Protein AF-0000000087113992 (afdb_homodimer)

Radius of gyration: 21.68 Å; Cα contacts (8 Å, |Δi|>4): 1125; chains: 2; bounding box: 56×58×44 Å

Solvent-accessible surface area (backbone atoms only — not comparable to full-atom values): 25338 Å² total; per-residue (Å²): 85,56,48,40,49,47,29,28,33,43,34,65,36,53,44,74,59,54,71,62,50,55,71,58,48,67,43,80,50,40,65,30,43,71,66,32,45,46,48,33,54,65,7,52,25,44,63,57,36,36,42,28,41,42,81,50,96,47,23,36,26,42,22,48,63,93,45,69,52,44,28,18,41,50,40,28,44,52,48,56,48,52,66,33,68,56,42,46,71,37,31,40,57,38,46,53,54,71,49,98,58,35,42,46,74,39,29,31,15,50,28,73,86,58,64,35,60,74,54,88,95,53,48,63,84,69,39,32,17,36,39,30,43,71,24,54,27,27,30,83,40,70,47,84,59,15,52,47,26,51,47,38,56,49,22,54,40,76,62,31,30,34,35,39,39,35,37,43,37,80,71,46,75,45,37,32,34,44,81,43,74,33,90,46,73,62,45,80,68,77,90,71,79,70,41,73,46,36,86,92,68,23,67,50,78,41,51,34,48,54,53,40,43,35,54,92,83,55,77,71,54,66,88,69,66,51,59,69,62,42,75,44,55,51,23,60,27,46,55,60,31,31,64,54,100,86,56,49,41,49,48,28,27,33,44,32,65,39,54,42,75,60,55,69,62,50,55,71,58,48,66,43,81,52,39,63,30,44,71,66,32,45,46,48,33,55,65,7,50,29,45,61,56,34,35,43,27,40,42,79,49,95,48,22,34,24,40,23,48,63,93,45,69,52,43,28,18,40,50,41,28,45,52,49,55,46,51,66,34,67,57,42,47,72,36,30,40,58,39,44,53,55,71,48,96,56,36,41,47,76,39,29,31,13,51,30,73,86,59,65,36,61,74,54,87,94,55,48,62,82,70,38,31,16,35,38,31,43,71,24,54,26,27,30,84,41,70,48,83,57,15,52,47,26,50,48,37,56,48,23,54,38,78,62,31,28,34,34,39,40,34,37,42,37,80,74,46,75,43,37,32,34,43,80,42,73,34,91,46,72,62,45,80,67,76,89,72,78,70,42,73,45,36,86,92,68,25,69,50,78,41,52,34,48,54,52,41,42,34,53,92,83,55,78,70,55,67,87,70,66,52,58,71,62,41,75,44,55,52,23,59,28,47,56,60,31,31,63,54,101

Organism: NCBI:txid53985

Structure (mmCIF, N/CA/C/O backbone):
data_AF-0000000087113992-model_v1
#
loop_
_entity.id
_entity.type
_entity.pdbx_description
1 polymer 'Uncharacterized protein'
#
loop_
_atom_site.group_PDB
_atom_site.id
_atom_site.type_symbol
_atom_site.label_atom_id
_atom_site.label_alt_id
_atom_site.label_comp_id
_atom_site.label_asym_id
_atom_site.label_entity_id
_atom_site.label_seq_id
_atom_site.pdbx_PDB_ins_code
_atom_site.Cartn_x
_atom_site.Cartn_y
_atom_site.Cartn_z
_atom_site.occupancy
_atom_site.B_iso_or_equiv
_atom_site.auth_seq_id
_atom_site.auth_comp_id
_atom_site.auth_asym_id
_atom_site.auth_atom_id
_atom_site.pdbx_PDB_model_num
ATOM 1 N N . MET A 1 1 ? 31.516 -9.625 -4.148 1 52.34 1 MET A N 1
ATOM 2 C CA . MET A 1 1 ? 31.422 -8.18 -3.973 1 52.34 1 MET A CA 1
ATOM 3 C C . MET A 1 1 ? 30.797 -7.836 -2.625 1 52.34 1 MET A C 1
ATOM 5 O O . MET A 1 1 ? 29.859 -8.508 -2.176 1 52.34 1 MET A O 1
ATOM 9 N N . ALA A 1 2 ? 31.531 -7.098 -1.795 1 71.75 2 ALA A N 1
ATOM 10 C CA . ALA A 1 2 ? 31.125 -6.656 -0.465 1 71.75 2 ALA A CA 1
ATOM 11 C C . ALA A 1 2 ? 29.781 -5.914 -0.52 1 71.75 2 ALA A C 1
ATOM 13 O O . ALA A 1 2 ? 29.375 -5.434 -1.58 1 71.75 2 ALA A O 1
ATOM 14 N N . ILE A 1 3 ? 28.984 -6.152 0.409 1 70.88 3 ILE A N 1
ATOM 15 C CA . ILE A 1 3 ? 27.703 -5.461 0.586 1 70.88 3 ILE A CA 1
ATOM 16 C C . ILE A 1 3 ? 27.828 -4.027 0.078 1 70.88 3 ILE A C 1
ATOM 18 O O . ILE A 1 3 ? 26.906 -3.51 -0.564 1 70.88 3 ILE A O 1
ATOM 22 N N . ASP A 1 4 ? 29.016 -3.566 0.142 1 68.38 4 ASP A N 1
ATOM 23 C CA . ASP A 1 4 ? 29.266 -2.193 -0.288 1 68.38 4 ASP A CA 1
ATOM 24 C C . ASP A 1 4 ? 29.234 -2.078 -1.81 1 68.38 4 ASP A C 1
ATOM 26 O O . ASP A 1 4 ? 28.766 -1.069 -2.35 1 68.38 4 ASP A O 1
ATOM 30 N N . GLY A 1 5 ? 29.703 -3.041 -2.418 1 73.25 5 GLY A N 1
ATOM 31 C CA . GLY A 1 5 ? 29.672 -3.061 -3.871 1 73.25 5 GLY A CA 1
ATOM 32 C C . GLY A 1 5 ? 28.266 -3.113 -4.434 1 73.25 5 GLY A C 1
ATOM 33 O O . GLY A 1 5 ? 27.953 -2.432 -5.414 1 73.25 5 GLY A O 1
ATOM 34 N N . ILE A 1 6 ? 27.391 -3.918 -3.854 1 74.12 6 ILE A N 1
ATOM 35 C CA . ILE A 1 6 ? 26 -4.055 -4.293 1 74.12 6 ILE A CA 1
ATOM 36 C C . ILE A 1 6 ? 25.281 -2.729 -4.105 1 74.12 6 ILE A C 1
ATOM 38 O O . ILE A 1 6 ? 24.609 -2.248 -5.023 1 74.12 6 ILE A O 1
ATOM 42 N N . ILE A 1 7 ? 25.531 -2.24 -3.082 1 66.69 7 ILE A N 1
ATOM 43 C CA . ILE A 1 7 ? 24.875 -0.985 -2.73 1 66.69 7 ILE A CA 1
ATOM 44 C C . ILE A 1 7 ? 25.312 0.115 -3.693 1 66.69 7 ILE A C 1
ATOM 46 O O . ILE A 1 7 ? 24.484 0.881 -4.191 1 66.69 7 ILE A O 1
ATOM 50 N N . SER A 1 8 ? 26.625 0.294 -3.906 1 68.38 8 SER A N 1
ATOM 51 C CA . SER A 1 8 ? 27.156 1.268 -4.852 1 68.38 8 SER A CA 1
ATOM 52 C C . SER A 1 8 ? 26.562 1.062 -6.246 1 68.38 8 SER A C 1
ATOM 54 O O . SER A 1 8 ? 26.234 2.029 -6.938 1 68.38 8 SER A O 1
ATOM 56 N N . ALA A 1 9 ? 26.469 -0.111 -6.648 1 74.12 9 ALA A N 1
ATOM 57 C CA . ALA A 1 9 ? 25.922 -0.427 -7.961 1 74.12 9 ALA A CA 1
ATOM 58 C C . ALA A 1 9 ? 24.469 0.042 -8.07 1 74.12 9 ALA A C 1
ATOM 60 O O . ALA A 1 9 ? 24.078 0.617 -9.086 1 74.12 9 ALA A O 1
ATOM 61 N N . ILE A 1 10 ? 23.656 -0.254 -7.109 1 70.31 10 ILE A N 1
ATOM 62 C CA . ILE A 1 10 ? 22.25 0.118 -7.117 1 70.31 10 ILE A CA 1
ATOM 63 C C . ILE A 1 10 ? 22.125 1.639 -7.125 1 70.31 10 ILE A C 1
ATOM 65 O O . ILE A 1 10 ? 21.297 2.193 -7.863 1 70.31 10 ILE A O 1
ATOM 69 N N . ALA A 1 11 ? 23.016 2.27 -6.453 1 62.34 11 ALA A N 1
ATOM 70 C CA . ALA A 1 11 ? 22.984 3.725 -6.332 1 62.34 11 ALA A CA 1
ATOM 71 C C . ALA A 1 11 ? 23.359 4.391 -7.656 1 62.34 11 ALA A C 1
ATOM 73 O O . ALA A 1 11 ? 22.953 5.523 -7.922 1 62.34 11 ALA A O 1
ATOM 74 N N . SER A 1 12 ? 24.078 3.756 -8.328 1 67.38 12 SER A N 1
ATOM 75 C CA . SER A 1 12 ? 24.578 4.324 -9.57 1 67.38 12 SER A CA 1
ATOM 76 C C . SER A 1 12 ? 23.656 3.994 -10.742 1 67.38 12 SER A C 1
ATOM 78 O O . SER A 1 12 ? 23.969 4.301 -11.891 1 67.38 12 SER A O 1
ATOM 80 N N . LEU A 1 13 ? 22.562 3.451 -10.352 1 69.75 13 LEU A N 1
ATOM 81 C CA . LEU A 1 13 ? 21.656 3.055 -11.43 1 69.75 13 LEU A CA 1
ATOM 82 C C . LEU A 1 13 ? 21.094 4.277 -12.133 1 69.75 13 LEU A C 1
ATOM 84 O O . LEU A 1 13 ? 20.719 5.258 -11.484 1 69.75 13 LEU A O 1
ATOM 88 N N . ASP A 1 14 ? 21.156 4.352 -13.398 1 69.19 14 ASP A N 1
ATOM 89 C CA . ASP A 1 14 ? 20.406 5.289 -14.234 1 69.19 14 ASP A CA 1
ATOM 90 C C . ASP A 1 14 ? 18.969 4.812 -14.445 1 69.19 14 ASP A C 1
ATOM 92 O O . ASP A 1 14 ? 18.703 4.016 -15.344 1 69.19 14 ASP A O 1
ATOM 96 N N . TRP A 1 15 ? 18.062 5.34 -13.664 1 66 15 TRP A N 1
ATOM 97 C CA . TRP A 1 15 ? 16.703 4.809 -13.648 1 66 15 TRP A CA 1
ATOM 98 C C . TRP A 1 15 ? 16 5.066 -14.977 1 66 15 TRP A C 1
ATOM 100 O O . TRP A 1 15 ? 15.125 4.301 -15.383 1 66 15 TRP A O 1
ATOM 110 N N . ASP A 1 16 ? 16.359 6.223 -15.617 1 67.75 16 ASP A N 1
ATOM 111 C CA . ASP A 1 16 ? 15.82 6.422 -16.953 1 67.75 16 ASP A CA 1
ATOM 112 C C . ASP A 1 16 ? 16.172 5.246 -17.875 1 67.75 16 ASP A C 1
ATOM 114 O O . ASP A 1 16 ? 15.328 4.785 -18.641 1 67.75 16 ASP A O 1
ATOM 118 N N . ARG A 1 17 ? 17.391 4.836 -17.656 1 71.75 17 ARG A N 1
ATOM 119 C CA . ARG A 1 17 ? 17.812 3.68 -18.438 1 71.75 17 ARG A CA 1
ATOM 120 C C . ARG A 1 17 ? 17.125 2.406 -17.953 1 71.75 17 ARG A C 1
ATOM 122 O O . ARG A 1 17 ? 16.734 1.564 -18.766 1 71.75 17 ARG A O 1
ATOM 129 N N . VAL A 1 18 ? 17 2.25 -16.672 1 72.38 18 VAL A N 1
ATOM 130 C CA . VAL A 1 18 ? 16.328 1.081 -16.094 1 72.38 18 VAL A CA 1
ATOM 131 C C . VAL A 1 18 ? 14.906 0.985 -16.625 1 72.38 18 VAL A C 1
ATOM 133 O O . VAL A 1 18 ? 14.453 -0.088 -17.031 1 72.38 18 VAL A O 1
ATOM 136 N N . GLU A 1 19 ? 14.211 2.141 -16.672 1 69.62 19 GLU A N 1
ATOM 137 C CA . GLU A 1 19 ? 12.812 2.17 -17.078 1 69.62 19 GLU A CA 1
ATOM 138 C C . GLU A 1 19 ? 12.656 1.854 -18.562 1 69.62 19 GLU A C 1
ATOM 140 O O . GLU A 1 19 ? 11.562 1.503 -19.016 1 69.62 19 GLU A O 1
ATOM 145 N N . GLN A 1 20 ? 13.758 1.998 -19.266 1 74.69 20 GLN A N 1
ATOM 146 C CA . GLN A 1 20 ? 13.727 1.715 -20.703 1 74.69 20 GLN A CA 1
ATOM 147 C C . GLN A 1 20 ? 13.984 0.235 -20.984 1 74.69 20 GLN A C 1
ATOM 149 O O . GLN A 1 20 ? 13.906 -0.211 -22.125 1 74.69 20 GLN A O 1
ATOM 154 N N . THR A 1 21 ? 14.266 -0.455 -19.891 1 76.62 21 THR A N 1
ATOM 155 C CA . THR A 1 21 ? 14.43 -1.893 -20.078 1 76.62 21 THR A CA 1
ATOM 156 C C . THR A 1 21 ? 13.156 -2.516 -20.625 1 76.62 21 THR A C 1
ATOM 158 O O . THR A 1 21 ? 12.062 -2.254 -20.125 1 76.62 21 THR A O 1
ATOM 161 N N . PRO A 1 22 ? 13.336 -3.314 -21.703 1 75.75 22 PRO A N 1
ATOM 162 C CA . PRO A 1 22 ? 12.141 -3.941 -22.266 1 75.75 22 PRO A CA 1
ATOM 163 C C . PRO A 1 22 ? 11.406 -4.824 -21.266 1 75.75 22 PRO A C 1
ATOM 165 O O . PRO A 1 22 ? 12.039 -5.477 -20.438 1 75.75 22 PRO A O 1
ATOM 168 N N . ARG A 1 23 ? 10.141 -4.758 -21.391 1 76.62 23 ARG A N 1
ATOM 169 C CA . ARG A 1 23 ? 9.32 -5.617 -20.547 1 76.62 23 ARG A CA 1
ATOM 170 C C . ARG A 1 23 ? 9.742 -7.078 -20.672 1 76.62 23 ARG A C 1
ATOM 172 O O . ARG A 1 23 ? 10 -7.551 -21.781 1 76.62 23 ARG A O 1
ATOM 179 N N . GLY A 1 24 ? 9.758 -7.754 -19.594 1 74.38 24 GLY A N 1
ATOM 180 C CA . GLY A 1 24 ? 10.156 -9.148 -19.578 1 74.38 24 GLY A CA 1
ATOM 181 C C . GLY A 1 24 ? 11.641 -9.344 -19.375 1 74.38 24 GLY A C 1
ATOM 182 O O . GLY A 1 24 ? 12.102 -10.461 -19.125 1 74.38 24 GLY A O 1
ATOM 183 N N . GLU A 1 25 ? 12.328 -8.297 -19.5 1 77.31 25 GLU A N 1
ATOM 184 C CA . GLU A 1 25 ? 13.766 -8.367 -19.266 1 77.31 25 GLU A CA 1
ATOM 185 C C . GLU A 1 25 ? 14.133 -7.812 -17.891 1 77.31 25 GLU A C 1
ATOM 187 O O . GLU A 1 25 ? 13.344 -7.098 -17.281 1 77.31 25 GLU A O 1
ATOM 192 N N . VAL A 1 26 ? 15.211 -8.344 -17.438 1 79.31 26 VAL A N 1
ATOM 193 C CA . VAL A 1 26 ? 15.703 -7.844 -16.156 1 79.31 26 VAL A CA 1
ATOM 194 C C . VAL A 1 26 ? 16.828 -6.848 -16.406 1 79.31 26 VAL A C 1
ATOM 196 O O . VAL A 1 26 ? 17.422 -6.816 -17.484 1 79.31 26 VAL A O 1
ATOM 199 N N . TYR A 1 27 ? 17.062 -5.945 -15.508 1 81.81 27 TYR A N 1
ATOM 200 C CA . TYR A 1 27 ? 18.172 -5.012 -15.555 1 81.81 27 TYR A CA 1
ATOM 201 C C . TYR A 1 27 ? 19.281 -5.43 -14.578 1 81.81 27 TYR A C 1
ATOM 203 O O . TYR A 1 27 ? 19.031 -5.539 -13.375 1 81.81 27 TYR A O 1
ATOM 211 N N . GLU A 1 28 ? 20.406 -5.676 -15.172 1 84.19 28 GLU A N 1
ATOM 212 C CA . GLU A 1 28 ? 21.516 -6.113 -14.328 1 84.19 28 GLU A CA 1
ATOM 213 C C . GLU A 1 28 ? 22.109 -4.945 -13.547 1 84.19 28 GLU A C 1
ATOM 215 O O . GLU A 1 28 ? 22.438 -3.91 -14.133 1 84.19 28 GLU A O 1
ATOM 220 N N . VAL A 1 29 ? 22.172 -5.141 -12.242 1 82.81 29 VAL A N 1
ATOM 221 C CA . VAL A 1 29 ? 22.688 -4.086 -11.383 1 82.81 29 VAL A CA 1
ATOM 222 C C . VAL A 1 29 ? 24.172 -4.297 -11.141 1 82.81 29 VAL A C 1
ATOM 224 O O . VAL A 1 29 ? 24.984 -3.412 -11.438 1 82.81 29 VAL A O 1
ATOM 227 N N . CYS A 1 30 ? 24.562 -5.418 -10.602 1 85.75 30 CYS A N 1
ATOM 228 C CA . CYS A 1 30 ? 25.953 -5.742 -10.305 1 85.75 30 CYS A CA 1
ATOM 229 C C . CYS A 1 30 ? 26.125 -7.234 -10.039 1 85.75 30 CYS A C 1
ATOM 231 O O . CYS A 1 30 ? 25.141 -7.961 -9.914 1 85.75 30 CYS A O 1
ATOM 233 N N . ASN A 1 31 ? 27.359 -7.688 -10.031 1 85.88 31 ASN A N 1
ATOM 234 C CA . ASN A 1 31 ? 27.656 -9.047 -9.602 1 85.88 31 ASN A CA 1
ATOM 235 C C . ASN A 1 31 ? 27.594 -9.188 -8.078 1 85.88 31 ASN A C 1
ATOM 237 O O . ASN A 1 31 ? 27.938 -8.25 -7.355 1 85.88 31 ASN A O 1
ATOM 241 N N . ALA A 1 32 ? 27 -10.336 -7.672 1 86.38 32 ALA A N 1
ATOM 242 C CA . ALA A 1 32 ? 26.984 -10.648 -6.246 1 86.38 32 ALA A CA 1
ATOM 243 C C . ALA A 1 32 ? 26.859 -12.148 -6.012 1 86.38 32 ALA A C 1
ATOM 245 O O . ALA A 1 32 ? 26.266 -12.859 -6.816 1 86.38 32 ALA A O 1
ATOM 246 N N . ASP A 1 33 ? 27.516 -12.594 -4.922 1 83.25 33 ASP A N 1
ATOM 247 C CA . ASP A 1 33 ? 27.25 -13.977 -4.555 1 83.25 33 ASP A CA 1
ATOM 248 C C . ASP A 1 33 ? 26.125 -14.07 -3.521 1 83.25 33 ASP A C 1
ATOM 250 O O . ASP A 1 33 ? 25.609 -13.047 -3.064 1 83.25 33 ASP A O 1
ATOM 254 N N . GLU A 1 34 ? 25.688 -15.359 -3.277 1 79.25 34 GLU A N 1
ATOM 255 C CA . GLU A 1 34 ? 24.531 -15.609 -2.41 1 79.25 34 GLU A CA 1
ATOM 256 C C . GLU A 1 34 ? 24.766 -15.062 -1.007 1 79.25 34 GLU A C 1
ATOM 258 O O . GLU A 1 34 ? 23.844 -14.539 -0.375 1 79.25 34 GLU A O 1
ATOM 263 N N . GLU A 1 35 ? 25.938 -15.18 -0.599 1 77.5 35 GLU A N 1
ATOM 264 C CA . GLU A 1 35 ? 26.266 -14.719 0.747 1 77.5 35 GLU A CA 1
ATOM 265 C C . GLU A 1 35 ? 26.172 -13.195 0.845 1 77.5 35 GLU A C 1
ATOM 267 O O . GLU A 1 35 ? 25.547 -12.672 1.775 1 77.5 35 GLU A O 1
ATOM 272 N N . ASP A 1 36 ? 26.734 -12.594 -0.159 1 77.62 36 ASP A N 1
ATOM 273 C CA . ASP A 1 36 ? 26.672 -11.141 -0.182 1 77.62 36 ASP A CA 1
ATOM 274 C C . ASP A 1 36 ? 25.219 -10.656 -0.317 1 77.62 36 ASP A C 1
ATOM 276 O O . ASP A 1 36 ? 24.828 -9.672 0.306 1 77.62 36 ASP A O 1
ATOM 280 N N . TRP A 1 37 ? 24.438 -11.398 -1.085 1 76.62 37 TRP A N 1
ATOM 281 C CA . TRP A 1 37 ? 23.047 -11.055 -1.312 1 76.62 37 TRP A CA 1
ATOM 282 C C . TRP A 1 37 ? 22.234 -11.188 -0.027 1 76.62 37 TRP A C 1
ATOM 284 O O . TRP A 1 37 ? 21.469 -10.297 0.326 1 76.62 37 TRP A O 1
ATOM 294 N N . LYS A 1 38 ? 22.5 -12.312 0.596 1 71.38 38 LYS A N 1
ATOM 295 C CA . LYS A 1 38 ? 21.812 -12.531 1.868 1 71.38 38 LYS A CA 1
ATOM 296 C C . LYS A 1 38 ? 22.156 -11.438 2.873 1 71.38 38 LYS A C 1
ATOM 298 O O . LYS A 1 38 ? 21.281 -10.922 3.572 1 71.38 38 LYS A O 1
ATOM 303 N N . LEU A 1 39 ? 23.406 -11.172 2.922 1 69.88 39 LEU A N 1
ATOM 304 C CA . LEU A 1 39 ? 23.844 -10.109 3.824 1 69.88 39 LEU A CA 1
ATOM 305 C C . LEU A 1 39 ? 23.203 -8.781 3.455 1 69.88 39 LEU A C 1
ATOM 307 O O . LEU A 1 39 ? 22.812 -8.008 4.332 1 69.88 39 LEU A O 1
ATOM 311 N N . PHE A 1 40 ? 23.203 -8.68 2.127 1 68.38 40 PHE A N 1
ATOM 312 C CA . PHE A 1 40 ? 22.547 -7.469 1.633 1 68.38 40 PHE A CA 1
ATOM 313 C C . PHE A 1 40 ? 21.078 -7.441 2.033 1 68.38 40 PHE A C 1
ATOM 315 O O . PHE A 1 40 ? 20.578 -6.422 2.518 1 68.38 40 PHE A O 1
ATOM 322 N N . LEU A 1 41 ? 20.328 -8.648 1.808 1 65.69 41 LEU A N 1
ATOM 323 C CA . LEU A 1 41 ? 18.906 -8.742 2.15 1 65.69 41 LEU A CA 1
ATOM 324 C C . LEU A 1 41 ? 18.703 -8.578 3.652 1 65.69 41 LEU A C 1
ATOM 326 O O . LEU A 1 41 ? 17.703 -8 4.086 1 65.69 41 LEU A O 1
ATOM 330 N N . ASP A 1 42 ? 19.656 -9.328 4.219 1 59.56 42 ASP A N 1
ATOM 331 C CA . ASP A 1 42 ? 19.578 -9.25 5.676 1 59.56 42 ASP A CA 1
ATOM 332 C C . ASP A 1 42 ? 19.953 -7.855 6.172 1 59.56 42 ASP A C 1
ATOM 334 O O . ASP A 1 42 ? 19.641 -7.492 7.309 1 59.56 42 ASP A O 1
ATOM 338 N N . SER A 1 43 ? 20.656 -7.516 5.133 1 51.84 43 SER A N 1
ATOM 339 C CA . SER A 1 43 ? 20.969 -6.133 5.48 1 51.84 43 SER A CA 1
ATOM 340 C C . SER A 1 43 ? 19.734 -5.242 5.402 1 51.84 43 SER A C 1
ATOM 342 O O . SER A 1 43 ? 18.797 -5.547 4.672 1 51.84 43 SER A O 1
ATOM 344 N N . GLU A 1 44 ? 19.125 -5.047 6.582 1 43.34 44 GLU A N 1
ATOM 345 C CA . GLU A 1 44 ? 17.875 -4.273 6.609 1 43.34 44 GLU A CA 1
ATOM 346 C C . GLU A 1 44 ? 17.906 -3.162 5.562 1 43.34 44 GLU A C 1
ATOM 348 O O . GLU A 1 44 ? 17.438 -2.051 5.824 1 43.34 44 GLU A O 1
ATOM 353 N N . ALA A 1 45 ? 18.672 -3.514 4.602 1 42.72 45 ALA A N 1
ATOM 354 C CA . ALA A 1 45 ? 18.594 -2.619 3.451 1 42.72 45 ALA A CA 1
ATOM 355 C C . ALA A 1 45 ? 17.141 -2.379 3.049 1 42.72 45 ALA A C 1
ATOM 357 O O . ALA A 1 45 ? 16.266 -3.184 3.363 1 42.72 45 ALA A O 1
ATOM 358 N N . PRO A 1 46 ? 16.906 -1.18 2.6 1 42.22 46 PRO A N 1
ATOM 359 C CA . PRO A 1 46 ? 15.508 -0.751 2.486 1 42.22 46 PRO A CA 1
ATOM 360 C C . PRO A 1 46 ? 14.609 -1.831 1.893 1 42.22 46 PRO A C 1
ATOM 362 O O . PRO A 1 46 ? 14.93 -2.406 0.851 1 42.22 46 PRO A O 1
ATOM 365 N N . GLU A 1 47 ? 13.953 -2.617 2.713 1 41.12 47 GLU A N 1
ATOM 366 C CA . GLU A 1 47 ? 12.969 -3.662 2.43 1 41.12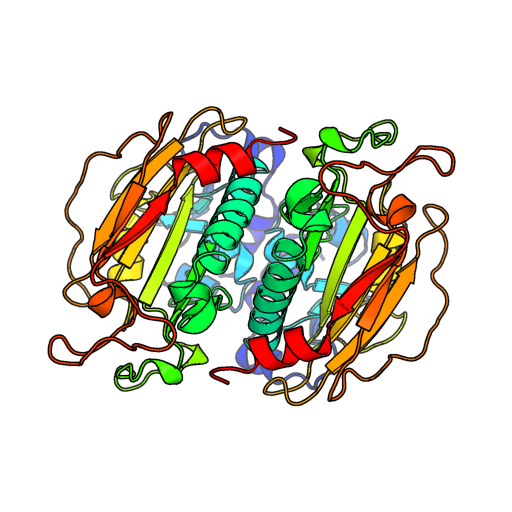 47 GLU A CA 1
ATOM 367 C C . GLU A 1 47 ? 12.281 -3.424 1.089 1 41.12 47 GLU A C 1
ATOM 369 O O . GLU A 1 47 ? 11.93 -4.375 0.387 1 41.12 47 GLU A O 1
ATOM 374 N N . THR A 1 48 ? 12.008 -2.104 0.881 1 41.75 48 THR A N 1
ATOM 375 C CA . THR A 1 48 ? 11.109 -1.83 -0.232 1 41.75 48 THR A CA 1
ATOM 376 C C . THR A 1 48 ? 11.797 -2.113 -1.565 1 41.75 48 THR A C 1
ATOM 378 O O . THR A 1 48 ? 11.148 -2.531 -2.525 1 41.75 48 THR A O 1
ATOM 381 N N . GLU A 1 49 ? 13.312 -1.939 -1.62 1 46.16 49 GLU A N 1
ATOM 382 C CA . GLU A 1 49 ? 14.031 -2.148 -2.873 1 46.16 49 GLU A CA 1
ATOM 383 C C . GLU A 1 49 ? 14.195 -3.635 -3.174 1 46.16 49 GLU A C 1
ATOM 385 O O . GLU A 1 49 ? 14.195 -4.043 -4.34 1 46.16 49 GLU A O 1
ATOM 390 N N . CYS A 1 50 ? 14.164 -4.148 -2.062 1 52.09 50 CYS A N 1
ATOM 391 C CA . CYS A 1 50 ? 14.531 -5.555 -2.166 1 52.09 50 CYS A CA 1
ATOM 392 C C . CYS A 1 50 ? 13.383 -6.371 -2.752 1 52.09 50 CYS A C 1
ATOM 394 O O . CYS A 1 50 ? 13.609 -7.363 -3.445 1 52.09 50 CYS A O 1
ATOM 396 N N . GLY A 1 51 ? 12.281 -5.594 -2.736 1 59.25 51 GLY A N 1
ATOM 397 C CA . GLY A 1 51 ? 11.211 -6.449 -3.215 1 59.25 51 GLY A CA 1
ATOM 398 C C . GLY A 1 51 ? 11.164 -6.562 -4.727 1 59.25 51 GLY A C 1
ATOM 399 O O . GLY A 1 51 ? 10.539 -7.477 -5.27 1 59.25 51 GLY A O 1
ATOM 400 N N . LYS A 1 52 ? 11.977 -5.617 -5.352 1 71.69 52 LYS A N 1
ATOM 401 C CA . LYS A 1 52 ? 11.953 -5.637 -6.812 1 71.69 52 LYS A CA 1
ATOM 402 C C . LYS A 1 52 ? 13.273 -6.156 -7.375 1 71.69 52 LYS A C 1
ATOM 404 O O . LYS A 1 52 ? 13.461 -6.191 -8.594 1 71.69 52 LYS A O 1
ATOM 409 N N . MET A 1 53 ? 14.141 -6.496 -6.434 1 74.06 53 MET A N 1
ATOM 410 C CA . MET A 1 53 ? 15.438 -7.008 -6.855 1 74.06 53 MET A CA 1
ATOM 411 C C . MET A 1 53 ? 15.602 -8.469 -6.461 1 74.06 53 MET A C 1
ATOM 413 O O . MET A 1 53 ? 14.992 -8.93 -5.488 1 74.06 53 MET A O 1
ATOM 417 N N . GLU A 1 54 ? 16.312 -9.195 -7.293 1 76.12 54 GLU A N 1
ATOM 418 C CA . GLU A 1 54 ? 16.625 -10.594 -7.02 1 76.12 54 GLU A CA 1
ATOM 419 C C . GLU A 1 54 ? 18.062 -10.922 -7.414 1 76.12 54 GLU A C 1
ATOM 421 O O . GLU A 1 54 ? 18.656 -10.242 -8.25 1 76.12 54 GLU A O 1
ATOM 426 N N . LEU A 1 55 ? 18.578 -11.82 -6.668 1 78.94 55 LEU A N 1
ATOM 427 C CA . LEU A 1 55 ? 19.859 -12.406 -7.078 1 78.94 55 LEU A CA 1
ATOM 428 C C . LEU A 1 55 ? 19.641 -13.539 -8.078 1 78.94 55 LEU A C 1
ATOM 430 O O . LEU A 1 55 ? 19.031 -14.562 -7.742 1 78.94 55 LEU A O 1
ATOM 434 N N . ILE A 1 56 ? 20.062 -13.289 -9.352 1 79.31 56 ILE A N 1
ATOM 435 C CA . ILE A 1 56 ? 19.922 -14.297 -10.398 1 79.31 56 ILE A CA 1
ATOM 436 C C . ILE A 1 56 ? 21.297 -14.602 -11 1 79.31 56 ILE A C 1
ATOM 438 O O . ILE A 1 56 ? 21.922 -13.734 -11.609 1 79.31 56 ILE A O 1
ATOM 442 N N . GLU A 1 57 ? 21.766 -15.867 -10.875 1 78.44 57 GLU A N 1
ATOM 443 C CA . GLU A 1 57 ? 23 -16.344 -11.477 1 78.44 57 GLU A CA 1
ATOM 444 C C . GLU A 1 57 ? 24.172 -15.422 -11.156 1 78.44 57 GLU A C 1
ATOM 446 O O . GLU A 1 57 ? 24.891 -14.984 -12.055 1 78.44 57 GLU A O 1
ATOM 451 N N . GLY A 1 58 ? 24.234 -15.109 -9.859 1 81.56 58 GLY A N 1
ATOM 452 C CA . GLY A 1 58 ? 25.375 -14.359 -9.367 1 81.56 58 GLY A CA 1
ATOM 453 C C . GLY A 1 58 ? 25.281 -12.875 -9.648 1 81.56 58 GLY A C 1
ATOM 454 O O . GLY A 1 58 ? 26.266 -12.141 -9.508 1 81.56 58 GLY A O 1
ATOM 455 N N . LYS A 1 59 ? 24.062 -12.484 -10.141 1 85.12 59 LYS A N 1
ATOM 456 C CA . LYS A 1 59 ? 23.844 -11.07 -10.43 1 85.12 59 LYS A CA 1
ATOM 457 C C . LYS A 1 59 ? 22.609 -10.539 -9.703 1 85.12 59 LYS A C 1
ATOM 459 O O . LYS A 1 59 ? 21.578 -11.219 -9.656 1 85.12 59 LYS A O 1
ATOM 464 N N . ILE A 1 60 ? 22.766 -9.375 -9.109 1 82.88 60 ILE A N 1
ATOM 465 C CA . ILE A 1 60 ? 21.594 -8.656 -8.625 1 82.88 60 ILE A CA 1
ATOM 466 C C . ILE A 1 60 ? 20.891 -7.965 -9.797 1 82.88 60 ILE A C 1
ATOM 468 O O . ILE A 1 60 ? 21.531 -7.242 -10.562 1 82.88 60 ILE A O 1
ATOM 472 N N . VAL A 1 61 ? 19.656 -8.273 -9.953 1 82.06 61 VAL A N 1
ATOM 473 C CA . VAL A 1 61 ? 18.891 -7.715 -11.07 1 82.06 61 VAL A CA 1
ATOM 474 C C . VAL A 1 61 ? 17.625 -7.059 -10.547 1 82.06 61 VAL A C 1
ATOM 476 O O . VAL A 1 61 ? 17.094 -7.461 -9.508 1 82.06 61 VAL A O 1
ATOM 479 N N . ILE A 1 62 ? 17.234 -5.961 -11.195 1 79.69 62 ILE A N 1
ATOM 480 C CA . ILE A 1 62 ? 15.891 -5.41 -10.992 1 79.69 62 ILE A CA 1
ATOM 481 C C . ILE A 1 62 ? 14.891 -6.16 -11.867 1 79.69 62 ILE A C 1
ATOM 483 O O . ILE A 1 62 ? 15.039 -6.219 -13.086 1 79.69 62 ILE A O 1
ATOM 487 N N . VAL A 1 63 ? 13.977 -6.707 -11.109 1 78.56 63 VAL A N 1
ATOM 488 C CA . VAL A 1 63 ? 13.07 -7.586 -11.828 1 78.56 63 VAL A CA 1
ATOM 489 C C . VAL A 1 63 ? 11.734 -6.879 -12.047 1 78.56 63 VAL A C 1
ATOM 491 O O . VAL A 1 63 ? 10.922 -7.309 -12.867 1 78.56 63 VAL A O 1
ATOM 494 N N . GLU A 1 64 ? 11.438 -5.898 -11.234 1 79.62 64 GLU A N 1
ATOM 495 C CA . GLU A 1 64 ? 10.203 -5.129 -11.352 1 79.62 64 GLU A CA 1
ATOM 496 C C . GLU A 1 64 ? 10.461 -3.635 -11.203 1 79.62 64 GLU A C 1
ATOM 498 O O . GLU A 1 64 ? 10.969 -3.188 -10.172 1 79.62 64 GLU A O 1
ATOM 503 N N . PHE A 1 65 ? 10.016 -2.896 -12.25 1 74.44 65 PHE A N 1
ATOM 504 C CA . PHE A 1 65 ? 10.211 -1.451 -12.25 1 74.44 65 PHE A CA 1
ATOM 505 C C . PHE A 1 65 ? 8.977 -0.742 -11.703 1 74.44 65 PHE A C 1
ATOM 507 O O . PHE A 1 65 ? 7.852 -1.226 -11.867 1 74.44 65 PHE A O 1
ATOM 514 N N . PRO A 1 66 ? 9.242 0.371 -10.945 1 69.38 66 PRO A N 1
ATOM 515 C CA . PRO A 1 66 ? 8.078 1.165 -10.547 1 69.38 66 PRO A CA 1
ATOM 516 C C . PRO A 1 66 ? 7.238 1.616 -11.742 1 69.38 66 PRO A C 1
ATOM 518 O O . PRO A 1 66 ? 7.785 2.014 -12.773 1 69.38 66 PRO A O 1
ATOM 521 N N . SER A 1 67 ? 6.02 1.425 -11.656 1 77.5 67 SER A N 1
ATOM 522 C CA . SER A 1 67 ? 5.105 1.831 -12.711 1 77.5 67 SER A CA 1
ATOM 523 C C . SER A 1 67 ? 3.77 2.301 -12.141 1 77.5 67 SER A C 1
ATOM 525 O O . SER A 1 67 ? 3.305 1.779 -11.125 1 77.5 67 SER A O 1
ATOM 527 N N . VAL A 1 68 ? 3.266 3.326 -12.805 1 79.81 68 VAL A N 1
ATOM 528 C CA . VAL A 1 68 ? 1.952 3.824 -12.414 1 79.81 68 VAL A CA 1
ATOM 529 C C . VAL A 1 68 ? 0.903 2.734 -12.609 1 79.81 68 VAL A C 1
ATOM 531 O O . VAL A 1 68 ? -0.052 2.635 -11.836 1 79.81 68 VAL A O 1
ATOM 534 N N . GLU A 1 69 ? 1.088 1.906 -13.578 1 86.75 69 GLU A N 1
ATOM 535 C CA . GLU A 1 69 ? 0.154 0.827 -13.883 1 86.75 69 GLU A CA 1
ATOM 536 C C . GLU A 1 69 ? 0.063 -0.167 -12.734 1 86.75 69 GLU A C 1
ATOM 538 O O . GLU A 1 69 ? -1.034 -0.505 -12.281 1 86.75 69 GLU A O 1
ATOM 543 N N . ARG A 1 70 ? 1.208 -0.575 -12.266 1 87.69 70 ARG A N 1
ATOM 544 C CA . ARG A 1 70 ? 1.252 -1.535 -11.164 1 87.69 70 ARG A CA 1
ATOM 545 C C . ARG A 1 70 ? 0.604 -0.961 -9.906 1 87.69 70 ARG A C 1
ATOM 547 O O . ARG A 1 70 ? -0.208 -1.628 -9.266 1 87.69 70 ARG A O 1
ATOM 554 N N . GLY A 1 71 ? 0.959 0.199 -9.641 1 84.69 71 GLY A N 1
ATOM 555 C CA . GLY A 1 71 ? 0.404 0.847 -8.461 1 84.69 71 GLY A CA 1
ATOM 556 C C . GLY A 1 71 ? -1.102 1.02 -8.531 1 84.69 71 GLY A C 1
ATOM 557 O O . GLY A 1 71 ? -1.803 0.789 -7.543 1 84.69 71 GLY A O 1
ATOM 558 N N . ALA A 1 72 ? -1.557 1.443 -9.672 1 87.75 72 ALA 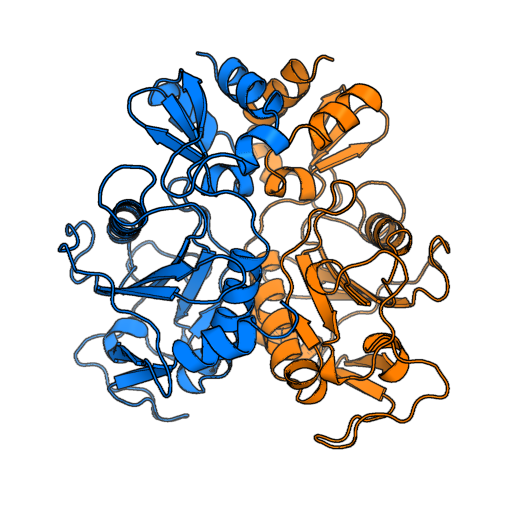A N 1
ATOM 559 C CA . ALA A 1 72 ? -2.992 1.643 -9.859 1 87.75 72 ALA A CA 1
ATOM 560 C C . ALA A 1 72 ? -3.754 0.33 -9.703 1 87.75 72 ALA A C 1
ATOM 562 O O . ALA A 1 72 ? -4.789 0.282 -9.031 1 87.75 72 ALA A O 1
ATOM 563 N N . PHE A 1 73 ? -3.225 -0.7 -10.273 1 93.25 73 PHE A N 1
ATOM 564 C CA . PHE A 1 73 ? -3.906 -1.984 -10.156 1 93.25 73 PHE A CA 1
ATOM 565 C C . PHE A 1 73 ? -3.859 -2.498 -8.727 1 93.25 73 PHE A C 1
ATOM 567 O O . PHE A 1 73 ? -4.836 -3.068 -8.234 1 93.25 73 PHE A O 1
ATOM 574 N N . MET A 1 74 ? -2.752 -2.324 -8.094 1 91.12 74 MET A N 1
ATOM 575 C CA . MET A 1 74 ? -2.615 -2.734 -6.699 1 91.12 74 MET A CA 1
ATOM 576 C C . MET A 1 74 ? -3.668 -2.059 -5.828 1 91.12 74 MET A C 1
ATOM 578 O O . MET A 1 74 ? -4.332 -2.717 -5.023 1 91.12 74 MET A O 1
ATOM 582 N N . GLY A 1 75 ? -3.775 -0.758 -5.988 1 89.88 75 GLY A N 1
ATOM 583 C CA . GLY A 1 75 ? -4.789 -0.024 -5.246 1 89.88 75 GLY A CA 1
ATOM 584 C C . GLY A 1 75 ? -6.203 -0.501 -5.535 1 89.88 75 GLY A C 1
ATOM 585 O O . GLY A 1 75 ? -7.004 -0.67 -4.617 1 89.88 75 GLY A O 1
ATOM 586 N N . ALA A 1 76 ? -6.516 -0.713 -6.762 1 93.69 76 ALA A N 1
ATOM 587 C CA . ALA A 1 76 ? -7.836 -1.188 -7.172 1 93.69 76 ALA A CA 1
ATOM 588 C C . ALA A 1 76 ? -8.117 -2.574 -6.602 1 93.69 76 ALA A C 1
ATOM 590 O O . ALA A 1 76 ? -9.211 -2.824 -6.082 1 93.69 76 ALA A O 1
ATOM 591 N N . PHE A 1 77 ? -7.102 -3.449 -6.719 1 95.62 77 PHE A N 1
ATOM 592 C CA . PHE A 1 77 ? -7.305 -4.816 -6.25 1 95.62 77 PHE A CA 1
ATOM 593 C C . PHE A 1 77 ? -7.539 -4.844 -4.746 1 95.62 77 PHE A C 1
ATOM 595 O O . PHE A 1 77 ? -8.43 -5.547 -4.262 1 95.62 77 PHE A O 1
ATOM 602 N N . SER A 1 78 ? -6.746 -4.082 -4.043 1 93 78 SER A N 1
ATOM 603 C CA . SER A 1 78 ? -6.957 -3.951 -2.604 1 93 78 SER A CA 1
ATOM 604 C C . SER A 1 78 ? -8.367 -3.463 -2.293 1 93 78 SER A C 1
ATOM 606 O O . SER A 1 78 ? -9.023 -3.984 -1.389 1 93 78 SER A O 1
ATOM 608 N N . ARG A 1 79 ? -8.828 -2.461 -3.014 1 93.12 79 ARG A N 1
ATOM 609 C CA . ARG A 1 79 ? -10.18 -1.931 -2.844 1 93.12 79 ARG A CA 1
ATOM 610 C C . ARG A 1 79 ? -11.227 -3.018 -3.059 1 93.12 79 ARG A C 1
ATOM 612 O O . ARG A 1 79 ? -12.117 -3.197 -2.229 1 93.12 79 ARG A O 1
ATOM 619 N N . PHE A 1 80 ? -11.117 -3.75 -4.094 1 95.44 80 PHE A N 1
ATOM 620 C CA . PHE A 1 80 ? -12.125 -4.762 -4.402 1 95.44 80 PHE A CA 1
ATOM 621 C C . PHE A 1 80 ? -12.102 -5.883 -3.369 1 95.44 80 PHE A C 1
ATOM 623 O O . PHE A 1 80 ? -13.148 -6.414 -2.996 1 95.44 80 PHE A O 1
ATOM 630 N N . LEU A 1 81 ? -10.922 -6.242 -2.898 1 95.56 81 LEU A N 1
ATOM 631 C CA . LEU A 1 81 ? -10.82 -7.262 -1.856 1 95.56 81 LEU A CA 1
ATOM 632 C C . LEU A 1 81 ? -11.492 -6.789 -0.57 1 95.56 81 LEU A C 1
ATOM 634 O O . LEU A 1 81 ? -12.289 -7.516 0.021 1 95.56 81 LEU A O 1
ATOM 638 N N . THR A 1 82 ? -11.273 -5.562 -0.213 1 93.88 82 THR A N 1
ATOM 639 C CA . THR A 1 82 ? -11.781 -5.09 1.069 1 93.88 82 THR A CA 1
ATOM 640 C C . THR A 1 82 ? -13.25 -4.691 0.955 1 93.88 82 THR A C 1
ATOM 642 O O . THR A 1 82 ? -13.938 -4.516 1.967 1 93.88 82 THR A O 1
ATOM 645 N N . HIS A 1 83 ? -13.75 -4.574 -0.231 1 94 83 HIS A N 1
ATOM 646 C CA . HIS A 1 83 ? -15.172 -4.309 -0.426 1 94 83 HIS A CA 1
ATOM 647 C C . HIS A 1 83 ? -15.984 -5.594 -0.371 1 94 83 HIS A C 1
ATOM 649 O O . HIS A 1 83 ? -17.219 -5.555 -0.259 1 94 83 HIS A O 1
ATOM 655 N N . ASP A 1 84 ? -15.289 -6.727 -0.575 1 94.12 84 ASP A N 1
ATOM 656 C CA . ASP A 1 84 ? -15.977 -8 -0.367 1 94.12 84 ASP A CA 1
ATOM 657 C C . ASP A 1 84 ? -16.328 -8.195 1.104 1 94.12 84 ASP A C 1
ATOM 659 O O . ASP A 1 84 ? -15.469 -8.094 1.979 1 94.12 84 ASP A O 1
ATOM 663 N N . ALA A 1 85 ? -17.531 -8.516 1.36 1 93.25 85 ALA A N 1
ATOM 664 C CA . ALA A 1 85 ? -18.031 -8.578 2.732 1 93.25 85 ALA A CA 1
ATOM 665 C C . ALA A 1 85 ? -17.281 -9.625 3.543 1 93.25 85 ALA A C 1
ATOM 667 O O . ALA A 1 85 ? -17 -9.422 4.727 1 93.25 85 ALA A O 1
ATOM 668 N N . VAL A 1 86 ? -16.984 -10.719 2.941 1 93.25 86 VAL A N 1
ATOM 669 C CA . VAL A 1 86 ? -16.281 -11.805 3.633 1 93.25 86 VAL A CA 1
ATOM 670 C C . VAL A 1 86 ? -14.859 -11.375 3.961 1 93.25 86 VAL A C 1
ATOM 672 O O . VAL A 1 86 ? -14.422 -11.477 5.109 1 93.25 86 VAL A O 1
ATOM 675 N N . ILE A 1 87 ? -14.172 -10.82 3 1 93.94 87 ILE A N 1
ATOM 676 C CA . ILE A 1 87 ? -12.789 -10.406 3.205 1 93.94 87 ILE A CA 1
ATOM 677 C C . ILE A 1 87 ? -12.742 -9.242 4.195 1 93.94 87 ILE A C 1
ATOM 679 O O . ILE A 1 87 ? -11.945 -9.258 5.141 1 93.94 87 ILE A O 1
ATOM 683 N N . ASP A 1 88 ? -13.609 -8.328 4.047 1 93.31 88 ASP A N 1
ATOM 684 C CA . ASP A 1 88 ? -13.641 -7.152 4.906 1 93.31 88 ASP A CA 1
ATOM 685 C C . ASP A 1 88 ? -13.844 -7.543 6.371 1 93.31 88 ASP A C 1
ATOM 687 O O . ASP A 1 88 ? -13.289 -6.914 7.27 1 93.31 88 ASP A O 1
ATOM 691 N N . THR A 1 89 ? -14.648 -8.562 6.586 1 92.75 89 THR A N 1
ATOM 692 C CA . THR A 1 89 ? -15 -8.953 7.945 1 92.75 89 THR A CA 1
ATOM 693 C C . THR A 1 89 ? -13.953 -9.906 8.516 1 92.75 89 THR A C 1
ATOM 695 O O . THR A 1 89 ? -13.57 -9.789 9.68 1 92.75 89 THR A O 1
ATOM 698 N N . TYR A 1 90 ? -13.469 -10.805 7.715 1 92.81 90 TYR A N 1
ATOM 699 C CA . TYR A 1 90 ? -12.766 -11.953 8.273 1 92.81 90 TYR A CA 1
ATOM 700 C C . TYR A 1 90 ? -11.289 -11.922 7.91 1 92.81 90 TYR A C 1
ATOM 702 O O . TYR A 1 90 ? -10.531 -12.812 8.312 1 92.81 90 TYR A O 1
ATOM 710 N N . MET A 1 91 ? -10.914 -10.945 7.152 1 92.25 91 MET A N 1
ATOM 711 C CA . MET A 1 91 ? -9.492 -10.797 6.832 1 92.25 91 MET A CA 1
ATOM 712 C C . MET A 1 91 ? -9.047 -9.352 7.008 1 92.25 91 MET A C 1
ATOM 714 O O . MET A 1 91 ? -9.875 -8.453 7.152 1 92.25 91 MET A O 1
ATOM 718 N N . ARG A 1 92 ? -7.707 -9.164 7.055 1 89.5 92 ARG A N 1
ATOM 719 C CA . ARG A 1 92 ? -7.094 -7.84 7.129 1 89.5 92 ARG A CA 1
ATOM 720 C C . ARG A 1 92 ? -5.922 -7.727 6.156 1 89.5 92 ARG A C 1
ATOM 722 O O . ARG A 1 92 ? -5.133 -8.664 6.016 1 89.5 92 ARG A O 1
ATOM 729 N N . PRO A 1 93 ? -5.957 -6.574 5.496 1 86.81 93 PRO A N 1
ATOM 730 C CA . PRO A 1 93 ? -4.699 -6.328 4.789 1 86.81 93 PRO A CA 1
ATOM 731 C C . PRO A 1 93 ? -3.512 -6.156 5.734 1 86.81 93 PRO A C 1
ATOM 733 O O . PRO A 1 93 ? -3.631 -5.484 6.762 1 86.81 93 PRO A O 1
ATOM 736 N N . ARG A 1 94 ? -2.51 -6.801 5.52 1 75.94 94 ARG A N 1
ATOM 737 C CA . ARG A 1 94 ? -1.297 -6.68 6.32 1 75.94 94 ARG A CA 1
ATOM 738 C C . ARG A 1 94 ? -0.127 -6.188 5.477 1 75.94 94 ARG A C 1
ATOM 740 O O . ARG A 1 94 ? -0.076 -6.441 4.27 1 75.94 94 ARG A O 1
ATOM 747 N N . PRO A 1 95 ? 0.642 -5.281 6.227 1 61.78 95 PRO A N 1
ATOM 748 C CA . PRO A 1 95 ? 1.81 -4.832 5.465 1 61.78 95 PRO A CA 1
ATOM 749 C C . PRO A 1 95 ? 2.641 -5.992 4.922 1 61.78 95 PRO A C 1
ATOM 751 O O . PRO A 1 95 ? 2.66 -7.074 5.516 1 61.78 95 PRO A O 1
ATOM 754 N N . ALA A 1 96 ? 3.102 -5.629 3.76 1 55.59 96 ALA A N 1
ATOM 755 C CA . ALA A 1 96 ? 3.975 -6.609 3.125 1 55.59 96 ALA A CA 1
ATOM 756 C C . ALA A 1 96 ? 5.129 -6.996 4.047 1 55.59 96 ALA A C 1
ATOM 758 O O . ALA A 1 96 ? 5.871 -6.129 4.516 1 55.59 96 ALA A O 1
ATOM 759 N N . VAL A 1 97 ? 4.816 -7.914 4.922 1 51.53 97 VAL A N 1
ATOM 760 C CA . VAL A 1 97 ? 5.91 -8.367 5.773 1 51.53 97 VAL A CA 1
ATOM 761 C C . VAL A 1 97 ? 7.059 -8.883 4.91 1 51.53 97 VAL A C 1
ATOM 763 O O . VAL A 1 97 ? 6.84 -9.625 3.953 1 51.53 97 VAL A O 1
ATOM 766 N N . ARG A 1 98 ? 8.055 -8.133 5.078 1 54.53 98 ARG A N 1
ATOM 767 C CA . ARG A 1 98 ? 9.258 -8.703 4.477 1 54.53 98 ARG A CA 1
ATOM 768 C C . ARG A 1 98 ? 9.547 -10.094 5.043 1 54.53 98 ARG A C 1
ATOM 770 O O . ARG A 1 98 ? 9.625 -10.266 6.258 1 54.53 98 ARG A O 1
ATOM 777 N N . THR A 1 99 ? 9.07 -11.078 4.262 1 53.44 99 THR A N 1
ATOM 778 C CA . THR A 1 99 ? 9.438 -12.453 4.609 1 53.44 99 THR A CA 1
ATOM 779 C C . THR A 1 99 ? 10.562 -12.953 3.707 1 53.44 99 THR A C 1
ATOM 781 O O . THR A 1 99 ? 10.492 -12.82 2.484 1 53.44 99 THR A O 1
ATOM 784 N N . GLN A 1 100 ? 11.539 -13.5 4.305 1 52.62 100 GLN A N 1
ATOM 785 C CA . GLN A 1 100 ? 12.664 -14.094 3.594 1 52.62 100 GLN A CA 1
ATOM 786 C C . GLN A 1 100 ? 13.188 -13.156 2.51 1 52.62 100 GLN A C 1
ATOM 788 O O . GLN A 1 100 ? 13.445 -13.586 1.383 1 52.62 100 GLN A O 1
ATOM 793 N N . ASN A 1 101 ? 13 -11.93 2.746 1 58.56 101 ASN A N 1
ATOM 794 C CA . ASN A 1 101 ? 13.609 -10.922 1.885 1 58.56 101 ASN A CA 1
ATOM 795 C C . ASN A 1 101 ? 12.688 -10.539 0.733 1 58.56 101 ASN A C 1
ATOM 797 O O . ASN A 1 101 ? 13.133 -9.953 -0.256 1 58.56 101 ASN A O 1
ATOM 801 N N . TYR A 1 102 ? 11.523 -11.172 0.819 1 64.5 102 TYR A N 1
ATOM 802 C CA . TYR A 1 102 ? 10.555 -10.797 -0.206 1 64.5 102 TYR A CA 1
ATOM 803 C C . TYR A 1 102 ? 9.367 -10.062 0.406 1 64.5 102 TYR A C 1
ATOM 805 O O . TYR A 1 102 ? 9.031 -10.281 1.572 1 64.5 102 TYR A O 1
ATOM 813 N N . GLU A 1 103 ? 8.914 -9.133 -0.438 1 73.38 103 GLU A N 1
ATOM 814 C CA . GLU A 1 103 ? 7.695 -8.422 -0.047 1 73.38 103 GLU A CA 1
ATOM 815 C C . GLU A 1 103 ? 6.613 -8.562 -1.113 1 73.38 103 GLU A C 1
ATOM 817 O O . GLU A 1 103 ? 6.859 -8.289 -2.293 1 73.38 103 GLU A O 1
ATOM 822 N N . ALA A 1 104 ? 5.488 -9.062 -0.632 1 83.5 104 ALA A N 1
ATOM 823 C CA . ALA A 1 104 ? 4.363 -9.164 -1.559 1 83.5 104 ALA A CA 1
ATOM 824 C C . ALA A 1 104 ? 3.76 -7.793 -1.838 1 83.5 104 ALA A C 1
ATOM 826 O O . ALA A 1 104 ? 3.875 -6.879 -1.02 1 83.5 104 ALA A O 1
ATOM 827 N N . ASP A 1 105 ? 3.156 -7.672 -2.992 1 85 105 ASP A N 1
ATOM 828 C CA . ASP A 1 105 ? 2.459 -6.426 -3.287 1 85 105 ASP A CA 1
ATOM 829 C C . ASP A 1 105 ? 1.267 -6.23 -2.352 1 85 105 ASP A C 1
ATOM 831 O O . ASP A 1 105 ? 1.03 -5.125 -1.859 1 85 105 ASP A O 1
ATOM 835 N N . LEU A 1 106 ? 0.498 -7.246 -2.193 1 89.56 106 LEU A N 1
ATOM 836 C CA . LEU A 1 106 ? -0.592 -7.301 -1.224 1 89.56 106 LEU A CA 1
ATOM 837 C C . LEU A 1 106 ? -0.571 -8.617 -0.457 1 89.56 106 LEU A C 1
ATOM 839 O O . LEU A 1 106 ? -0.158 -9.648 -0.995 1 89.56 106 LEU A O 1
ATOM 843 N N . SER A 1 107 ? -0.978 -8.484 0.75 1 90.56 107 SER A N 1
ATOM 844 C CA . SER A 1 107 ? -1.121 -9.664 1.596 1 90.56 107 SER A CA 1
ATOM 845 C C . SER A 1 107 ? -2.324 -9.531 2.525 1 90.56 107 SER A C 1
ATOM 847 O O . SER A 1 107 ? -2.613 -8.445 3.027 1 90.56 107 SER A O 1
ATOM 849 N N . PHE A 1 108 ? -3.006 -10.609 2.709 1 91.62 108 PHE A N 1
ATOM 850 C CA . PHE A 1 108 ? -4.16 -10.633 3.596 1 91.62 108 PHE A CA 1
ATOM 851 C C . PHE A 1 108 ? -4.066 -11.789 4.578 1 91.62 108 PHE A C 1
ATOM 853 O O . PHE A 1 108 ? -3.619 -12.883 4.219 1 91.62 108 PHE A O 1
ATOM 860 N N . ALA A 1 109 ? -4.496 -11.484 5.746 1 89.62 109 ALA A N 1
ATOM 861 C CA . ALA A 1 109 ? -4.492 -12.469 6.828 1 89.62 109 ALA A CA 1
ATOM 862 C C . ALA A 1 109 ? -5.891 -12.648 7.414 1 89.62 109 ALA A C 1
ATOM 864 O O . ALA A 1 109 ? -6.633 -11.68 7.57 1 89.62 109 ALA A O 1
ATOM 865 N N . PRO A 1 110 ? -6.191 -13.906 7.703 1 89.88 110 PRO A N 1
ATOM 866 C CA . PRO A 1 110 ? -7.445 -14.086 8.438 1 89.88 110 PRO A CA 1
ATOM 867 C C . PRO A 1 110 ? -7.418 -13.438 9.82 1 89.88 110 PRO A C 1
ATOM 869 O O . PRO A 1 110 ? -6.34 -13.211 10.375 1 89.88 110 PRO A O 1
ATOM 872 N N . THR A 1 111 ? -8.547 -13.023 10.242 1 87.44 111 THR A N 1
ATOM 873 C CA . THR A 1 111 ? -8.672 -12.5 11.602 1 87.44 111 THR A CA 1
ATOM 874 C C . THR A 1 111 ? -8.984 -13.625 12.586 1 87.44 111 THR A C 1
ATOM 876 O O . THR A 1 111 ? -9.5 -14.68 12.195 1 87.44 111 THR A O 1
ATOM 879 N N . PRO A 1 112 ? -8.664 -13.367 13.852 1 82.62 112 PRO A N 1
ATOM 880 C CA . PRO A 1 112 ? -8.961 -14.406 14.852 1 82.62 112 PRO A CA 1
ATOM 881 C C . PRO A 1 112 ? -10.445 -14.75 14.922 1 82.62 112 PRO A C 1
ATOM 883 O O . PRO A 1 112 ? -10.805 -15.844 15.367 1 82.62 112 PRO A O 1
ATOM 886 N N . GLN A 1 113 ? -11.289 -13.93 14.445 1 81.25 113 GLN A N 1
ATOM 887 C CA . GLN A 1 113 ? -12.727 -14.125 14.539 1 81.25 113 GLN A CA 1
ATOM 888 C C . GLN A 1 113 ? -13.188 -15.281 13.648 1 81.25 113 GLN A C 1
ATOM 890 O O . GLN A 1 113 ? -14.297 -15.781 13.797 1 81.25 113 GLN A O 1
ATOM 895 N N . THR A 1 114 ? -12.367 -15.656 12.742 1 79.31 114 THR A N 1
ATOM 896 C CA . THR A 1 114 ? -12.719 -16.719 11.797 1 79.31 114 THR A CA 1
ATOM 897 C C . THR A 1 114 ? -12.734 -18.078 12.492 1 79.31 114 THR A C 1
ATOM 899 O O . THR A 1 114 ? -13.336 -19.016 11.992 1 79.31 114 THR A O 1
ATOM 902 N N . GLY A 1 115 ? -12.094 -18.188 13.555 1 79.5 115 GLY A N 1
ATOM 903 C CA . GLY A 1 115 ? -11.797 -19.5 14.094 1 79.5 115 GLY A CA 1
ATOM 904 C C . GLY A 1 115 ? -10.664 -20.203 13.375 1 79.5 115 GLY A C 1
ATOM 905 O O . GLY A 1 115 ? -10.547 -21.438 13.438 1 79.5 115 GLY A O 1
ATOM 906 N N . ALA A 1 116 ? -9.961 -19.375 12.648 1 80.38 116 ALA A N 1
ATOM 907 C CA . ALA A 1 116 ? -8.82 -19.906 11.914 1 80.38 116 ALA A CA 1
ATOM 908 C C . ALA A 1 116 ? -7.793 -20.531 12.867 1 80.38 116 ALA A C 1
ATOM 910 O O . ALA A 1 116 ? -7.715 -20.141 14.031 1 80.38 116 ALA A O 1
ATOM 911 N N . ALA A 1 117 ? -7.211 -21.531 12.391 1 78.31 117 ALA A N 1
ATOM 912 C CA . ALA A 1 117 ? -6.133 -22.172 13.141 1 78.31 117 ALA A CA 1
ATOM 913 C C . ALA A 1 117 ? -4.781 -21.547 12.781 1 78.31 117 ALA A C 1
ATOM 915 O O . ALA A 1 117 ? -4.242 -21.812 11.703 1 78.31 117 ALA A O 1
ATOM 916 N N . LEU A 1 118 ? -4.316 -20.75 13.664 1 80.06 118 LEU A N 1
ATOM 917 C CA . LEU A 1 118 ? -3.004 -20.156 13.453 1 80.06 118 LEU A CA 1
ATOM 918 C C . LEU A 1 118 ? -1.927 -21.234 13.352 1 80.06 118 LEU A C 1
ATOM 920 O O . LEU A 1 118 ? -1.817 -22.078 14.234 1 80.06 118 LEU A O 1
ATOM 924 N N . PRO A 1 119 ? -1.285 -21.203 12.25 1 80.19 119 PRO A N 1
ATOM 925 C CA . PRO A 1 119 ? -0.203 -22.188 12.172 1 80.19 119 PRO A CA 1
ATOM 926 C C . PRO A 1 119 ? 0.795 -22.047 13.32 1 80.19 119 PRO A C 1
ATOM 928 O O . PRO A 1 119 ? 1.008 -20.953 13.836 1 80.19 119 PRO A O 1
ATOM 931 N N . ARG A 1 120 ? 1.382 -23.141 13.656 1 80.31 120 ARG A N 1
ATOM 932 C CA . ARG A 1 120 ? 2.316 -23.188 14.773 1 80.31 120 ARG A CA 1
ATOM 933 C C . ARG A 1 120 ? 3.518 -22.281 14.516 1 80.31 120 ARG A C 1
ATOM 935 O O . ARG A 1 120 ? 4.07 -22.266 13.414 1 80.31 120 ARG A O 1
ATOM 942 N N . GLY A 1 121 ? 3.834 -21.453 15.445 1 79.81 121 GLY A N 1
ATOM 943 C CA . GLY A 1 121 ? 5.047 -20.641 15.398 1 79.81 121 GLY A CA 1
ATOM 944 C C . GLY A 1 121 ? 4.832 -19.281 14.773 1 79.81 121 GLY A C 1
ATOM 945 O O . GLY A 1 121 ? 5.762 -18.469 14.695 1 79.81 121 GLY A O 1
ATOM 946 N N . LEU A 1 122 ? 3.598 -19.062 14.289 1 79.38 122 LEU A N 1
ATOM 947 C CA . LEU A 1 122 ? 3.322 -17.766 13.664 1 79.38 122 LEU A CA 1
ATOM 948 C C . LEU A 1 122 ? 2.453 -16.906 14.57 1 79.38 122 LEU A C 1
ATOM 950 O O . LEU A 1 122 ? 1.634 -17.422 15.328 1 79.38 122 LEU A O 1
ATOM 954 N N . ARG A 1 123 ? 2.748 -15.656 14.508 1 78.5 123 ARG A N 1
ATOM 955 C CA . ARG A 1 123 ? 1.829 -14.68 15.086 1 78.5 123 ARG A CA 1
ATOM 956 C C . ARG A 1 123 ? 0.81 -14.211 14.055 1 78.5 123 ARG A C 1
ATOM 958 O O . ARG A 1 123 ? 1.05 -14.312 12.852 1 78.5 123 ARG A O 1
ATOM 965 N N . TRP A 1 124 ? -0.26 -13.75 14.57 1 75.69 124 TRP A N 1
ATOM 966 C CA . TRP A 1 124 ? -1.319 -13.273 13.688 1 75.69 124 TRP A CA 1
ATOM 967 C C . TRP A 1 124 ? -0.8 -12.188 12.758 1 75.69 124 TRP A C 1
ATOM 969 O O . TRP A 1 124 ? -1.193 -12.117 11.586 1 75.69 124 TRP A O 1
ATOM 979 N N . THR A 1 125 ? 0.088 -11.469 13.273 1 72.75 125 THR A N 1
ATOM 980 C CA . THR A 1 125 ? 0.617 -10.352 12.492 1 72.75 125 THR A CA 1
ATOM 981 C C . THR A 1 125 ? 1.564 -10.859 11.406 1 72.75 125 THR A C 1
ATOM 983 O O . THR A 1 125 ? 1.891 -10.125 10.469 1 72.75 125 THR A O 1
ATOM 986 N N . GLN A 1 126 ? 1.916 -12.117 11.523 1 75.88 126 GLN A N 1
ATOM 987 C CA . GLN A 1 126 ? 2.887 -12.68 10.586 1 75.88 126 GLN A CA 1
ATOM 988 C C . GLN A 1 126 ? 2.211 -13.617 9.586 1 75.88 126 GLN A C 1
ATOM 990 O O . GLN A 1 126 ? 2.803 -13.977 8.57 1 75.88 126 GLN A O 1
ATOM 995 N N . TRP A 1 127 ? 1.052 -13.953 9.961 1 85.25 127 TRP A N 1
ATOM 996 C CA . TRP A 1 127 ? 0.362 -14.969 9.172 1 85.25 127 TRP A CA 1
ATOM 997 C C . TRP A 1 127 ? -0.445 -14.328 8.047 1 85.25 127 TRP A C 1
ATOM 999 O O . TRP A 1 127 ? -1.242 -13.414 8.281 1 85.25 127 TRP A O 1
ATOM 1009 N N . HIS A 1 128 ? -0.156 -14.867 6.77 1 90.19 128 HIS A N 1
ATOM 1010 C CA . HIS A 1 128 ? -0.896 -14.438 5.586 1 90.19 128 HIS A CA 1
ATOM 1011 C C . HIS A 1 128 ? -1.294 -15.633 4.727 1 90.19 128 HIS A C 1
ATOM 1013 O O . HIS A 1 128 ? -0.433 -16.391 4.262 1 90.19 128 HIS A O 1
ATOM 1019 N N . THR A 1 129 ? -2.609 -15.805 4.527 1 93.75 129 THR A N 1
ATOM 1020 C CA . THR A 1 129 ? -3.053 -16.938 3.719 1 93.75 129 THR A CA 1
ATOM 1021 C C . THR A 1 129 ? -3.092 -16.562 2.24 1 93.75 129 THR A C 1
ATOM 1023 O O . THR A 1 129 ? -3.123 -17.438 1.374 1 93.75 129 THR A O 1
ATOM 1026 N N . LEU A 1 130 ? -3.129 -15.273 1.955 1 95.19 130 LEU A N 1
ATOM 1027 C CA . LEU A 1 130 ? -3.227 -14.789 0.582 1 95.19 130 LEU A CA 1
ATOM 1028 C C . LEU A 1 130 ? -2.098 -13.82 0.266 1 95.19 130 LEU A C 1
ATOM 1030 O O . LEU A 1 130 ? -1.918 -12.82 0.968 1 95.19 130 LEU A O 1
ATOM 1034 N N . ARG A 1 131 ? -1.323 -14.148 -0.766 1 93.88 131 ARG A N 1
ATOM 1035 C CA . ARG A 1 131 ? -0.319 -13.258 -1.331 1 93.88 131 ARG A CA 1
ATOM 1036 C C . ARG A 1 131 ? -0.677 -12.867 -2.762 1 93.88 131 ARG A C 1
ATOM 1038 O O . ARG A 1 131 ? -1.137 -13.703 -3.541 1 93.88 131 ARG A O 1
ATOM 1045 N N . ILE A 1 132 ? -0.424 -11.641 -3.062 1 94.81 132 ILE A N 1
ATOM 1046 C CA . ILE A 1 132 ? -0.707 -11.148 -4.406 1 94.81 132 ILE A CA 1
ATOM 1047 C C . ILE A 1 132 ? 0.535 -10.469 -4.98 1 94.81 132 ILE A C 1
ATOM 1049 O O . ILE A 1 132 ? 1.157 -9.633 -4.32 1 94.81 132 ILE A O 1
ATOM 1053 N N . GLU A 1 133 ? 0.896 -10.883 -6.148 1 92.88 133 GLU A N 1
ATOM 1054 C CA . GLU A 1 133 ? 1.995 -10.289 -6.906 1 92.88 133 GLU A CA 1
ATOM 1055 C C . GLU A 1 133 ? 1.495 -9.656 -8.203 1 92.88 133 GLU A C 1
ATOM 1057 O O . GLU A 1 133 ? 0.763 -10.289 -8.969 1 92.88 133 GLU A O 1
ATOM 1062 N N . ILE A 1 134 ? 1.882 -8.453 -8.391 1 93.12 134 ILE A N 1
ATOM 1063 C CA . ILE A 1 134 ? 1.505 -7.73 -9.602 1 93.12 134 ILE A CA 1
ATOM 1064 C C . ILE A 1 134 ? 2.758 -7.352 -10.383 1 93.12 134 ILE A C 1
ATOM 1066 O O . ILE A 1 134 ? 3.682 -6.746 -9.836 1 93.12 134 ILE A O 1
ATOM 1070 N N . GLY A 1 135 ? 2.773 -7.734 -11.609 1 91.88 135 GLY A N 1
ATOM 1071 C CA . GLY A 1 135 ? 3.898 -7.418 -12.477 1 91.88 135 GLY A CA 1
ATOM 1072 C C . GLY A 1 135 ? 3.531 -6.492 -13.625 1 91.88 135 GLY A C 1
ATOM 1073 O O . GLY A 1 135 ? 2.467 -6.633 -14.227 1 91.88 135 GLY A O 1
ATOM 1074 N N . TYR A 1 136 ? 4.305 -5.523 -13.836 1 89.19 136 TYR A N 1
ATOM 1075 C CA . TYR A 1 136 ? 4.266 -4.695 -15.031 1 89.19 136 TYR A CA 1
ATOM 1076 C C . TYR A 1 136 ? 5.48 -4.953 -15.914 1 89.19 136 TYR A C 1
ATOM 1078 O O . TYR A 1 136 ? 5.344 -5.227 -17.109 1 89.19 136 TYR A O 1
ATOM 1086 N N . SER A 1 137 ? 6.57 -4.938 -15.297 1 83.19 137 SER A N 1
ATOM 1087 C CA . SER A 1 137 ? 7.805 -5.184 -16.031 1 83.19 137 SER A CA 1
ATOM 1088 C C . SER A 1 137 ? 8.188 -6.664 -15.992 1 83.19 137 SER A C 1
ATOM 1090 O O . SER A 1 137 ? 8.891 -7.148 -16.875 1 83.19 137 SER A O 1
ATOM 1092 N N . ARG A 1 138 ? 7.633 -7.41 -15 1 86.69 138 ARG A N 1
ATOM 1093 C CA . ARG A 1 138 ? 7.938 -8.828 -14.867 1 86.69 138 ARG A CA 1
ATOM 1094 C C . ARG A 1 138 ? 7.102 -9.664 -15.828 1 86.69 138 ARG A C 1
ATOM 1096 O O . ARG A 1 138 ? 5.902 -9.43 -15.984 1 86.69 138 ARG A O 1
ATOM 1103 N N . GLY A 1 139 ? 7.863 -10.617 -16.438 1 86.19 139 GLY A N 1
ATOM 1104 C CA . GLY A 1 139 ? 7.148 -11.57 -17.281 1 86.19 139 GLY A CA 1
ATOM 1105 C C . GLY A 1 139 ? 6.734 -12.828 -16.547 1 86.19 139 GLY A C 1
ATOM 1106 O O . GLY A 1 139 ? 7.129 -13.039 -15.391 1 86.19 139 GLY A O 1
ATOM 1107 N N . TRP A 1 140 ? 5.906 -13.57 -17.203 1 93.62 140 TRP A N 1
ATOM 1108 C CA . TRP A 1 140 ? 5.508 -14.875 -16.688 1 93.62 140 TRP A CA 1
ATOM 1109 C C . TRP A 1 140 ? 6.652 -15.875 -16.797 1 93.62 140 TRP A C 1
ATOM 1111 O O . TRP A 1 140 ? 7.504 -15.766 -17.672 1 93.62 140 TRP A O 1
ATOM 1121 N N . GLY A 1 141 ? 6.68 -16.844 -15.852 1 91.5 141 GLY A N 1
ATOM 1122 C CA . GLY A 1 141 ? 7.648 -17.922 -15.938 1 91.5 141 GLY A CA 1
ATOM 1123 C C . GLY A 1 141 ? 8.227 -18.328 -14.594 1 91.5 141 GLY A C 1
ATOM 1124 O O . GLY A 1 141 ? 7.949 -17.672 -13.578 1 91.5 141 GLY A O 1
ATOM 1125 N N . HIS A 1 142 ? 8.984 -19.344 -14.617 1 88.75 142 HIS A N 1
ATOM 1126 C CA . HIS A 1 142 ? 9.461 -19.938 -13.375 1 88.75 142 HIS A CA 1
ATOM 1127 C C . HIS A 1 142 ? 10.938 -19.625 -13.133 1 88.75 142 HIS A C 1
ATOM 1129 O O . HIS A 1 142 ? 11.539 -20.125 -12.18 1 88.75 142 HIS A O 1
ATOM 1135 N N . ARG A 1 143 ? 11.43 -18.812 -13.977 1 83.5 143 ARG A N 1
ATOM 1136 C CA . ARG A 1 143 ? 12.797 -18.375 -13.719 1 83.5 143 ARG A CA 1
ATOM 1137 C C . ARG A 1 143 ? 12.812 -17.219 -12.727 1 83.5 143 ARG A C 1
ATOM 1139 O O . ARG A 1 143 ? 11.844 -16.469 -12.617 1 83.5 143 ARG A O 1
ATOM 1146 N N . ARG A 1 144 ? 13.953 -17.141 -12.039 1 81.94 144 ARG A N 1
ATOM 1147 C CA . ARG A 1 144 ? 14.117 -16.031 -11.109 1 81.94 144 ARG A CA 1
ATOM 1148 C C . ARG A 1 144 ? 13.797 -14.695 -11.773 1 81.94 144 ARG A C 1
ATOM 1150 O O . ARG A 1 144 ? 14.203 -14.461 -12.914 1 81.94 144 ARG A O 1
ATOM 1157 N N . GLY A 1 145 ? 13.07 -13.891 -11.031 1 78.75 145 GLY A N 1
ATOM 1158 C CA . GLY A 1 145 ? 12.664 -12.609 -11.578 1 78.75 145 GLY A CA 1
ATOM 1159 C C . GLY A 1 145 ? 11.305 -12.641 -12.25 1 78.75 145 GLY A C 1
ATOM 1160 O O . GLY A 1 145 ? 10.75 -11.594 -12.594 1 78.75 145 GLY A O 1
ATOM 1161 N N . GLN A 1 146 ? 10.812 -13.797 -12.422 1 86.94 146 GLN A N 1
ATOM 1162 C CA . GLN A 1 146 ? 9.523 -13.938 -13.094 1 86.94 146 GLN A CA 1
ATOM 1163 C C . GLN A 1 146 ? 8.398 -14.195 -12.094 1 86.94 146 GLN A C 1
ATOM 1165 O O . GLN A 1 146 ? 8.656 -14.539 -10.938 1 86.94 146 GLN A O 1
ATOM 1170 N N . LEU A 1 147 ? 7.195 -13.969 -12.516 1 92.81 147 LEU A N 1
ATOM 1171 C CA . LEU A 1 147 ? 6.039 -13.969 -11.625 1 92.81 147 LEU A CA 1
ATOM 1172 C C . LEU A 1 147 ? 5.797 -15.359 -11.047 1 92.81 147 LEU A C 1
ATOM 1174 O O . LEU A 1 147 ? 5.559 -15.5 -9.844 1 92.81 147 LEU A O 1
ATOM 1178 N N . ASP A 1 148 ? 5.93 -16.391 -11.859 1 94.62 148 ASP A N 1
ATOM 1179 C CA . ASP A 1 148 ? 5.68 -17.75 -11.359 1 94.62 148 ASP A CA 1
ATOM 1180 C C . ASP A 1 148 ? 6.746 -18.156 -10.352 1 94.62 148 ASP A C 1
ATOM 1182 O O . ASP A 1 148 ? 6.453 -18.891 -9.398 1 94.62 148 ASP A O 1
ATOM 1186 N N . TRP A 1 149 ? 7.906 -17.734 -10.602 1 89.5 149 TRP A N 1
ATOM 1187 C CA . TRP A 1 149 ? 8.977 -18 -9.648 1 89.5 149 TRP A CA 1
ATOM 1188 C C . TRP A 1 149 ? 8.664 -17.406 -8.289 1 89.5 149 TRP A C 1
ATOM 1190 O O . TRP A 1 149 ? 8.852 -18.047 -7.254 1 89.5 149 TRP A O 1
ATOM 1200 N N . LYS A 1 150 ? 8.25 -16.172 -8.297 1 89 150 LYS A N 1
ATOM 1201 C CA . LYS A 1 150 ? 7.906 -15.516 -7.047 1 89 150 LYS A CA 1
ATOM 1202 C C . LYS A 1 150 ? 6.762 -16.234 -6.34 1 89 150 LYS A C 1
ATOM 1204 O O . LYS A 1 150 ? 6.762 -16.359 -5.113 1 89 150 LYS A O 1
ATOM 1209 N N . ALA A 1 151 ? 5.812 -16.672 -7.133 1 94.31 151 ALA A N 1
ATOM 1210 C CA . ALA A 1 151 ? 4.727 -17.453 -6.555 1 94.31 151 ALA A CA 1
ATOM 1211 C C . ALA A 1 151 ? 5.27 -18.688 -5.832 1 94.31 151 ALA A C 1
ATOM 1213 O O . ALA A 1 151 ? 4.832 -19.016 -4.723 1 94.31 151 ALA A O 1
ATOM 1214 N N . ASN A 1 152 ? 6.242 -19.297 -6.438 1 92.5 152 ASN A N 1
ATOM 1215 C CA . ASN A 1 152 ? 6.867 -20.453 -5.816 1 92.5 152 ASN A CA 1
ATOM 1216 C C . ASN A 1 152 ? 7.559 -20.094 -4.508 1 92.5 152 ASN A C 1
ATOM 1218 O O . ASN A 1 152 ? 7.566 -20.875 -3.559 1 92.5 152 ASN A O 1
ATOM 1222 N N . ARG A 1 153 ? 8.172 -18.891 -4.473 1 87.88 153 ARG A N 1
ATOM 1223 C CA . ARG A 1 153 ? 8.781 -18.453 -3.227 1 87.88 153 ARG A CA 1
ATOM 1224 C C . ARG A 1 153 ? 7.734 -18.297 -2.127 1 87.88 153 ARG A C 1
ATOM 1226 O O . ARG A 1 153 ? 7.969 -18.688 -0.982 1 87.88 153 ARG A O 1
ATOM 1233 N N . TRP A 1 154 ? 6.59 -17.719 -2.484 1 91 154 TRP A N 1
ATOM 1234 C CA . TRP A 1 154 ? 5.531 -17.547 -1.494 1 91 154 TRP A CA 1
ATOM 1235 C C . TRP A 1 154 ? 5.035 -18.906 -0.991 1 91 154 TRP A C 1
ATOM 1237 O O . TRP A 1 154 ? 4.664 -19.031 0.177 1 91 154 TRP A O 1
ATOM 1247 N N . ALA A 1 155 ? 5.07 -19.906 -1.86 1 92.88 155 ALA A N 1
ATOM 1248 C CA . ALA A 1 155 ? 4.594 -21.234 -1.505 1 92.88 155 ALA A CA 1
ATOM 1249 C 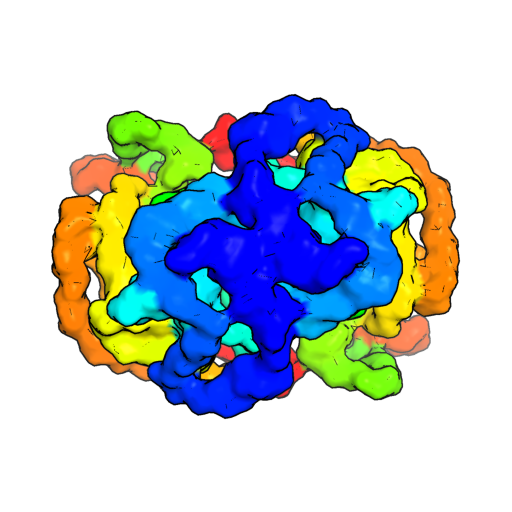C . ALA A 1 155 ? 5.484 -21.875 -0.441 1 92.88 155 ALA A C 1
ATOM 1251 O O . ALA A 1 155 ? 5.109 -22.875 0.18 1 92.88 155 ALA A O 1
ATOM 1252 N N . THR A 1 156 ? 6.656 -21.266 -0.219 1 88.88 156 THR A N 1
ATOM 1253 C CA . THR A 1 156 ? 7.562 -21.812 0.784 1 88.88 156 THR A CA 1
ATOM 1254 C C . THR A 1 156 ? 7.297 -21.188 2.15 1 88.88 156 THR A C 1
ATOM 1256 O O . THR A 1 156 ? 7.828 -21.641 3.164 1 88.88 156 THR A O 1
ATOM 1259 N N . ILE A 1 157 ? 6.543 -20.078 2.203 1 86.19 157 ILE A N 1
ATOM 1260 C CA . ILE A 1 157 ? 6.258 -19.359 3.443 1 86.19 157 ILE A CA 1
ATOM 1261 C C . ILE A 1 157 ? 5.129 -20.062 4.195 1 86.19 157 ILE A C 1
ATOM 1263 O O . ILE A 1 157 ? 4.086 -20.375 3.615 1 86.19 157 ILE A O 1
ATOM 1267 N N . PRO A 1 158 ? 5.359 -20.328 5.488 1 85.81 158 PRO A N 1
ATOM 1268 C CA . PRO A 1 158 ? 4.316 -21.016 6.258 1 85.81 158 PRO A CA 1
ATOM 1269 C C . PRO A 1 158 ? 2.996 -20.25 6.266 1 85.81 158 PRO A C 1
ATOM 1271 O O . PRO A 1 158 ? 2.982 -19.031 6.48 1 85.81 158 PRO A O 1
ATOM 1274 N N . GLY A 1 159 ? 1.932 -20.953 5.977 1 88.81 159 GLY A N 1
ATOM 1275 C CA . GLY A 1 159 ? 0.599 -20.406 6.156 1 88.81 159 GLY A CA 1
ATOM 1276 C C . GLY A 1 159 ? 0.009 -19.844 4.879 1 88.81 159 GLY A C 1
ATOM 1277 O O . GLY A 1 159 ? -1.179 -19.516 4.828 1 88.81 159 GLY A O 1
ATOM 1278 N N . VAL A 1 160 ? 0.852 -19.719 3.859 1 92.25 160 VAL A N 1
ATOM 1279 C CA . VAL A 1 160 ? 0.327 -19.219 2.596 1 92.25 160 VAL A CA 1
ATOM 1280 C C . VAL A 1 160 ? -0.542 -20.281 1.931 1 92.25 160 VAL A C 1
ATOM 1282 O O . VAL A 1 160 ? -0.104 -21.422 1.736 1 92.25 160 VAL A O 1
ATOM 1285 N N . ASN A 1 161 ? -1.792 -19.938 1.57 1 94.88 161 ASN A N 1
ATOM 1286 C CA . ASN A 1 161 ? -2.721 -20.891 0.957 1 94.88 161 ASN A CA 1
ATOM 1287 C C . ASN A 1 161 ? -2.979 -20.547 -0.509 1 94.88 161 ASN A C 1
ATOM 1289 O O . ASN A 1 161 ? -3.252 -21.438 -1.317 1 94.88 161 ASN A O 1
ATOM 1293 N N . TYR A 1 162 ? -2.967 -19.266 -0.793 1 96.81 162 TYR A N 1
ATOM 1294 C CA . TYR A 1 162 ? -3.209 -18.812 -2.158 1 96.81 162 TYR A CA 1
ATOM 1295 C C . TYR A 1 162 ? -2.186 -17.75 -2.576 1 96.81 162 TYR A C 1
ATOM 1297 O O . TYR A 1 162 ? -1.791 -16.906 -1.771 1 96.81 162 TYR A O 1
ATOM 1305 N N . VAL A 1 163 ? -1.783 -17.859 -3.824 1 96.75 163 VAL A N 1
ATOM 1306 C CA . VAL A 1 163 ? -1.027 -16.797 -4.484 1 96.75 163 VAL A CA 1
ATOM 1307 C C . VAL A 1 163 ? -1.729 -16.391 -5.777 1 96.75 163 VAL A C 1
ATOM 1309 O O . VAL A 1 163 ? -2.025 -17.234 -6.625 1 96.75 163 VAL A O 1
ATOM 1312 N N . ILE A 1 164 ? -2.072 -15.156 -5.887 1 98.06 164 ILE A N 1
ATOM 1313 C CA . ILE A 1 164 ? -2.58 -14.602 -7.137 1 98.06 164 ILE A CA 1
ATOM 1314 C C . ILE A 1 164 ? -1.503 -13.742 -7.793 1 98.06 164 ILE A C 1
ATOM 1316 O O . ILE A 1 164 ? -0.961 -12.828 -7.168 1 98.06 164 ILE A O 1
ATOM 1320 N N . CYS A 1 165 ? -1.16 -14.086 -8.984 1 97.75 165 CYS A N 1
ATOM 1321 C CA . CYS A 1 165 ? -0.271 -13.242 -9.781 1 97.75 165 CYS A CA 1
ATOM 1322 C C . CYS A 1 165 ? -1.03 -12.562 -10.914 1 97.75 165 CYS A C 1
ATOM 1324 O O . CYS A 1 165 ? -1.842 -13.195 -11.594 1 97.75 165 CYS A O 1
ATOM 1326 N N . VAL A 1 166 ? -0.778 -11.305 -11.078 1 98.06 166 VAL A N 1
ATOM 1327 C CA . VAL A 1 166 ? -1.385 -10.547 -12.172 1 98.06 166 VAL A CA 1
ATOM 1328 C C . VAL A 1 166 ? -0.301 -9.812 -12.961 1 98.06 166 VAL A C 1
ATOM 1330 O O . VAL A 1 166 ? 0.574 -9.172 -12.367 1 98.06 166 VAL A O 1
ATOM 1333 N N . ALA A 1 167 ? -0.303 -9.953 -14.219 1 97.25 167 ALA A N 1
ATOM 1334 C CA . ALA A 1 167 ? 0.534 -9.148 -15.109 1 97.25 167 ALA A CA 1
ATOM 1335 C C . ALA A 1 167 ? -0.292 -8.086 -15.828 1 97.25 167 ALA A C 1
ATOM 1337 O O . ALA A 1 167 ? -1.266 -8.406 -16.516 1 97.25 167 ALA A O 1
ATOM 1338 N N . VAL A 1 168 ? 0.096 -6.816 -15.633 1 96.06 168 VAL A N 1
ATOM 1339 C CA . VAL A 1 168 ? -0.653 -5.727 -16.25 1 96.06 168 VAL A CA 1
ATOM 1340 C C . VAL A 1 168 ? 0.161 -5.125 -17.391 1 96.06 168 VAL A C 1
ATOM 1342 O O . VAL A 1 168 ? 1.392 -5.203 -17.406 1 96.06 168 VAL A O 1
ATOM 1345 N N . GLU A 1 169 ? -0.589 -4.535 -18.344 1 94 169 GLU A N 1
ATOM 1346 C CA . GLU A 1 169 ? 0.04 -3.939 -19.516 1 94 169 GLU A CA 1
ATOM 1347 C C . GLU A 1 169 ? 0.002 -2.416 -19.453 1 94 169 GLU A C 1
ATOM 1349 O O . GLU A 1 169 ? -0.61 -1.842 -18.547 1 94 169 GLU A O 1
ATOM 1354 N N . ASP A 1 170 ? 0.702 -1.789 -20.391 1 89.75 170 ASP A N 1
ATOM 1355 C CA . ASP A 1 170 ? 0.77 -0.334 -20.484 1 89.75 170 ASP A CA 1
ATOM 1356 C C . ASP A 1 170 ? -0.628 0.279 -20.531 1 89.75 170 ASP A C 1
ATOM 1358 O O . ASP A 1 170 ? -1.502 -0.204 -21.25 1 89.75 170 ASP A O 1
ATOM 1362 N N . GLY A 1 171 ? -0.768 1.265 -19.703 1 89.06 171 GLY A N 1
ATOM 1363 C CA . GLY A 1 171 ? -2.049 1.954 -19.688 1 89.06 171 GLY A CA 1
ATOM 1364 C C . GLY A 1 171 ? -3.176 1.103 -19.141 1 89.06 171 GLY A C 1
ATOM 1365 O O . GLY A 1 171 ? -4.348 1.463 -19.25 1 89.06 171 GLY A O 1
ATOM 1366 N N . LEU A 1 172 ? -2.809 -0.07 -18.656 1 94.12 172 LEU A N 1
ATOM 1367 C CA . LEU A 1 172 ? -3.789 -1.012 -18.125 1 94.12 172 LEU A CA 1
ATOM 1368 C C . LEU A 1 172 ? -4.801 -1.4 -19.188 1 94.12 172 LEU A C 1
ATOM 1370 O O . LEU A 1 172 ? -5.98 -1.602 -18.891 1 94.12 172 LEU A O 1
ATOM 1374 N N . THR A 1 173 ? -4.328 -1.493 -20.406 1 95.44 173 THR A N 1
ATOM 1375 C CA . THR A 1 173 ? -5.184 -1.853 -21.531 1 95.44 173 THR A CA 1
ATOM 1376 C C . THR A 1 173 ? -5.594 -3.32 -21.453 1 95.44 173 THR A C 1
ATOM 1378 O O . THR A 1 173 ? -6.66 -3.697 -21.953 1 95.44 173 THR A O 1
ATOM 1381 N N . SER A 1 174 ? -4.773 -4.102 -20.922 1 96.5 174 SER A N 1
ATOM 1382 C CA . SER A 1 174 ? -5.051 -5.52 -20.719 1 96.5 174 SER A CA 1
ATOM 1383 C C . SER A 1 174 ? -4.273 -6.07 -19.516 1 96.5 174 SER A C 1
ATOM 1385 O O . SER A 1 174 ? -3.387 -5.398 -18.984 1 96.5 174 SER A O 1
ATOM 1387 N N . ALA A 1 175 ? -4.691 -7.25 -19.078 1 97.94 175 ALA A N 1
ATOM 1388 C CA . ALA A 1 175 ? -4.027 -7.953 -17.984 1 97.94 175 ALA A CA 1
ATOM 1389 C C . ALA A 1 175 ? -4.293 -9.453 -18.062 1 97.94 175 ALA A C 1
ATOM 1391 O O . ALA A 1 175 ? -5.25 -9.891 -18.703 1 97.94 175 ALA A O 1
ATOM 1392 N N . THR A 1 176 ? -3.4 -10.219 -17.531 1 98.5 176 THR A N 1
ATOM 1393 C CA . THR A 1 176 ? -3.553 -11.656 -17.359 1 98.5 176 THR A CA 1
ATOM 1394 C C . THR A 1 176 ? -3.275 -12.062 -15.914 1 98.5 176 THR A C 1
ATOM 1396 O O . THR A 1 176 ? -2.637 -11.32 -15.164 1 98.5 176 THR A O 1
ATOM 1399 N N . TYR A 1 177 ? -3.848 -13.219 -15.5 1 98.56 177 TYR A N 1
ATOM 1400 C CA . TYR A 1 177 ? -3.631 -13.633 -14.117 1 98.56 177 TYR A CA 1
ATOM 1401 C C . TYR A 1 177 ? -3.447 -15.141 -14.016 1 98.56 177 TYR A C 1
ATOM 1403 O O . TYR A 1 177 ? -3.791 -15.875 -14.945 1 98.56 177 TYR A O 1
ATOM 1411 N N . LYS A 1 178 ? -2.809 -15.57 -12.984 1 98.31 178 LYS A N 1
ATOM 1412 C CA . LYS A 1 178 ? -2.766 -16.953 -12.508 1 98.31 178 LYS A CA 1
ATOM 1413 C C . LYS A 1 178 ? -3.17 -17.031 -11.039 1 98.31 178 LYS A C 1
ATOM 1415 O O . LYS A 1 178 ? -2.857 -16.141 -10.25 1 98.31 178 LYS A O 1
ATOM 1420 N N . LEU A 1 179 ? -3.924 -18.062 -10.766 1 98.31 179 LEU A N 1
ATOM 1421 C CA . LEU A 1 179 ? -4.266 -18.406 -9.398 1 98.31 179 LEU A CA 1
ATOM 1422 C C . LEU A 1 179 ? -3.58 -19.703 -8.977 1 98.31 179 LEU A C 1
ATOM 1424 O O . LEU A 1 179 ? -3.785 -20.75 -9.594 1 98.31 179 LEU A O 1
ATOM 1428 N N . TYR A 1 180 ? -2.777 -19.578 -7.887 1 97.44 180 TYR A N 1
ATOM 1429 C CA . TYR A 1 180 ? -2.127 -20.766 -7.332 1 97.44 180 TYR A CA 1
ATOM 1430 C C . TYR A 1 180 ? -2.705 -21.109 -5.969 1 97.44 180 TYR A C 1
ATOM 1432 O O . TYR A 1 180 ? -2.857 -20.25 -5.109 1 97.44 180 TYR A O 1
ATOM 1440 N N . ARG A 1 181 ? -3.062 -22.312 -5.832 1 95.62 181 ARG A N 1
ATOM 1441 C CA . ARG A 1 181 ? -3.299 -22.875 -4.508 1 95.62 181 ARG A CA 1
ATOM 1442 C C . ARG A 1 181 ? -2.045 -23.547 -3.965 1 95.62 181 ARG A C 1
ATOM 1444 O O . ARG A 1 181 ? -1.317 -24.203 -4.711 1 95.62 181 ARG A O 1
ATOM 1451 N N . VAL A 1 182 ? -1.807 -23.281 -2.697 1 94.56 182 VAL A N 1
ATOM 1452 C CA . VAL A 1 182 ? -0.667 -23.906 -2.037 1 94.56 182 VAL A CA 1
ATOM 1453 C C . VAL A 1 182 ? -1.156 -25.031 -1.111 1 94.56 182 VAL A C 1
ATOM 1455 O O . VAL A 1 182 ? -1.402 -24.797 0.074 1 94.56 182 VAL A O 1
ATOM 1458 N N . PRO A 1 183 ? -1.289 -26.188 -1.585 1 85.5 183 PRO A N 1
ATOM 1459 C CA . PRO A 1 183 ? -1.814 -27.266 -0.739 1 85.5 183 PRO A CA 1
ATOM 1460 C C . PRO A 1 183 ? -0.907 -27.578 0.448 1 85.5 183 PRO A C 1
ATOM 1462 O O . PRO A 1 183 ? -1.392 -27.781 1.562 1 85.5 183 PRO A O 1
ATOM 1465 N N . ARG A 1 184 ? 0.405 -27.766 0.144 1 88.38 184 ARG A N 1
ATOM 1466 C CA . ARG A 1 184 ? 1.415 -28 1.17 1 88.38 184 ARG A CA 1
ATOM 1467 C C . ARG A 1 184 ? 2.586 -27.031 1.018 1 88.38 184 ARG A C 1
ATOM 1469 O O . ARG A 1 184 ? 3.021 -26.75 -0.099 1 88.38 184 ARG A O 1
ATOM 1476 N N . GLN A 1 185 ? 2.912 -26.578 2.178 1 87.31 185 GLN A N 1
ATOM 1477 C CA . GLN A 1 185 ? 4.082 -25.703 2.162 1 87.31 185 GLN A CA 1
ATOM 1478 C C . GLN A 1 185 ? 5.238 -26.344 1.408 1 87.31 185 GLN A C 1
ATOM 1480 O O . GLN A 1 185 ? 5.5 -27.547 1.565 1 87.31 185 GLN A O 1
ATOM 1485 N N . ASN A 1 186 ? 5.918 -25.656 0.593 1 84.69 186 ASN A N 1
ATOM 1486 C CA . ASN A 1 186 ? 7.121 -26.047 -0.14 1 84.69 186 ASN A CA 1
ATOM 1487 C C . ASN A 1 186 ? 6.781 -26.844 -1.388 1 84.69 186 ASN A C 1
ATOM 1489 O O . ASN A 1 186 ? 7.676 -27.344 -2.074 1 84.69 186 ASN A O 1
ATOM 1493 N N . ASP A 1 187 ? 5.461 -27.016 -1.683 1 84.56 187 ASP A N 1
ATOM 1494 C CA . ASP A 1 187 ? 5.082 -27.625 -2.949 1 84.56 187 ASP A CA 1
ATOM 1495 C C . ASP A 1 187 ? 5.438 -26.734 -4.129 1 84.56 187 ASP A C 1
ATOM 1497 O O . ASP A 1 187 ? 5.273 -25.516 -4.062 1 84.56 187 ASP A O 1
ATOM 1501 N N . ARG A 1 188 ? 6.094 -27.359 -5.074 1 87.12 188 ARG A N 1
ATOM 1502 C CA . ARG A 1 188 ? 6.273 -26.594 -6.309 1 87.12 188 ARG A CA 1
ATOM 1503 C C . ARG A 1 188 ? 4.938 -26.359 -7.004 1 87.12 188 ARG A C 1
ATOM 1505 O O . ARG A 1 188 ? 4.148 -27.281 -7.18 1 87.12 188 ARG A O 1
ATOM 1512 N N . LEU A 1 189 ? 4.723 -25.094 -7.414 1 92.62 189 LEU A N 1
ATOM 1513 C CA . LEU A 1 189 ? 3.465 -24.75 -8.07 1 92.62 189 LEU A CA 1
ATOM 1514 C C . LEU A 1 189 ? 3.471 -25.203 -9.523 1 92.62 189 LEU A C 1
ATOM 1516 O O . LEU A 1 189 ? 4.484 -25.062 -10.219 1 92.62 189 LEU A O 1
ATOM 1520 N N . HIS A 1 190 ? 2.41 -25.797 -9.922 1 88 190 HIS A N 1
ATOM 1521 C CA . HIS A 1 190 ? 2.281 -26.281 -11.289 1 88 190 HIS A CA 1
ATOM 1522 C C . HIS A 1 190 ? 2.229 -25.125 -12.281 1 88 190 HIS A C 1
ATOM 1524 O O . HIS A 1 190 ? 1.634 -24.078 -11.992 1 88 190 HIS A O 1
ATOM 1530 N N . ASP A 1 191 ? 2.867 -25.406 -13.367 1 90.44 191 ASP A N 1
ATOM 1531 C CA . ASP A 1 191 ? 2.816 -24.422 -14.438 1 90.44 191 ASP A CA 1
ATOM 1532 C C . ASP A 1 191 ? 1.401 -24.297 -15 1 90.44 191 ASP A C 1
ATOM 1534 O O . ASP A 1 191 ? 0.692 -25.281 -15.148 1 90.44 191 ASP A O 1
ATOM 1538 N N . GLN A 1 192 ? 0.969 -23.141 -15.195 1 94.94 192 GLN A N 1
ATOM 1539 C CA . GLN A 1 192 ? -0.32 -22.828 -15.797 1 94.94 192 GLN A CA 1
ATOM 1540 C C . GLN A 1 192 ? -0.19 -21.688 -16.812 1 94.94 192 GLN A C 1
ATOM 1542 O O . GLN A 1 192 ? 0.729 -20.875 -16.719 1 94.94 192 GLN A O 1
ATOM 1547 N N . ASP A 1 193 ? -1.057 -21.781 -17.812 1 96.94 193 ASP A N 1
ATOM 1548 C CA . ASP A 1 193 ? -1.138 -20.656 -18.734 1 96.94 193 ASP A CA 1
ATOM 1549 C C . ASP A 1 193 ? -1.854 -19.469 -18.094 1 96.94 193 ASP A C 1
ATOM 1551 O O . ASP A 1 193 ? -2.846 -19.656 -17.375 1 96.94 193 ASP A O 1
ATOM 1555 N N . PRO A 1 194 ? -1.252 -18.328 -18.297 1 97.88 194 PRO A N 1
ATOM 1556 C CA . PRO A 1 194 ? -1.989 -17.172 -17.781 1 97.88 194 PRO A CA 1
ATOM 1557 C C . PRO A 1 194 ? -3.367 -17.016 -18.422 1 97.88 194 PRO A C 1
ATOM 1559 O O . PRO A 1 194 ? -3.537 -17.297 -19.609 1 97.88 194 PRO A O 1
ATOM 1562 N N . ILE A 1 195 ? -4.34 -16.594 -17.672 1 98.31 195 ILE A N 1
ATOM 1563 C CA . ILE A 1 195 ? -5.707 -16.375 -18.141 1 98.31 195 ILE A CA 1
ATOM 1564 C C . ILE A 1 195 ? -5.93 -14.891 -18.391 1 98.31 195 ILE A C 1
ATOM 1566 O O . ILE A 1 195 ? -5.598 -14.055 -17.547 1 98.31 195 ILE A O 1
ATOM 1570 N N . SER A 1 196 ? -6.484 -14.539 -19.5 1 98.44 196 SER A N 1
ATOM 1571 C CA . SER A 1 196 ? -6.75 -13.141 -19.844 1 98.44 196 SER A CA 1
ATOM 1572 C C . SER A 1 196 ? -7.883 -12.57 -18.984 1 98.44 196 SER A C 1
ATOM 1574 O O . SER A 1 196 ? -8.898 -13.242 -18.766 1 98.44 196 SER A O 1
ATOM 1576 N N . ILE A 1 197 ? -7.66 -11.398 -18.453 1 98.44 197 ILE A N 1
ATOM 1577 C CA . ILE A 1 197 ? -8.727 -10.633 -17.812 1 98.44 197 ILE A CA 1
ATOM 1578 C C . ILE A 1 197 ? -9.5 -9.844 -18.859 1 98.44 197 ILE A C 1
ATOM 1580 O O . ILE A 1 197 ? -8.992 -8.852 -19.406 1 98.44 197 ILE A O 1
ATOM 1584 N N . GLU A 1 198 ? -10.742 -10.219 -19.078 1 97.31 198 GLU A N 1
ATOM 1585 C CA . GLU A 1 198 ? -11.469 -9.664 -20.203 1 97.31 198 GLU A CA 1
ATOM 1586 C C . GLU A 1 198 ? -12.914 -9.344 -19.828 1 97.31 198 GLU A C 1
ATOM 1588 O O . GLU A 1 198 ? -13.438 -9.883 -18.859 1 97.31 198 GLU A O 1
ATOM 1593 N N . ALA A 1 199 ? -13.43 -8.406 -20.625 1 94.81 199 ALA A N 1
ATOM 1594 C CA . ALA A 1 199 ? -14.844 -8.055 -20.5 1 94.81 199 ALA A CA 1
ATOM 1595 C C . ALA A 1 199 ? -15.734 -9.258 -20.781 1 94.81 199 ALA A C 1
ATOM 1597 O O . ALA A 1 199 ? -15.359 -10.148 -21.547 1 94.81 199 ALA A O 1
ATOM 1598 N N . PRO A 1 200 ? -16.953 -9.297 -20.219 1 94.44 200 PRO A N 1
ATOM 1599 C CA . PRO A 1 200 ? -17.547 -8.359 -19.25 1 94.44 200 PRO A CA 1
ATOM 1600 C C . PRO A 1 200 ? -17.156 -8.703 -17.812 1 94.44 200 PRO A C 1
ATOM 1602 O O . PRO A 1 200 ? -17.344 -7.875 -16.906 1 94.44 200 PRO A O 1
ATOM 1605 N N . ARG A 1 201 ? -16.656 -10.047 -17.734 1 95.38 201 ARG A N 1
ATOM 1606 C CA . ARG A 1 201 ? -16.344 -10.477 -16.375 1 95.38 201 ARG A CA 1
ATOM 1607 C C . ARG A 1 201 ? -15.273 -11.57 -16.375 1 95.38 201 ARG A C 1
ATOM 1609 O O . ARG A 1 201 ? -15.359 -12.531 -17.141 1 9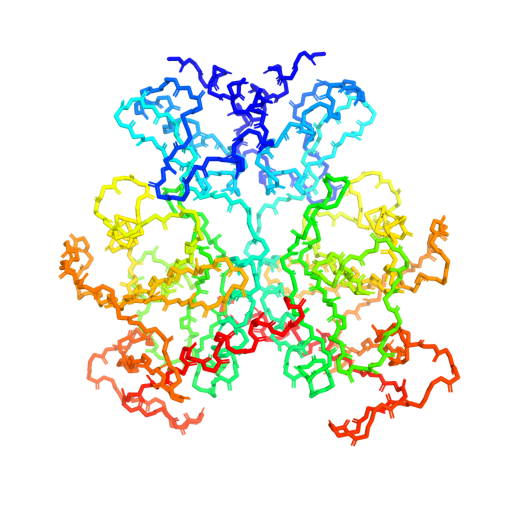5.38 201 ARG A O 1
ATOM 1616 N N . THR A 1 202 ? -14.188 -11.398 -15.648 1 97.56 202 THR A N 1
ATOM 1617 C CA . THR A 1 202 ? -13.211 -12.43 -15.297 1 97.56 202 THR A CA 1
ATOM 1618 C C . THR A 1 202 ? -13.109 -12.586 -13.789 1 97.56 202 THR A C 1
ATOM 1620 O O . THR A 1 202 ? -12.648 -11.672 -13.094 1 97.56 202 THR A O 1
ATOM 1623 N N . THR A 1 203 ? -13.57 -13.742 -13.32 1 97.12 203 THR A N 1
ATOM 1624 C CA . THR A 1 203 ? -13.641 -13.93 -11.875 1 97.12 203 THR A CA 1
ATOM 1625 C C . THR A 1 203 ? -12.602 -14.953 -11.414 1 97.12 203 THR A C 1
ATOM 1627 O O . THR A 1 203 ? -12.398 -15.977 -12.07 1 97.12 203 THR A O 1
ATOM 1630 N N . VAL A 1 204 ? -11.883 -14.633 -10.398 1 97 204 VAL A N 1
ATOM 1631 C CA . VAL A 1 204 ? -11.07 -15.617 -9.688 1 97 204 VAL A CA 1
ATOM 1632 C C . VAL A 1 204 ? -11.859 -16.219 -8.531 1 97 204 VAL A C 1
ATOM 1634 O O . VAL A 1 204 ? -12.492 -15.484 -7.762 1 97 204 VAL A O 1
ATOM 1637 N N . ILE A 1 205 ? -11.875 -17.516 -8.453 1 97.5 205 ILE A N 1
ATOM 1638 C CA . ILE A 1 205 ? -12.68 -18.203 -7.457 1 97.5 205 ILE A CA 1
ATOM 1639 C C . ILE A 1 205 ? -11.758 -18.828 -6.398 1 97.5 205 ILE A C 1
ATOM 1641 O O . ILE A 1 205 ? -10.836 -19.562 -6.73 1 97.5 205 ILE A O 1
ATOM 1645 N N . LEU A 1 206 ? -12.008 -18.5 -5.141 1 97.31 206 LEU A N 1
ATOM 1646 C CA . LEU A 1 206 ? -11.242 -19.031 -4.012 1 97.31 206 LEU A CA 1
ATOM 1647 C C . LEU A 1 206 ? -12.117 -19.875 -3.105 1 97.31 206 LEU A C 1
ATOM 1649 O O . LEU A 1 206 ? -13.289 -19.547 -2.871 1 97.31 206 LEU A O 1
ATOM 1653 N N . ASP A 1 207 ? -11.594 -20.969 -2.699 1 96.19 207 ASP A N 1
ATOM 1654 C CA . ASP A 1 207 ? -12.242 -21.734 -1.632 1 96.19 207 ASP A CA 1
ATOM 1655 C C . ASP A 1 207 ? -12.164 -20.984 -0.303 1 96.19 207 ASP A C 1
ATOM 1657 O O . ASP A 1 207 ? -11.07 -20.734 0.205 1 96.19 207 ASP A O 1
ATOM 1661 N N . SER A 1 208 ? -13.328 -20.719 0.303 1 95.19 208 SER A N 1
ATOM 1662 C CA . SER A 1 208 ? -13.359 -19.844 1.474 1 95.19 208 SER A CA 1
ATOM 1663 C C . SER A 1 208 ? -12.688 -20.5 2.674 1 95.19 208 SER A C 1
ATOM 1665 O O . SER A 1 208 ? -12.023 -19.828 3.465 1 95.19 208 SER A O 1
ATOM 1667 N N . GLN A 1 209 ? -12.891 -21.734 2.85 1 93.25 209 GLN A N 1
ATOM 1668 C CA . GLN A 1 209 ? -12.266 -22.438 3.963 1 93.25 209 GLN A CA 1
ATOM 1669 C C . GLN A 1 209 ? -10.742 -22.359 3.879 1 93.25 209 GLN A C 1
ATOM 1671 O O . GLN A 1 209 ? -10.07 -22.109 4.883 1 93.25 209 GLN A O 1
ATOM 1676 N N . VAL A 1 210 ? -10.242 -22.516 2.689 1 93.81 210 VAL A N 1
ATOM 1677 C CA . VAL A 1 210 ? -8.805 -22.484 2.443 1 93.81 210 VAL A CA 1
ATOM 1678 C C . VAL A 1 210 ? -8.297 -21.047 2.615 1 93.81 210 VAL A C 1
ATOM 1680 O O . VAL A 1 210 ? -7.289 -20.828 3.291 1 93.81 210 VAL A O 1
ATOM 1683 N N . LEU A 1 211 ? -9 -20.094 2.039 1 95.44 211 LEU A N 1
ATOM 1684 C CA . LEU A 1 211 ? -8.617 -18.688 2.115 1 95.44 211 LEU A CA 1
ATOM 1685 C C . LEU A 1 211 ? -8.547 -18.219 3.564 1 95.44 211 LEU A C 1
ATOM 1687 O O . LEU A 1 211 ? -7.613 -17.516 3.949 1 95.44 211 LEU A O 1
ATOM 1691 N N . LEU A 1 212 ? -9.484 -18.703 4.359 1 94.31 212 LEU A N 1
ATOM 1692 C CA . LEU A 1 212 ? -9.594 -18.234 5.734 1 94.31 212 LEU A CA 1
ATOM 1693 C C . LEU A 1 212 ? -8.742 -19.078 6.676 1 94.31 212 LEU A C 1
ATOM 1695 O O . LEU A 1 212 ? -8.789 -18.891 7.895 1 94.31 212 LEU A O 1
ATOM 1699 N N . GLY A 1 213 ? -8.023 -20.031 6.141 1 91.94 213 GLY A N 1
ATOM 1700 C CA . GLY A 1 213 ? -7.145 -20.859 6.949 1 91.94 213 GLY A CA 1
ATOM 1701 C C . GLY A 1 213 ? -7.891 -21.734 7.934 1 91.94 213 GLY A C 1
ATOM 1702 O O . GLY A 1 213 ? -7.414 -21.984 9.047 1 91.94 213 GLY A O 1
ATOM 1703 N N . MET A 1 214 ? -9.016 -22.094 7.582 1 91.62 214 MET A N 1
ATOM 1704 C CA . MET A 1 214 ? -9.844 -22.906 8.461 1 91.62 214 MET A CA 1
ATOM 1705 C C . MET A 1 214 ? -9.633 -24.391 8.195 1 91.62 214 MET A C 1
ATOM 1707 O O . MET A 1 214 ? -9.266 -24.781 7.086 1 91.62 214 MET A O 1
ATOM 1711 N N . SER A 1 215 ? -9.844 -25.125 9.336 1 87.12 215 SER A N 1
ATOM 1712 C CA . SER A 1 215 ? -9.836 -26.578 9.156 1 87.12 215 SER A CA 1
ATOM 1713 C C . SER A 1 215 ? -10.922 -27.016 8.18 1 87.12 215 SER A C 1
ATOM 1715 O O . SER A 1 215 ? -12.008 -26.438 8.148 1 87.12 215 SER A O 1
ATOM 1717 N N . PRO A 1 216 ? -10.523 -28.047 7.371 1 84.12 216 PRO A N 1
ATOM 1718 C CA . PRO A 1 216 ? -11.492 -28.516 6.387 1 84.12 216 PRO A CA 1
ATOM 1719 C C . PRO A 1 216 ? -12.82 -28.938 7.02 1 84.12 216 PRO A C 1
ATOM 1721 O O . PRO A 1 216 ? -13.859 -28.906 6.363 1 84.12 216 PRO A O 1
ATOM 1724 N N . ARG A 1 217 ? -12.867 -29.234 8.234 1 86.62 217 ARG A N 1
ATOM 1725 C CA . ARG A 1 217 ? -14.07 -29.734 8.891 1 86.62 217 ARG A CA 1
ATOM 1726 C C . ARG A 1 217 ? -14.781 -28.625 9.656 1 86.62 217 ARG A C 1
ATOM 1728 O O . ARG A 1 217 ? -15.875 -28.812 10.18 1 86.62 217 ARG A O 1
ATOM 1735 N N . ALA A 1 218 ? -14.141 -27.5 9.711 1 89.06 218 ALA A N 1
ATOM 1736 C CA . ALA A 1 218 ? -14.734 -26.406 10.469 1 89.06 218 ALA A CA 1
ATOM 1737 C C . ALA A 1 218 ? -15.906 -25.781 9.711 1 89.06 218 ALA A C 1
ATOM 1739 O O . ALA A 1 218 ? -15.875 -25.688 8.484 1 89.06 218 ALA A O 1
ATOM 1740 N N . ARG A 1 219 ? -16.906 -25.406 10.461 1 90.94 219 ARG A N 1
ATOM 1741 C CA . ARG A 1 219 ? -18.047 -24.703 9.859 1 90.94 219 ARG A CA 1
ATOM 1742 C C . ARG A 1 219 ? -17.703 -23.266 9.547 1 90.94 219 ARG A C 1
ATOM 1744 O O . ARG A 1 219 ? -17.078 -22.578 10.359 1 90.94 219 ARG A O 1
ATOM 1751 N N . LEU A 1 220 ? -18.078 -22.812 8.367 1 94 220 LEU A N 1
ATOM 1752 C CA . LEU A 1 220 ? -17.859 -21.422 7.969 1 94 220 LEU A CA 1
ATOM 1753 C C . LEU A 1 220 ? -18.688 -20.469 8.812 1 94 220 LEU A C 1
ATOM 1755 O O . LEU A 1 220 ? -19.797 -20.797 9.219 1 94 220 LEU A O 1
ATOM 1759 N N . PRO A 1 221 ? -18.078 -19.344 9.078 1 91.69 221 PRO A N 1
ATOM 1760 C CA . PRO A 1 221 ? -18.828 -18.344 9.844 1 91.69 221 PRO A CA 1
ATOM 1761 C C . PRO A 1 221 ? -20.156 -17.953 9.188 1 91.69 221 PRO A C 1
ATOM 1763 O O . PRO A 1 221 ? -20.266 -17.984 7.957 1 91.69 221 PRO A O 1
ATOM 1766 N N . THR A 1 222 ? -21.078 -17.5 10.039 1 91.75 222 THR A N 1
ATOM 1767 C CA . THR A 1 222 ? -22.422 -17.234 9.508 1 91.75 222 THR A CA 1
ATOM 1768 C C . THR A 1 222 ? -22.781 -15.758 9.672 1 91.75 222 THR A C 1
ATOM 1770 O O . THR A 1 222 ? -23.797 -15.305 9.156 1 91.75 222 THR A O 1
ATOM 1773 N N . GLN A 1 223 ? -21.984 -14.914 10.336 1 87.44 223 GLN A N 1
ATOM 1774 C CA . GLN A 1 223 ? -22.266 -13.5 10.555 1 87.44 223 GLN A CA 1
ATOM 1775 C C . GLN A 1 223 ? -21.047 -12.633 10.25 1 87.44 223 GLN A C 1
ATOM 1777 O O . GLN A 1 223 ? -20.234 -12.359 11.133 1 87.44 223 GLN A O 1
ATOM 1782 N N . PRO A 1 224 ? -21.031 -12.172 9.102 1 89 224 PRO A N 1
ATOM 1783 C CA . PRO A 1 224 ? -21.891 -12.469 7.941 1 89 224 PRO A CA 1
ATOM 1784 C C . PRO A 1 224 ? -21.625 -13.859 7.363 1 89 224 PRO A C 1
ATOM 1786 O O . PRO A 1 224 ? -20.594 -14.477 7.664 1 89 224 PRO A O 1
ATOM 1789 N N . PRO A 1 225 ? -22.578 -14.336 6.582 1 92.81 225 PRO A N 1
ATOM 1790 C CA . PRO A 1 225 ? -22.391 -15.672 6.012 1 92.81 225 PRO A CA 1
ATOM 1791 C C . PRO A 1 225 ? -21.25 -15.727 4.992 1 92.81 225 PRO A C 1
ATOM 1793 O O . PRO A 1 225 ? -21.109 -14.82 4.172 1 92.81 225 PRO A O 1
ATOM 1796 N N . VAL A 1 226 ? -20.484 -16.719 5.078 1 94.75 226 VAL A N 1
ATOM 1797 C CA . VAL A 1 226 ? -19.375 -16.953 4.164 1 94.75 226 VAL A CA 1
ATOM 1798 C C . VAL A 1 226 ? -19.75 -18.031 3.148 1 94.75 226 VAL A C 1
ATOM 1800 O O . VAL A 1 226 ? -20.062 -19.156 3.521 1 94.75 226 VAL A O 1
ATOM 1803 N N . PRO A 1 227 ? -19.844 -17.719 1.903 1 95.94 227 PRO A N 1
ATOM 1804 C CA . PRO A 1 227 ? -20.062 -18.766 0.907 1 95.94 227 PRO A CA 1
ATOM 1805 C C . PRO A 1 227 ? -18.891 -19.75 0.822 1 95.94 227 PRO A C 1
ATOM 1807 O O . PRO A 1 227 ? -17.781 -19.422 1.23 1 95.94 227 PRO A O 1
ATOM 1810 N N . ALA A 1 228 ? -19.172 -20.922 0.343 1 95.19 228 ALA A N 1
ATOM 1811 C CA . ALA A 1 228 ? -18.125 -21.922 0.192 1 95.19 228 ALA A CA 1
ATOM 1812 C C . ALA A 1 228 ? -17.047 -21.453 -0.774 1 95.19 228 ALA A C 1
ATOM 1814 O O . ALA A 1 228 ? -15.859 -21.75 -0.593 1 95.19 228 ALA A O 1
ATOM 1815 N N . ARG A 1 229 ? -17.547 -20.656 -1.815 1 96.75 229 ARG A N 1
ATOM 1816 C CA . ARG A 1 229 ? -16.656 -20.125 -2.828 1 96.75 229 ARG A CA 1
ATOM 1817 C C . ARG A 1 229 ? -16.781 -18.594 -2.916 1 96.75 229 ARG A C 1
ATOM 1819 O O . ARG A 1 229 ? -17.875 -18.062 -3.008 1 96.75 229 ARG A O 1
ATOM 1826 N N . LEU A 1 230 ? -15.609 -17.984 -2.836 1 96.62 230 LEU A N 1
ATOM 1827 C CA . LEU A 1 230 ? -15.555 -16.531 -2.961 1 96.62 230 LEU A CA 1
ATOM 1828 C C . LEU A 1 230 ? -15.094 -16.109 -4.355 1 96.62 230 LEU A C 1
ATOM 1830 O O . LEU A 1 230 ? -14.086 -16.609 -4.852 1 96.62 230 LEU A O 1
ATOM 1834 N N . ALA A 1 231 ? -15.891 -15.273 -4.938 1 96.69 231 ALA A N 1
ATOM 1835 C CA . ALA A 1 231 ? -15.586 -14.82 -6.293 1 96.69 231 ALA A CA 1
ATOM 1836 C C . ALA A 1 231 ? -15.156 -13.359 -6.297 1 96.69 231 ALA A C 1
ATOM 1838 O O . ALA A 1 231 ? -15.836 -12.5 -5.738 1 96.69 231 ALA A O 1
ATOM 1839 N N . ILE A 1 232 ? -13.984 -13.086 -6.883 1 96.38 232 ILE A N 1
ATOM 1840 C CA . ILE A 1 232 ? -13.492 -11.719 -7.055 1 96.38 232 ILE A CA 1
ATOM 1841 C C . ILE A 1 232 ? -13.422 -11.383 -8.539 1 96.38 232 ILE A C 1
ATOM 1843 O O . ILE A 1 232 ? -12.797 -12.109 -9.32 1 96.38 232 ILE A O 1
ATOM 1847 N N . ASP A 1 233 ? -14.062 -10.344 -8.93 1 97.62 233 ASP A N 1
ATOM 1848 C CA . ASP A 1 233 ? -14.094 -9.938 -10.328 1 97.62 233 ASP A CA 1
ATOM 1849 C C . ASP A 1 233 ? -12.836 -9.156 -10.703 1 97.62 233 ASP A C 1
ATOM 1851 O O . ASP A 1 233 ? -12.742 -7.957 -10.422 1 97.62 233 ASP A O 1
ATOM 1855 N N . LEU A 1 234 ? -11.898 -9.773 -11.453 1 98.19 234 LEU A N 1
ATOM 1856 C CA . LEU A 1 234 ? -10.633 -9.148 -11.812 1 98.19 234 LEU A CA 1
ATOM 1857 C C . LEU A 1 234 ? -10.82 -8.156 -12.961 1 98.19 234 LEU A C 1
ATOM 1859 O O . LEU A 1 234 ? -10.039 -7.215 -13.102 1 98.19 234 LEU A O 1
ATOM 1863 N N . TYR A 1 235 ? -11.875 -8.398 -13.75 1 98.25 235 TYR A N 1
ATOM 1864 C CA . TYR A 1 235 ? -12.117 -7.426 -14.812 1 98.25 235 TYR A CA 1
ATOM 1865 C C . TYR A 1 235 ? -12.625 -6.105 -14.242 1 98.25 235 TYR A C 1
ATOM 1867 O O . TYR A 1 235 ? -12.195 -5.031 -14.664 1 98.25 235 TYR A O 1
ATOM 1875 N N . ALA A 1 236 ? -13.57 -6.172 -13.336 1 97.25 236 ALA A N 1
ATOM 1876 C CA . ALA A 1 236 ? -14.031 -4.957 -12.664 1 97.25 236 ALA A CA 1
ATOM 1877 C C . ALA A 1 236 ? -12.867 -4.219 -12.008 1 97.25 236 ALA A C 1
ATOM 1879 O O . ALA A 1 236 ? -12.828 -2.988 -11.992 1 97.25 236 ALA A O 1
ATOM 1880 N N . THR A 1 237 ? -11.922 -5.02 -11.422 1 96.62 237 THR A N 1
ATOM 1881 C CA . THR A 1 237 ? -10.727 -4.438 -10.828 1 96.62 237 THR A CA 1
ATOM 1882 C C . THR A 1 237 ? -9.922 -3.666 -11.867 1 96.62 237 THR A C 1
ATOM 1884 O O . THR A 1 237 ? -9.523 -2.525 -11.633 1 96.62 237 THR A O 1
ATOM 1887 N N . LEU A 1 238 ? -9.703 -4.293 -12.984 1 97.38 238 LEU A N 1
ATOM 1888 C CA . LEU A 1 238 ? -8.945 -3.682 -14.07 1 97.38 238 LEU A CA 1
ATOM 1889 C C . LEU A 1 238 ? -9.625 -2.41 -14.562 1 97.38 238 LEU A C 1
ATOM 1891 O O . LEU A 1 238 ? -8.969 -1.387 -14.766 1 97.38 238 LEU A O 1
ATOM 1895 N N . GLU A 1 239 ? -10.914 -2.404 -14.695 1 95.38 239 GLU A N 1
ATOM 1896 C CA . GLU A 1 239 ? -11.672 -1.249 -15.156 1 95.38 239 GLU A CA 1
ATOM 1897 C C . GLU A 1 239 ? -11.57 -0.089 -14.172 1 95.38 239 GLU A C 1
ATOM 1899 O O . GLU A 1 239 ? -11.391 1.062 -14.578 1 95.38 239 GLU A O 1
ATOM 1904 N N . TYR A 1 240 ? -11.727 -0.478 -12.961 1 93.5 240 TYR A N 1
ATOM 1905 C CA . TYR A 1 240 ? -11.617 0.534 -11.914 1 93.5 240 TYR A CA 1
ATOM 1906 C C . TYR A 1 240 ? -10.242 1.191 -11.938 1 93.5 240 TYR A C 1
ATOM 1908 O O . TYR A 1 240 ? -10.133 2.414 -11.82 1 93.5 240 TYR A O 1
ATOM 1916 N N . ALA A 1 241 ? -9.188 0.378 -12.086 1 91.88 241 ALA A N 1
ATOM 1917 C CA . ALA A 1 241 ? -7.801 0.85 -12.055 1 91.88 241 ALA A CA 1
ATOM 1918 C C . ALA A 1 241 ? -7.508 1.756 -13.25 1 91.88 241 ALA A C 1
ATOM 1920 O O . ALA A 1 241 ? -6.668 2.654 -13.164 1 91.88 241 ALA A O 1
ATOM 1921 N N . ARG A 1 242 ? -8.242 1.573 -14.281 1 90.25 242 ARG A N 1
ATOM 1922 C CA . ARG A 1 242 ? -7.949 2.244 -15.547 1 90.25 242 ARG A CA 1
ATOM 1923 C C . ARG A 1 242 ? -8.438 3.689 -15.523 1 90.25 242 ARG A C 1
ATOM 1925 O O . ARG A 1 242 ? -8.047 4.496 -16.359 1 90.25 242 ARG A O 1
ATOM 1932 N N . VAL A 1 243 ? -9.266 3.928 -14.648 1 83.75 243 VAL A N 1
ATOM 1933 C CA . VAL A 1 243 ? -9.836 5.27 -14.625 1 83.75 243 VAL A CA 1
ATOM 1934 C C . VAL A 1 243 ? -8.742 6.293 -14.344 1 83.75 243 VAL A C 1
ATOM 1936 O O . VAL A 1 243 ? -8.062 6.215 -13.312 1 83.75 243 VAL A O 1
ATOM 1939 N N . GLY A 1 244 ? -8.539 7.238 -15.219 1 72.75 244 GLY A N 1
ATOM 1940 C CA . GLY A 1 244 ? -7.547 8.289 -15.078 1 72.75 244 GLY A CA 1
ATOM 1941 C C . GLY A 1 244 ? -6.285 8.023 -15.883 1 72.75 244 GLY A C 1
ATOM 1942 O O . GLY A 1 244 ? -5.348 8.828 -15.852 1 72.75 244 GLY A O 1
ATOM 1943 N N . PHE A 1 245 ? -6.133 6.777 -16.297 1 75.88 245 PHE A N 1
ATOM 1944 C CA . PHE A 1 245 ? -5.035 6.508 -17.203 1 75.88 245 PHE A CA 1
ATOM 1945 C C . PHE A 1 245 ? -5.336 7.062 -18.594 1 75.88 245 PHE A C 1
ATOM 1947 O O . PHE A 1 245 ? -6.496 7.121 -19.016 1 75.88 245 PHE A O 1
ATOM 1954 N N . MET B 1 1 ? 30.781 12.5 1.005 1 51.53 1 MET B N 1
ATOM 1955 C CA . MET B 1 1 ? 30.797 11.047 0.825 1 51.53 1 MET B CA 1
ATOM 1956 C C . MET B 1 1 ? 30.094 10.648 -0.466 1 51.53 1 MET B C 1
ATOM 1958 O O . MET B 1 1 ? 29.062 11.227 -0.818 1 51.53 1 MET B O 1
ATOM 1962 N N . ALA B 1 2 ? 30.812 9.977 -1.371 1 70.69 2 ALA B N 1
ATOM 1963 C CA . ALA B 1 2 ? 30.344 9.5 -2.668 1 70.69 2 ALA B CA 1
ATOM 1964 C C . ALA B 1 2 ? 29.094 8.633 -2.51 1 70.69 2 ALA B C 1
ATOM 1966 O O . ALA B 1 2 ? 28.828 8.109 -1.426 1 70.69 2 ALA B O 1
ATOM 1967 N N . ILE B 1 3 ? 28.172 8.773 -3.377 1 70.62 3 ILE B N 1
ATOM 1968 C CA . ILE B 1 3 ? 26.969 7.965 -3.459 1 70.62 3 ILE B CA 1
ATOM 1969 C C . ILE B 1 3 ? 27.266 6.543 -2.977 1 70.62 3 ILE B C 1
ATOM 1971 O O . ILE B 1 3 ? 26.453 5.945 -2.264 1 70.62 3 ILE B O 1
ATOM 1975 N N . ASP B 1 4 ? 28.484 6.188 -3.162 1 68.81 4 ASP B N 1
ATOM 1976 C CA . ASP B 1 4 ? 28.891 4.84 -2.768 1 68.81 4 ASP B CA 1
ATOM 1977 C C . ASP B 1 4 ? 29 4.723 -1.249 1 68.81 4 ASP B C 1
ATOM 1979 O O . ASP B 1 4 ? 28.688 3.672 -0.682 1 68.81 4 ASP B O 1
ATOM 1983 N N . GLY B 1 5 ? 29.438 5.73 -0.666 1 73.12 5 GLY B N 1
ATOM 1984 C CA . GLY B 1 5 ? 29.531 5.742 0.786 1 73.12 5 GLY B CA 1
ATOM 1985 C C . GLY B 1 5 ? 28.172 5.656 1.464 1 73.12 5 GLY B C 1
ATOM 1986 O O . GLY B 1 5 ? 28.016 4.945 2.459 1 73.12 5 GLY B O 1
ATOM 1987 N N . ILE B 1 6 ? 27.172 6.375 0.968 1 74.12 6 ILE B N 1
ATOM 1988 C CA . ILE B 1 6 ? 25.812 6.371 1.522 1 74.12 6 ILE B CA 1
ATOM 1989 C C . ILE B 1 6 ? 25.203 4.98 1.39 1 74.12 6 ILE B C 1
ATOM 1991 O O . ILE B 1 6 ? 24.672 4.438 2.357 1 74.12 6 ILE B O 1
ATOM 1995 N N . ILE B 1 7 ? 25.422 4.52 0.326 1 67.12 7 ILE B N 1
ATOM 1996 C CA . ILE B 1 7 ? 24.859 3.207 0.024 1 67.12 7 ILE B CA 1
ATOM 1997 C C . ILE B 1 7 ? 25.5 2.156 0.937 1 67.12 7 ILE B C 1
ATOM 1999 O O . ILE B 1 7 ? 24.797 1.312 1.497 1 67.12 7 ILE B O 1
ATOM 2003 N N . SER B 1 8 ? 26.828 2.113 1.035 1 68.5 8 SER B N 1
ATOM 2004 C CA . SER B 1 8 ? 27.531 1.196 1.925 1 68.5 8 SER B CA 1
ATOM 2005 C C . SER B 1 8 ? 27.047 1.343 3.365 1 68.5 8 SER B C 1
ATOM 2007 O O . SER B 1 8 ? 26.875 0.347 4.07 1 68.5 8 SER B O 1
ATOM 2009 N N . ALA B 1 9 ? 26.859 2.498 3.795 1 74.25 9 ALA B N 1
ATOM 2010 C CA . ALA B 1 9 ? 26.391 2.758 5.152 1 74.25 9 ALA B CA 1
ATOM 2011 C C . ALA B 1 9 ? 25.016 2.145 5.383 1 74.25 9 ALA B C 1
ATOM 2013 O O . ALA B 1 9 ? 24.766 1.536 6.426 1 74.25 9 ALA B O 1
ATOM 2014 N N . ILE B 1 10 ? 24.094 2.365 4.492 1 70.25 10 ILE B N 1
ATOM 2015 C CA . ILE B 1 10 ? 22.734 1.853 4.617 1 70.25 10 ILE B CA 1
ATOM 2016 C C . ILE B 1 10 ? 22.766 0.326 4.625 1 70.25 10 ILE B C 1
ATOM 2018 O O . ILE B 1 10 ? 22.078 -0.306 5.426 1 70.25 10 ILE B O 1
ATOM 2022 N N . ALA B 1 11 ? 23.656 -0.201 3.863 1 62.66 11 ALA B N 1
ATOM 2023 C CA . ALA B 1 11 ? 23.75 -1.652 3.734 1 62.66 11 ALA B CA 1
ATOM 2024 C C . ALA B 1 11 ? 24.297 -2.279 5.012 1 62.66 11 ALA B C 1
ATOM 2026 O O . ALA B 1 11 ? 24.031 -3.449 5.301 1 62.66 11 ALA B O 1
ATOM 2027 N N . SER B 1 12 ? 25.016 -1.57 5.648 1 67.38 12 SER B N 1
ATOM 2028 C CA . SER B 1 12 ? 25.688 -2.082 6.844 1 67.38 12 SER B CA 1
ATOM 2029 C C . SER B 1 12 ? 24.828 -1.846 8.086 1 67.38 12 SER B C 1
ATOM 2031 O O . SER B 1 12 ? 25.266 -2.127 9.203 1 67.38 12 SER B O 1
ATOM 2033 N N . LEU B 1 13 ? 23.672 -1.417 7.812 1 70.25 13 LEU B N 1
ATOM 2034 C CA . LEU B 1 13 ? 22.828 -1.113 8.969 1 70.25 13 LEU B CA 1
ATOM 2035 C C . LEU B 1 13 ? 22.438 -2.389 9.703 1 70.25 13 LEU B C 1
ATOM 2037 O O . LEU B 1 13 ? 22.109 -3.398 9.078 1 70.25 13 LEU B O 1
ATOM 2041 N N . ASP B 1 14 ? 22.641 -2.451 10.953 1 69.56 14 ASP B N 1
ATOM 2042 C CA . ASP B 1 14 ? 22.062 -3.457 11.836 1 69.56 14 ASP B CA 1
ATOM 2043 C C . ASP B 1 14 ? 20.609 -3.121 12.164 1 69.56 14 ASP B C 1
ATOM 2045 O O . ASP B 1 14 ? 20.328 -2.363 13.102 1 69.56 14 ASP B O 1
ATOM 2049 N N . TRP B 1 15 ? 19.703 -3.723 11.453 1 65.75 15 TRP B N 1
ATOM 2050 C CA . TRP B 1 15 ? 18.297 -3.328 11.555 1 65.75 15 TRP B CA 1
ATOM 2051 C C . TRP B 1 15 ? 17.734 -3.66 12.93 1 65.75 15 TRP B C 1
ATOM 2053 O O . TRP B 1 15 ? 16.812 -2.984 13.414 1 65.75 15 TRP B O 1
ATOM 2063 N N . ASP B 1 16 ? 18.25 -4.777 13.508 1 67.56 16 ASP B N 1
ATOM 2064 C CA . ASP B 1 16 ? 17.844 -5.035 14.883 1 67.56 16 ASP B CA 1
ATOM 2065 C C . ASP B 1 16 ? 18.141 -3.838 15.781 1 67.56 16 ASP B C 1
ATOM 2067 O O . ASP B 1 16 ? 17.328 -3.463 16.625 1 67.56 16 ASP B O 1
ATOM 2071 N N . ARG B 1 17 ? 19.312 -3.328 15.492 1 71.62 17 ARG B N 1
ATOM 207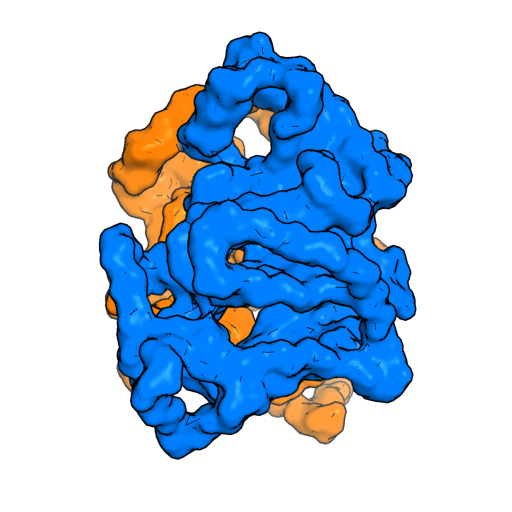2 C CA . ARG B 1 17 ? 19.688 -2.145 16.25 1 71.62 17 ARG B CA 1
ATOM 2073 C C . ARG B 1 17 ? 18.844 -0.938 15.844 1 71.62 17 ARG B C 1
ATOM 2075 O O . ARG B 1 17 ? 18.438 -0.143 16.688 1 71.62 17 ARG B O 1
ATOM 2082 N N . VAL B 1 18 ? 18.578 -0.788 14.57 1 72.06 18 VAL B N 1
ATOM 2083 C CA . VAL B 1 18 ? 17.781 0.316 14.055 1 72.06 18 VAL B CA 1
ATOM 2084 C C . VAL B 1 18 ? 16.391 0.276 14.688 1 72.06 18 VAL B C 1
ATOM 2086 O O . VAL B 1 18 ? 15.875 1.303 15.133 1 72.06 18 VAL B O 1
ATOM 2089 N N . GLU B 1 19 ? 15.828 -0.942 14.789 1 69.5 19 GLU B N 1
ATOM 2090 C CA . GLU B 1 19 ? 14.469 -1.104 15.297 1 69.5 19 GLU B CA 1
ATOM 2091 C C . GLU B 1 19 ? 14.398 -0.802 16.797 1 69.5 19 GLU B C 1
ATOM 2093 O O . GLU B 1 19 ? 13.312 -0.551 17.328 1 69.5 19 GLU B O 1
ATOM 2098 N N . GLN B 1 20 ? 15.57 -0.836 17.406 1 74.62 20 GLN B N 1
ATOM 2099 C CA . GLN B 1 20 ? 15.617 -0.558 18.828 1 74.62 20 GLN B CA 1
ATOM 2100 C C . GLN B 1 20 ? 15.75 0.938 19.094 1 74.62 20 GLN B C 1
ATOM 2102 O O . GLN B 1 20 ? 15.719 1.376 20.25 1 74.62 20 GLN B O 1
ATOM 2107 N N . THR B 1 21 ? 15.883 1.64 18 1 76.75 21 THR B N 1
ATOM 2108 C CA . THR B 1 21 ? 15.914 3.086 18.172 1 76.75 21 THR B CA 1
ATOM 2109 C C . THR B 1 21 ? 14.633 3.58 18.844 1 76.75 21 THR B C 1
ATOM 2111 O O . THR B 1 21 ? 13.531 3.215 18.422 1 76.75 21 THR B O 1
ATOM 2114 N N . PRO B 1 22 ? 14.82 4.391 19.906 1 76.31 22 PRO B N 1
ATOM 2115 C CA . PRO B 1 22 ? 13.617 4.898 20.578 1 76.31 22 PRO B CA 1
ATOM 2116 C C . PRO B 1 22 ? 12.719 5.707 19.641 1 76.31 22 PRO B C 1
ATOM 2118 O O . PRO B 1 22 ? 13.219 6.418 18.766 1 76.31 22 PRO B O 1
ATOM 2121 N N . ARG B 1 23 ? 11.484 5.508 19.875 1 76.69 23 ARG B N 1
ATOM 2122 C CA .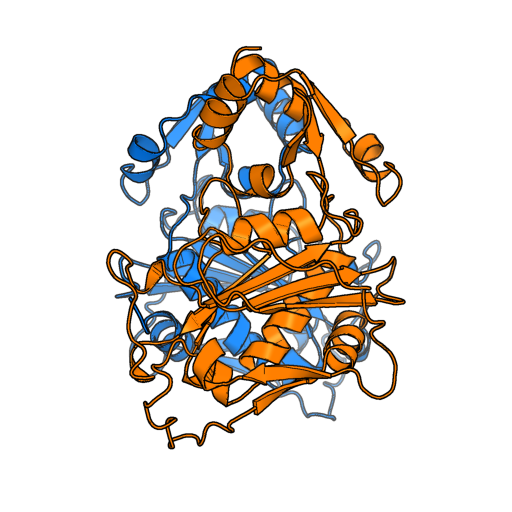 ARG B 1 23 ? 10.516 6.285 19.109 1 76.69 23 ARG B CA 1
ATOM 2123 C C . ARG B 1 23 ? 10.797 7.777 19.219 1 76.69 23 ARG B C 1
ATOM 2125 O O . ARG B 1 23 ? 11.102 8.273 20.312 1 76.69 23 ARG B O 1
ATOM 2132 N N . GLY B 1 24 ? 10.633 8.445 18.156 1 74.38 24 GLY B N 1
ATOM 2133 C CA . GLY B 1 24 ? 10.891 9.875 18.125 1 74.38 24 GLY B CA 1
ATOM 2134 C C . GLY B 1 24 ? 12.328 10.219 17.797 1 74.38 24 GLY B C 1
ATOM 2135 O O . GLY B 1 24 ? 12.648 11.375 17.531 1 74.38 24 GLY B O 1
ATOM 2136 N N . GLU B 1 25 ? 13.117 9.242 17.859 1 77.62 25 GLU B N 1
ATOM 2137 C CA . GLU B 1 25 ? 14.516 9.453 17.516 1 77.62 25 GLU B CA 1
ATOM 2138 C C . GLU B 1 25 ? 14.82 8.938 16.109 1 77.62 25 GLU B C 1
ATOM 2140 O O . GLU B 1 25 ? 14.047 8.156 15.547 1 77.62 25 GLU B O 1
ATOM 2145 N N . VAL B 1 26 ? 15.812 9.57 15.586 1 79.44 26 VAL B N 1
ATOM 2146 C CA . VAL B 1 26 ? 16.234 9.117 14.266 1 79.44 26 VAL B CA 1
ATOM 2147 C C . VAL B 1 26 ? 17.484 8.242 14.398 1 79.44 26 VAL B C 1
ATOM 2149 O O . VAL B 1 26 ? 18.156 8.258 15.43 1 79.44 26 VAL B O 1
ATOM 2152 N N . TYR B 1 27 ? 17.719 7.371 13.477 1 81.88 27 TYR B N 1
ATOM 2153 C CA . TYR B 1 27 ? 18.922 6.555 13.414 1 81.88 27 TYR B CA 1
ATOM 2154 C C . TYR B 1 27 ? 19.875 7.082 12.359 1 81.88 27 TYR B C 1
ATOM 2156 O O . TYR B 1 27 ? 19.531 7.172 11.18 1 81.88 27 TYR B O 1
ATOM 2164 N N . GLU B 1 28 ? 21.031 7.441 12.852 1 83.88 28 GLU B N 1
ATOM 2165 C CA . GLU B 1 28 ? 22.016 7.992 11.93 1 83.88 28 GLU B CA 1
ATOM 2166 C C . GLU B 1 28 ? 22.656 6.891 11.094 1 83.88 28 GLU B C 1
ATOM 2168 O O . GLU B 1 28 ? 23.156 5.902 11.641 1 83.88 28 GLU B O 1
ATOM 2173 N N . VAL B 1 29 ? 22.578 7.082 9.805 1 82.62 29 VAL B N 1
ATOM 2174 C CA . VAL B 1 29 ? 23.125 6.082 8.891 1 82.62 29 VAL B CA 1
ATOM 2175 C C . VAL B 1 29 ? 24.578 6.445 8.531 1 82.62 29 VAL B C 1
ATOM 2177 O O . VAL B 1 29 ? 25.484 5.648 8.742 1 82.62 29 VAL B O 1
ATOM 2180 N N . CYS B 1 30 ? 24.797 7.605 7.973 1 85.75 30 CYS B N 1
ATOM 2181 C CA . CYS B 1 30 ? 26.109 8.07 7.562 1 85.75 30 CYS B CA 1
ATOM 2182 C C . CYS B 1 30 ? 26.094 9.578 7.301 1 85.75 30 CYS B C 1
ATOM 2184 O O . CYS B 1 30 ? 25.031 10.195 7.27 1 85.75 30 CYS B O 1
ATOM 2186 N N . ASN B 1 31 ? 27.281 10.141 7.168 1 85.44 31 ASN B N 1
ATOM 2187 C CA . ASN B 1 31 ? 27.406 11.531 6.73 1 85.44 31 ASN B CA 1
ATOM 2188 C C . ASN B 1 31 ? 27.203 11.664 5.223 1 85.44 31 ASN B C 1
ATOM 2190 O O . ASN B 1 31 ? 27.562 10.766 4.461 1 85.44 31 ASN B O 1
ATOM 2194 N N . ALA B 1 32 ? 26.453 12.734 4.875 1 86.12 32 ALA B N 1
ATOM 2195 C CA . ALA B 1 32 ? 26.281 13.039 3.457 1 86.12 32 ALA B CA 1
ATOM 2196 C C . ALA B 1 32 ? 26 14.523 3.248 1 86.12 32 ALA B C 1
ATOM 2198 O O . ALA B 1 32 ? 25.391 15.172 4.105 1 86.12 32 ALA B O 1
ATOM 2199 N N . ASP B 1 33 ? 26.5 15.047 2.111 1 82.62 33 ASP B N 1
ATOM 2200 C CA . ASP B 1 33 ? 26.078 16.406 1.777 1 82.62 33 ASP B CA 1
ATOM 2201 C C . ASP B 1 33 ? 24.875 16.375 0.835 1 82.62 33 ASP B C 1
ATOM 2203 O O . ASP B 1 33 ? 24.422 15.305 0.419 1 82.62 33 ASP B O 1
ATOM 2207 N N . GLU B 1 34 ? 24.266 17.609 0.641 1 78.69 34 GLU B N 1
ATOM 2208 C CA . GLU B 1 34 ? 23.031 17.734 -0.133 1 78.69 34 GLU B CA 1
ATOM 2209 C C . GLU B 1 34 ? 23.219 17.219 -1.555 1 78.69 34 GLU B C 1
ATOM 2211 O O . GLU B 1 34 ? 22.312 16.594 -2.115 1 78.69 34 GLU B O 1
ATOM 2216 N N . GLU B 1 35 ? 24.328 17.469 -2.055 1 76.94 35 GLU B N 1
ATOM 2217 C CA . GLU B 1 35 ? 24.594 17.031 -3.424 1 76.94 35 GLU B CA 1
ATOM 2218 C C . GLU B 1 35 ? 24.641 15.508 -3.527 1 76.94 35 GLU B C 1
ATOM 2220 O O . GLU B 1 35 ? 24.016 14.922 -4.41 1 76.94 35 GLU B O 1
ATOM 2225 N N . ASP B 1 36 ? 25.344 14.969 -2.578 1 77.5 36 ASP B N 1
ATOM 2226 C CA . ASP B 1 36 ? 25.422 13.516 -2.561 1 77.5 36 ASP B CA 1
ATOM 2227 C C . ASP B 1 36 ? 24.047 12.891 -2.318 1 77.5 36 ASP B C 1
ATOM 2229 O O . ASP B 1 36 ? 23.719 11.867 -2.914 1 77.5 36 ASP B O 1
ATOM 2233 N N . TRP B 1 37 ? 23.266 13.531 -1.473 1 76.75 37 TRP B N 1
ATOM 2234 C CA . TRP B 1 37 ? 21.938 13.047 -1.138 1 76.75 37 TRP B CA 1
ATOM 2235 C C . TRP B 1 37 ? 21.016 13.102 -2.354 1 76.75 37 TRP B C 1
ATOM 2237 O O . TRP B 1 37 ? 20.312 12.133 -2.646 1 76.75 37 TRP B O 1
ATOM 2247 N N . LYS B 1 38 ? 21.125 14.258 -2.986 1 71.25 38 LYS B N 1
ATOM 2248 C CA . LYS B 1 38 ? 20.328 14.406 -4.199 1 71.25 38 LYS B CA 1
ATOM 2249 C C . LYS B 1 38 ? 20.703 13.352 -5.238 1 71.25 38 LYS B C 1
ATOM 2251 O O . LYS B 1 38 ? 19.844 12.75 -5.867 1 71.25 38 LYS B O 1
ATOM 2256 N N . LEU B 1 39 ? 21.953 13.219 -5.379 1 70 39 LEU B N 1
ATOM 2257 C CA . LEU B 1 39 ? 22.438 12.211 -6.324 1 70 39 LEU B CA 1
ATOM 2258 C C . LEU B 1 39 ? 21.969 10.82 -5.914 1 70 39 LEU B C 1
ATOM 2260 O O . LEU B 1 39 ? 21.594 10.008 -6.766 1 70 39 LEU B O 1
ATOM 2264 N N . PHE B 1 40 ? 22.078 10.734 -4.586 1 68.69 40 PHE B N 1
ATOM 2265 C CA . PHE B 1 40 ? 21.594 9.461 -4.051 1 68.69 40 PHE B CA 1
ATOM 2266 C C . PHE B 1 40 ? 20.109 9.281 -4.34 1 68.69 40 PHE B C 1
ATOM 2268 O O . PHE B 1 40 ? 19.688 8.211 -4.789 1 68.69 40 PHE B O 1
ATOM 2275 N N . LEU B 1 41 ? 19.266 10.398 -4.047 1 65.88 41 LEU B N 1
ATOM 2276 C CA . LEU B 1 41 ? 17.828 10.344 -4.281 1 65.88 41 LEU B CA 1
ATOM 2277 C C . LEU B 1 41 ? 17.516 10.156 -5.766 1 65.88 41 LEU B C 1
ATOM 2279 O O . LEU B 1 41 ? 16.562 9.477 -6.129 1 65.88 41 LEU B O 1
ATOM 2283 N N . ASP B 1 42 ? 18.344 10.992 -6.398 1 60.19 42 ASP B N 1
ATOM 2284 C CA . ASP B 1 42 ? 18.172 10.906 -7.848 1 60.19 42 ASP B CA 1
ATOM 2285 C C . ASP B 1 42 ? 18.656 9.562 -8.383 1 60.19 42 ASP B C 1
ATOM 2287 O O . ASP B 1 42 ? 18.312 9.172 -9.492 1 60.19 42 ASP B O 1
ATOM 2291 N N . SER B 1 43 ? 19.453 9.297 -7.375 1 52.44 43 SER B N 1
ATOM 2292 C CA . SER B 1 43 ? 19.906 7.957 -7.758 1 52.44 43 SER B CA 1
ATOM 2293 C C . SER B 1 43 ? 18.781 6.938 -7.598 1 52.44 43 SER B C 1
ATOM 2295 O O . SER B 1 43 ? 17.859 7.137 -6.797 1 52.44 43 SER B O 1
ATOM 2297 N N . GLU B 1 44 ? 18.125 6.641 -8.727 1 43.78 44 GLU B N 1
ATOM 2298 C CA . GLU B 1 44 ? 16.984 5.742 -8.688 1 43.78 44 GLU B CA 1
ATOM 2299 C C . GLU B 1 44 ? 17.156 4.664 -7.625 1 43.78 44 GLU B C 1
ATOM 2301 O O . GLU B 1 44 ? 16.688 3.535 -7.793 1 43.78 44 GLU B O 1
ATOM 2306 N N . ALA B 1 45 ? 17.922 5.121 -6.605 1 43.09 45 ALA B N 1
ATOM 2307 C CA . ALA B 1 45 ? 17.984 4.273 -5.418 1 43.09 45 ALA B CA 1
ATOM 2308 C C . ALA B 1 45 ? 16.578 3.885 -4.957 1 43.09 45 ALA B C 1
ATOM 2310 O O . ALA B 1 45 ? 15.609 4.602 -5.223 1 43.09 45 ALA B O 1
ATOM 2311 N N . PRO B 1 46 ? 16.484 2.678 -4.605 1 42.84 46 PRO B N 1
ATOM 2312 C CA . PRO B 1 46 ? 15.133 2.131 -4.402 1 42.84 46 PRO B CA 1
ATOM 2313 C C . PRO B 1 46 ? 14.211 3.098 -3.666 1 42.84 46 PRO B C 1
ATOM 2315 O O . PRO B 1 46 ? 14.586 3.66 -2.637 1 42.84 46 PRO B O 1
ATOM 2318 N N . GLU B 1 47 ? 13.352 3.775 -4.344 1 42.16 47 GLU B N 1
ATOM 2319 C CA . GLU B 1 47 ? 12.336 4.734 -3.922 1 42.16 47 GLU B CA 1
ATOM 2320 C C . GLU B 1 47 ? 11.82 4.406 -2.525 1 42.16 47 GLU B C 1
ATOM 2322 O O . GLU B 1 47 ? 11.484 5.309 -1.754 1 42.16 47 GLU B O 1
ATOM 2327 N N . THR B 1 48 ? 11.672 3.064 -2.346 1 42.44 48 THR B N 1
ATOM 2328 C CA . THR B 1 48 ? 10.953 2.672 -1.14 1 42.44 48 THR B CA 1
ATOM 2329 C C . THR B 1 48 ? 11.766 3.006 0.107 1 42.44 48 THR B C 1
ATOM 2331 O O . THR B 1 48 ? 11.203 3.365 1.145 1 42.44 48 THR B O 1
ATOM 2334 N N . GLU B 1 49 ? 13.258 2.904 -0.014 1 46.38 49 GLU B N 1
ATOM 2335 C CA . GLU B 1 49 ? 14.102 3.184 1.145 1 46.38 49 GLU B CA 1
ATOM 2336 C C . GLU B 1 49 ? 14.18 4.68 1.425 1 46.38 49 GLU B C 1
ATOM 2338 O O . GLU B 1 49 ? 14.258 5.098 2.582 1 46.38 49 GLU B O 1
ATOM 2343 N N . CYS B 1 50 ? 13.969 5.188 0.326 1 52.91 50 CYS B N 1
ATOM 2344 C CA . CYS B 1 50 ? 14.219 6.621 0.398 1 52.91 50 CYS B CA 1
ATOM 2345 C C . CYS B 1 50 ? 13.055 7.352 1.06 1 52.91 50 CYS B C 1
ATOM 2347 O O . CYS B 1 50 ? 13.258 8.367 1.728 1 52.91 50 CYS B O 1
ATOM 2349 N N . GLY B 1 51 ? 12.023 6.496 1.131 1 59.56 51 GLY B N 1
ATOM 2350 C CA . GLY B 1 51 ? 10.914 7.262 1.68 1 59.56 51 GLY B CA 1
ATOM 2351 C C . GLY B 1 51 ? 10.961 7.387 3.189 1 59.56 51 GLY B C 1
ATOM 2352 O O . GLY B 1 51 ? 10.305 8.25 3.77 1 59.56 51 GLY B O 1
ATOM 2353 N N . LYS B 1 52 ? 11.891 6.531 3.771 1 71.56 52 LYS B N 1
ATOM 2354 C CA . LYS B 1 52 ? 11.969 6.562 5.227 1 71.56 52 LYS B CA 1
ATOM 2355 C C . LYS B 1 52 ? 13.266 7.223 5.691 1 71.56 52 LYS B C 1
ATOM 2357 O O . LYS B 1 52 ? 13.539 7.297 6.891 1 71.56 52 LYS B O 1
ATOM 2362 N N . MET B 1 53 ? 14.016 7.621 4.691 1 74.31 53 MET B N 1
ATOM 2363 C CA . MET B 1 53 ? 15.289 8.266 5.012 1 74.31 53 MET B CA 1
ATOM 2364 C C . MET B 1 53 ? 15.266 9.742 4.613 1 74.31 53 MET B C 1
ATOM 2366 O O . MET B 1 53 ? 14.539 10.133 3.697 1 74.31 53 MET B O 1
ATOM 2370 N N . GLU B 1 54 ? 15.961 10.531 5.387 1 76.12 54 GLU B N 1
ATOM 2371 C CA . GLU B 1 54 ? 16.109 11.953 5.098 1 76.12 54 GLU B CA 1
ATOM 2372 C C . GLU B 1 54 ? 17.531 12.43 5.363 1 76.12 54 GLU B C 1
ATOM 2374 O O . GLU B 1 54 ? 18.266 11.82 6.148 1 76.12 54 GLU B O 1
ATOM 2379 N N . LEU B 1 55 ? 17.906 13.359 4.574 1 79.31 55 LEU B N 1
ATOM 2380 C CA . LEU B 1 55 ? 19.141 14.078 4.875 1 79.31 55 LEU B CA 1
ATOM 2381 C C . LEU B 1 55 ? 18.891 15.188 5.887 1 79.31 55 LEU B C 1
ATOM 2383 O O . LEU B 1 55 ? 18.156 16.141 5.598 1 79.31 55 LEU B O 1
ATOM 2387 N N . ILE B 1 56 ? 19.422 14.984 7.129 1 79.19 56 ILE B N 1
ATOM 2388 C CA . ILE B 1 56 ? 19.266 15.977 8.188 1 79.19 56 ILE B CA 1
ATOM 2389 C C . ILE B 1 56 ? 20.641 16.422 8.68 1 79.19 56 ILE B C 1
ATOM 2391 O O . ILE B 1 56 ? 21.391 15.617 9.234 1 79.19 56 ILE B O 1
ATOM 2395 N N . GLU B 1 57 ? 20.969 17.734 8.531 1 78.56 57 GLU B N 1
ATOM 2396 C CA . GLU B 1 57 ? 22.203 18.328 9.039 1 78.56 57 GLU B CA 1
ATOM 2397 C C . GLU B 1 57 ? 23.438 17.531 8.617 1 78.56 57 GLU B C 1
ATOM 2399 O O . GLU B 1 57 ? 24.266 17.172 9.453 1 78.56 57 GLU B O 1
ATOM 2404 N N . GLY B 1 58 ? 23.422 17.203 7.32 1 81.5 58 GLY B N 1
ATOM 2405 C CA . GLY B 1 58 ? 24.594 16.578 6.738 1 81.5 58 GLY B CA 1
ATOM 2406 C C . GLY B 1 58 ? 24.672 15.086 7.02 1 81.5 58 GLY B C 1
ATOM 2407 O O . GLY B 1 58 ? 25.703 14.461 6.801 1 81.5 58 GLY B O 1
ATOM 2408 N N . LYS B 1 59 ? 23.531 14.594 7.617 1 85.19 59 LYS B N 1
ATOM 2409 C CA . LYS B 1 59 ? 23.484 13.164 7.914 1 85.19 59 LYS B CA 1
ATOM 2410 C C . LYS B 1 59 ? 22.25 12.508 7.285 1 85.19 59 LYS B C 1
ATOM 2412 O O . LYS B 1 59 ? 21.156 13.078 7.324 1 85.19 59 LYS B O 1
ATOM 2417 N N . ILE B 1 60 ? 22.484 11.367 6.668 1 83.19 60 ILE B N 1
ATOM 2418 C CA . ILE B 1 60 ? 21.359 10.531 6.277 1 83.19 60 ILE B CA 1
ATOM 2419 C C . ILE B 1 60 ? 20.828 9.773 7.496 1 83.19 60 ILE B C 1
ATOM 2421 O O . ILE B 1 60 ? 21.594 9.117 8.203 1 83.19 60 ILE B O 1
ATOM 2425 N N . VAL B 1 61 ? 19.594 9.969 7.758 1 82.31 61 VAL B N 1
ATOM 2426 C CA . VAL B 1 61 ? 18.984 9.336 8.93 1 82.31 61 VAL B CA 1
ATOM 2427 C C . VAL B 1 61 ? 17.75 8.555 8.508 1 82.31 61 VAL B C 1
ATOM 2429 O O . VAL B 1 61 ? 17.078 8.906 7.531 1 82.31 61 VAL B O 1
ATOM 2432 N N . ILE B 1 62 ? 17.516 7.422 9.195 1 79.88 62 ILE B N 1
ATOM 2433 C CA . ILE B 1 62 ? 16.234 6.738 9.102 1 79.88 62 ILE B CA 1
ATOM 2434 C C . ILE B 1 62 ? 15.234 7.387 10.055 1 79.88 62 ILE B C 1
ATOM 2436 O O . ILE B 1 62 ? 15.484 7.457 11.266 1 79.88 62 ILE B O 1
ATOM 2440 N N . VAL B 1 63 ? 14.227 7.836 9.367 1 78.44 63 VAL B N 1
ATOM 2441 C CA . VAL B 1 63 ? 13.289 8.625 10.172 1 78.44 63 VAL B CA 1
ATOM 2442 C C . VAL B 1 63 ? 12.047 7.789 10.484 1 78.44 63 VAL B C 1
ATOM 2444 O O . VAL B 1 63 ? 11.273 8.133 11.375 1 78.44 63 VAL B O 1
ATOM 2447 N N . GLU B 1 64 ? 11.797 6.785 9.703 1 78.94 64 GLU B N 1
ATOM 2448 C CA . GLU B 1 64 ? 10.648 5.902 9.914 1 78.94 64 GLU B CA 1
ATOM 2449 C C . GLU B 1 64 ? 11.039 4.438 9.734 1 78.94 64 GLU B C 1
ATOM 2451 O O . GLU B 1 64 ? 11.5 4.043 8.656 1 78.94 64 GLU B O 1
ATOM 2456 N N . PHE B 1 65 ? 10.742 3.67 10.797 1 74.06 65 PHE B N 1
ATOM 2457 C CA . PHE B 1 65 ? 11.07 2.25 10.773 1 74.06 65 PHE B CA 1
ATOM 2458 C C . PHE B 1 65 ? 9.867 1.422 10.344 1 74.06 65 PHE B C 1
ATOM 2460 O O . PHE B 1 65 ? 8.727 1.793 10.609 1 74.06 65 PHE B O 1
ATOM 2467 N N . PRO B 1 66 ? 10.188 0.342 9.539 1 69 66 PRO B N 1
ATOM 2468 C CA . PRO B 1 66 ? 9.07 -0.561 9.242 1 69 66 PRO B CA 1
ATOM 2469 C C . PRO B 1 66 ? 8.383 -1.094 10.5 1 69 66 PRO B C 1
ATOM 2471 O O . PRO B 1 66 ? 9.055 -1.42 11.477 1 69 66 PRO B O 1
ATOM 2474 N N . SER B 1 67 ? 7.141 -1.021 10.508 1 77.12 67 SER B N 1
ATOM 2475 C CA . SER B 1 67 ? 6.371 -1.516 11.641 1 77.12 67 SER B CA 1
ATOM 2476 C C . SER B 1 67 ? 5.043 -2.111 11.195 1 77.12 67 SER B C 1
ATOM 2478 O O . SER B 1 67 ? 4.434 -1.635 10.234 1 77.12 67 SER B O 1
ATOM 2480 N N . VAL B 1 68 ? 4.707 -3.197 11.891 1 79.31 68 VAL B N 1
ATOM 2481 C CA . VAL B 1 68 ? 3.416 -3.822 11.617 1 79.31 68 VAL B CA 1
ATOM 2482 C C . VAL B 1 68 ? 2.291 -2.836 11.922 1 79.31 68 VAL B C 1
ATOM 2484 O O . VAL B 1 68 ? 1.259 -2.836 11.242 1 79.31 68 VAL B O 1
ATOM 2487 N N . GLU B 1 69 ? 2.496 -1.982 12.867 1 86.44 69 GLU B N 1
ATOM 2488 C CA . GLU B 1 69 ? 1.496 -0.996 13.266 1 86.44 69 GLU B CA 1
ATOM 2489 C C . GLU B 1 69 ? 1.203 -0.019 12.133 1 86.44 69 GLU B C 1
ATOM 2491 O O . GLU B 1 69 ? 0.042 0.215 11.789 1 86.44 69 GLU B O 1
ATOM 2496 N N . ARG B 1 70 ? 2.26 0.478 11.555 1 87.31 70 ARG B N 1
ATOM 2497 C C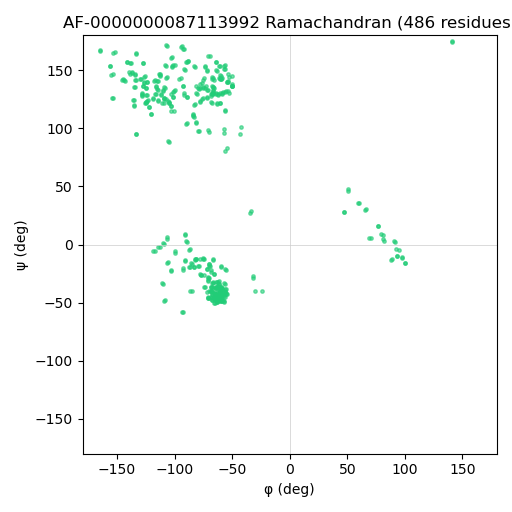A . ARG B 1 70 ? 2.109 1.433 10.461 1 87.31 70 ARG B CA 1
ATOM 2498 C C . ARG B 1 70 ? 1.402 0.793 9.273 1 87.31 70 ARG B C 1
ATOM 2500 O O . ARG B 1 70 ? 0.476 1.377 8.703 1 87.31 70 ARG B O 1
ATOM 2507 N N . GLY B 1 71 ? 1.84 -0.331 8.961 1 84.62 71 GLY B N 1
ATOM 2508 C CA . GLY B 1 71 ? 1.241 -1.035 7.84 1 84.62 71 GLY B CA 1
ATOM 2509 C C . GLY B 1 71 ? -0.228 -1.349 8.047 1 84.62 71 GLY B C 1
ATOM 2510 O O . GLY B 1 71 ? -1.037 -1.189 7.129 1 84.62 71 GLY B O 1
ATOM 2511 N N . ALA B 1 72 ? -0.54 -1.806 9.234 1 87.5 72 ALA B N 1
ATOM 2512 C CA . ALA B 1 72 ? -1.925 -2.139 9.555 1 87.5 72 ALA B CA 1
ATOM 2513 C C . ALA B 1 72 ? -2.818 -0.906 9.469 1 87.5 72 ALA B C 1
ATOM 2515 O O . ALA B 1 72 ? -3.914 -0.961 8.906 1 87.5 72 ALA B O 1
ATOM 2516 N N . PHE B 1 73 ? -2.336 0.164 9.992 1 93 73 PHE B N 1
ATOM 2517 C CA . PHE B 1 73 ? -3.145 1.377 9.945 1 93 73 PHE B CA 1
ATOM 2518 C C . PHE B 1 73 ? -3.281 1.886 8.516 1 93 73 PHE B C 1
ATOM 2520 O O . PHE B 1 73 ? -4.348 2.359 8.117 1 93 73 PHE B O 1
ATOM 2527 N N . MET B 1 74 ? -2.221 1.814 7.793 1 91 74 MET B N 1
ATOM 2528 C CA . MET B 1 74 ? -2.254 2.232 6.395 1 91 74 MET B CA 1
ATOM 2529 C C . MET B 1 74 ? -3.312 1.455 5.617 1 91 74 MET B C 1
ATOM 2531 O O . MET B 1 74 ? -4.105 2.045 4.883 1 91 74 MET B O 1
ATOM 2535 N N . GLY B 1 75 ? -3.291 0.156 5.777 1 89.88 75 GLY B N 1
ATOM 2536 C CA . GLY B 1 75 ? -4.297 -0.674 5.133 1 89.88 75 GLY B CA 1
ATOM 2537 C C . GLY B 1 75 ? -5.711 -0.333 5.555 1 89.88 75 GLY B C 1
ATOM 2538 O O . GLY B 1 75 ? -6.609 -0.245 4.715 1 89.88 75 GLY B O 1
ATOM 2539 N N . ALA B 1 76 ? -5.926 -0.146 6.805 1 93.5 76 ALA B N 1
ATOM 2540 C CA . ALA B 1 76 ? -7.238 0.205 7.336 1 93.5 76 ALA B CA 1
ATOM 2541 C C . ALA B 1 76 ? -7.707 1.554 6.801 1 93.5 76 ALA B C 1
ATOM 2543 O O . ALA B 1 76 ? -8.859 1.697 6.383 1 93.5 76 ALA B O 1
ATOM 2544 N N . PHE B 1 77 ? -6.766 2.514 6.82 1 95.5 77 PHE B N 1
ATOM 2545 C CA . PHE B 1 77 ? -7.141 3.854 6.379 1 95.5 77 PHE B CA 1
ATOM 2546 C C . PHE B 1 77 ? -7.516 3.852 4.902 1 95.5 77 PHE B C 1
ATOM 2548 O O . PHE B 1 77 ? -8.508 4.469 4.508 1 95.5 77 PHE B O 1
ATOM 2555 N N . SER B 1 78 ? -6.723 3.164 4.133 1 92.94 78 SER B N 1
ATOM 2556 C CA . SER B 1 78 ? -7.051 3.01 2.721 1 92.94 78 SER B CA 1
ATOM 2557 C C . SER B 1 78 ? -8.43 2.389 2.537 1 92.94 78 SER B C 1
ATOM 2559 O O . SER B 1 78 ? -9.219 2.844 1.704 1 92.94 78 SER B O 1
ATOM 2561 N N . ARG B 1 79 ? -8.727 1.362 3.291 1 93.06 79 ARG B N 1
ATOM 2562 C CA . ARG B 1 79 ? -10.031 0.706 3.242 1 93.06 79 ARG B CA 1
ATOM 2563 C C . ARG B 1 79 ? -11.148 1.69 3.559 1 93.06 79 ARG B C 1
ATOM 2565 O O . ARG B 1 79 ? -12.133 1.777 2.82 1 93.06 79 ARG B O 1
ATOM 2572 N N . PHE B 1 80 ? -11.023 2.424 4.586 1 95.5 80 PHE B N 1
ATOM 2573 C CA . PHE B 1 80 ? -12.086 3.336 4.992 1 95.5 80 PHE B CA 1
ATOM 2574 C C . PHE B 1 80 ? -12.258 4.449 3.965 1 95.5 80 PHE B C 1
ATOM 2576 O O . PHE B 1 80 ? -13.383 4.879 3.695 1 95.5 80 PHE B O 1
ATOM 2583 N N . LEU B 1 81 ? -11.164 4.918 3.389 1 95.62 81 LEU B N 1
ATOM 2584 C CA . LEU B 1 81 ? -11.258 5.934 2.348 1 95.62 81 LEU B CA 1
ATOM 2585 C C . LEU B 1 81 ? -11.992 5.395 1.126 1 95.62 81 LEU B C 1
ATOM 2587 O O . LEU B 1 81 ? -12.914 6.035 0.618 1 95.62 81 LEU B O 1
ATOM 2591 N N . THR B 1 82 ? -11.703 4.199 0.744 1 93.94 82 THR B N 1
ATOM 2592 C CA . THR B 1 82 ? -12.281 3.672 -0.488 1 93.94 82 THR B CA 1
ATOM 2593 C C . THR B 1 82 ? -13.688 3.141 -0.241 1 93.94 82 THR B C 1
ATOM 2595 O O . THR B 1 82 ? -14.438 2.895 -1.187 1 93.94 82 THR B O 1
ATOM 2598 N N . HIS B 1 83 ? -14.055 2.98 0.985 1 94.06 83 HIS B N 1
ATOM 2599 C CA . HIS B 1 83 ? -15.422 2.58 1.312 1 94.06 83 HIS B CA 1
ATOM 2600 C C . HIS B 1 83 ? -16.359 3.783 1.331 1 94.06 83 HIS B C 1
ATOM 2602 O O . HIS B 1 83 ? -17.578 3.623 1.334 1 94.06 83 HIS B O 1
ATOM 2608 N N . ASP B 1 84 ? -15.75 4.977 1.467 1 94.25 84 ASP B N 1
ATOM 2609 C CA . ASP B 1 84 ? -16.578 6.176 1.329 1 94.25 84 ASP B CA 1
ATOM 2610 C C . ASP B 1 84 ? -17.078 6.328 -0.101 1 94.25 84 ASP B C 1
ATOM 2612 O O . ASP B 1 84 ? -16.297 6.297 -1.053 1 94.25 84 ASP B O 1
ATOM 2616 N N . ALA B 1 85 ? -18.328 6.535 -0.241 1 93.38 85 ALA B N 1
ATOM 2617 C CA . ALA B 1 85 ? -18.953 6.547 -1.561 1 93.38 85 ALA B CA 1
ATOM 2618 C C . ALA B 1 85 ? -18.375 7.656 -2.434 1 93.38 85 ALA B C 1
ATOM 2620 O O . ALA B 1 85 ? -18.188 7.473 -3.639 1 93.38 85 ALA B O 1
ATOM 2621 N N . VAL B 1 86 ? -18.125 8.773 -1.868 1 93.31 86 VAL B N 1
ATOM 2622 C CA . VAL B 1 86 ? -17.594 9.914 -2.615 1 93.31 86 VAL B CA 1
ATOM 2623 C C . VAL B 1 86 ? -16.172 9.617 -3.076 1 93.31 86 VAL B C 1
ATOM 2625 O O . VAL B 1 86 ? -15.852 9.758 -4.258 1 93.31 86 VAL B O 1
ATOM 2628 N N . ILE B 1 87 ? -15.352 9.125 -2.182 1 94.06 87 ILE B N 1
ATOM 2629 C CA . ILE B 1 87 ? -13.961 8.836 -2.516 1 94.06 87 ILE B CA 1
ATOM 2630 C C . ILE B 1 87 ? -13.898 7.684 -3.514 1 94.06 87 ILE B C 1
ATOM 2632 O O . ILE B 1 87 ? -13.203 7.762 -4.523 1 94.06 87 ILE B O 1
ATOM 2636 N N . ASP B 1 88 ? -14.672 6.699 -3.297 1 93.31 88 ASP B N 1
ATOM 2637 C CA . ASP B 1 88 ? -14.68 5.52 -4.16 1 93.31 88 ASP B CA 1
ATOM 2638 C C . ASP B 1 88 ? -15.055 5.891 -5.59 1 93.31 88 ASP B C 1
ATOM 2640 O O . ASP B 1 88 ? -14.523 5.312 -6.547 1 93.31 88 ASP B O 1
ATOM 2644 N N . THR B 1 89 ? -15.969 6.82 -5.723 1 92.81 89 THR B N 1
ATOM 2645 C CA . THR B 1 89 ? -16.484 7.18 -7.043 1 92.81 89 THR B CA 1
ATOM 2646 C C . THR B 1 89 ? -15.578 8.219 -7.703 1 92.81 89 THR B C 1
ATOM 2648 O O . THR B 1 89 ? -15.305 8.133 -8.898 1 92.81 89 THR B O 1
ATOM 2651 N N . TYR B 1 90 ? -15.094 9.156 -6.945 1 92.94 90 TYR B N 1
ATOM 2652 C CA . TYR B 1 90 ? -14.555 10.359 -7.57 1 92.94 90 TYR B CA 1
ATOM 2653 C C . TYR B 1 90 ? -13.055 10.469 -7.34 1 92.94 90 TYR B C 1
ATOM 2655 O O . TYR B 1 90 ? -12.414 11.414 -7.805 1 92.94 90 TYR B O 1
ATOM 2663 N N . MET B 1 91 ? -12.516 9.531 -6.617 1 92.44 91 MET B N 1
ATOM 2664 C CA . MET B 1 91 ? -11.062 9.523 -6.43 1 92.44 91 MET B CA 1
ATOM 2665 C C . MET B 1 91 ? -10.5 8.125 -6.648 1 92.44 91 MET B C 1
ATOM 2667 O O . MET B 1 91 ? -11.25 7.148 -6.711 1 92.44 91 MET B O 1
ATOM 2671 N N . ARG B 1 92 ? -9.172 8.07 -6.828 1 89.75 92 ARG B N 1
ATOM 2672 C CA . ARG B 1 92 ? -8.445 6.816 -6.957 1 89.75 92 ARG B CA 1
ATOM 2673 C C . ARG B 1 92 ? -7.176 6.828 -6.105 1 89.75 92 ARG B C 1
ATOM 2675 O O . ARG B 1 92 ? -6.48 7.84 -6.035 1 89.75 92 ARG B O 1
ATOM 2682 N N . PRO B 1 93 ? -7.027 5.664 -5.438 1 86.88 93 PRO B N 1
ATOM 2683 C CA . PRO B 1 93 ? -5.688 5.547 -4.859 1 86.88 93 PRO B CA 1
ATOM 2684 C C . PRO B 1 93 ? -4.59 5.496 -5.918 1 86.88 93 PRO B C 1
ATOM 2686 O O . PRO B 1 93 ? -4.738 4.816 -6.934 1 86.88 93 PRO B O 1
ATOM 2689 N N . ARG B 1 94 ? -3.629 6.266 -5.785 1 76 94 ARG B N 1
ATOM 2690 C CA . ARG B 1 94 ? -2.496 6.266 -6.703 1 76 94 ARG B CA 1
ATOM 2691 C C . ARG B 1 94 ? -1.207 5.887 -5.984 1 76 94 ARG B C 1
ATOM 2693 O O . ARG B 1 94 ? -1.065 6.133 -4.785 1 76 94 ARG B O 1
ATOM 2700 N N . PRO B 1 95 ? -0.428 5.078 -6.824 1 62.06 95 PRO B N 1
ATOM 2701 C CA . PRO B 1 95 ? 0.843 4.73 -6.184 1 62.06 95 PRO B CA 1
ATOM 2702 C C . PRO B 1 95 ? 1.611 5.957 -5.695 1 62.06 95 PRO B C 1
ATOM 2704 O O . PRO B 1 95 ? 1.456 7.047 -6.246 1 62.06 95 PRO B O 1
ATOM 2707 N N . ALA B 1 96 ? 2.236 5.609 -4.617 1 55.59 96 ALA B N 1
ATOM 2708 C CA . ALA B 1 96 ? 3.088 6.656 -4.055 1 55.59 96 ALA B CA 1
ATOM 2709 C C . ALA B 1 96 ? 4.102 7.152 -5.082 1 55.59 96 ALA B C 1
ATOM 2711 O O . ALA B 1 96 ? 4.863 6.359 -5.641 1 55.59 96 ALA B O 1
ATOM 2712 N N . VAL B 1 97 ? 3.613 8.008 -5.93 1 51.75 97 VAL B N 1
ATOM 2713 C CA . VAL B 1 97 ? 4.586 8.562 -6.871 1 51.75 97 VAL B CA 1
ATOM 2714 C C . VAL B 1 97 ? 5.734 9.211 -6.102 1 51.75 97 VAL B C 1
ATOM 2716 O O . VAL B 1 97 ? 5.512 9.953 -5.141 1 51.75 97 VAL B O 1
ATOM 2719 N N . ARG B 1 98 ? 6.777 8.57 -6.348 1 54.38 98 ARG B N 1
ATOM 2720 C CA . ARG B 1 98 ? 7.953 9.266 -5.832 1 54.38 98 ARG B CA 1
ATOM 2721 C C . ARG B 1 98 ? 8.055 10.672 -6.41 1 54.38 98 ARG B C 1
ATOM 2723 O O . ARG B 1 98 ? 7.992 10.859 -7.625 1 54.38 98 ARG B O 1
ATOM 2730 N N . THR B 1 99 ? 7.594 11.602 -5.566 1 53.5 99 THR B N 1
ATOM 2731 C CA . THR B 1 99 ? 7.781 13 -5.922 1 53.5 99 THR B CA 1
ATOM 2732 C C . THR B 1 99 ? 8.922 13.617 -5.121 1 53.5 99 THR B C 1
ATOM 2734 O O . THR B 1 99 ? 8.969 13.492 -3.895 1 53.5 99 THR B O 1
ATOM 2737 N N . GLN B 1 100 ? 9.789 14.234 -5.781 1 52.59 100 GLN B N 1
ATOM 2738 C CA . GLN B 1 100 ? 10.922 14.922 -5.168 1 52.59 100 GLN B CA 1
ATOM 2739 C C . GLN B 1 100 ? 11.609 14.039 -4.133 1 52.59 100 GLN B C 1
ATOM 2741 O O . GLN B 1 100 ? 11.922 14.5 -3.029 1 52.59 100 GLN B O 1
ATOM 2746 N N . ASN B 1 101 ? 11.5 12.82 -4.359 1 57.84 101 ASN B N 1
ATOM 2747 C CA . ASN B 1 101 ? 12.266 11.875 -3.547 1 57.84 101 ASN B CA 1
ATOM 2748 C C . ASN B 1 101 ? 11.461 11.414 -2.334 1 57.84 101 ASN B C 1
ATOM 2750 O O . ASN B 1 101 ? 12.023 10.844 -1.394 1 57.84 101 ASN B O 1
ATOM 2754 N N . TYR B 1 102 ? 10.242 11.945 -2.338 1 64.38 102 TYR B N 1
ATOM 2755 C CA . TYR B 1 102 ? 9.391 11.5 -1.238 1 64.38 102 TYR B CA 1
ATOM 2756 C C . TYR B 1 102 ? 8.242 10.648 -1.752 1 64.38 102 TYR B C 1
ATOM 2758 O O . TYR B 1 102 ? 7.785 10.82 -2.885 1 64.38 102 TYR B O 1
ATOM 2766 N N . GLU B 1 103 ? 7.953 9.68 -0.871 1 73.19 103 GLU B N 1
ATOM 2767 C CA . GLU B 1 103 ? 6.785 8.852 -1.157 1 73.19 103 GLU B CA 1
ATOM 2768 C C . GLU B 1 103 ? 5.789 8.883 -0 1 73.19 103 GLU B C 1
ATOM 2770 O O . GLU B 1 103 ? 6.16 8.641 1.15 1 73.19 103 GLU B O 1
ATOM 2775 N N . ALA B 1 104 ? 4.602 9.273 -0.386 1 83.44 104 ALA B N 1
ATOM 2776 C CA . ALA B 1 104 ? 3.557 9.273 0.636 1 83.44 104 ALA B CA 1
ATOM 2777 C C . ALA B 1 104 ? 3.117 7.848 0.965 1 83.44 104 ALA B C 1
ATOM 2779 O O . ALA B 1 104 ? 3.232 6.945 0.131 1 83.44 104 ALA B O 1
ATOM 2780 N N . ASP B 1 105 ? 2.65 7.668 2.182 1 85.12 105 ASP B N 1
ATOM 2781 C CA . ASP B 1 105 ? 2.1 6.359 2.531 1 85.12 105 ASP B CA 1
ATOM 2782 C C . ASP B 1 105 ? 0.853 6.051 1.708 1 85.12 105 ASP B C 1
ATOM 2784 O O . ASP B 1 105 ? 0.68 4.93 1.23 1 85.12 105 ASP B O 1
ATOM 2788 N N . LEU B 1 106 ? -0.009 6.988 1.628 1 89.81 106 LEU B N 1
ATOM 2789 C CA . LEU B 1 106 ? -1.186 6.938 0.767 1 89.81 106 LEU B CA 1
ATOM 2790 C C . LEU B 1 106 ? -1.363 8.25 0.007 1 89.81 106 LEU B C 1
ATOM 2792 O O . LEU B 1 106 ? -1.004 9.312 0.51 1 89.81 106 LEU B O 1
ATOM 2796 N N . SER B 1 107 ? -1.856 8.078 -1.167 1 90.81 107 SER B N 1
ATOM 2797 C CA . SER B 1 107 ? -2.191 9.234 -1.987 1 90.81 107 SER B CA 1
ATOM 2798 C C . SER B 1 107 ? -3.453 8.984 -2.807 1 90.81 107 SER B C 1
ATOM 2800 O O . SER B 1 107 ? -3.676 7.875 -3.295 1 90.81 107 SER B O 1
ATOM 2802 N N . PHE B 1 108 ? -4.246 9.977 -2.914 1 91.88 108 PHE B N 1
ATOM 2803 C CA . PHE B 1 108 ? -5.477 9.883 -3.689 1 91.88 108 PHE B CA 1
ATOM 2804 C C . PHE B 1 108 ? -5.59 11.039 -4.672 1 91.88 108 PHE B C 1
ATOM 2806 O O . PHE B 1 108 ? -5.215 12.172 -4.352 1 91.88 108 PHE B O 1
ATOM 2813 N N . ALA B 1 109 ? -6.098 10.695 -5.801 1 89.81 109 ALA B N 1
ATOM 2814 C CA . ALA B 1 109 ? -6.285 11.664 -6.875 1 89.81 109 ALA B CA 1
ATOM 2815 C C . ALA B 1 109 ? -7.738 11.703 -7.332 1 89.81 109 ALA B C 1
ATOM 2817 O O . ALA B 1 109 ? -8.391 10.664 -7.43 1 89.81 109 ALA B O 1
ATOM 2818 N N . PRO B 1 110 ? -8.18 12.938 -7.59 1 90 110 PRO B N 1
ATOM 2819 C CA . PRO B 1 110 ? -9.5 12.984 -8.211 1 90 110 PRO B CA 1
ATOM 2820 C C . PRO B 1 110 ? -9.523 12.336 -9.594 1 90 110 PRO B C 1
ATOM 2822 O O . PRO B 1 110 ? -8.484 12.219 -10.242 1 90 110 PRO B O 1
ATOM 2825 N N . THR B 1 111 ? -10.641 11.812 -9.914 1 87.56 111 THR B N 1
ATOM 2826 C CA . THR B 1 111 ? -10.828 11.273 -11.258 1 87.56 111 THR B CA 1
ATOM 2827 C C . THR B 1 111 ? -11.336 12.359 -12.211 1 87.56 111 THR B C 1
ATOM 2829 O O . THR B 1 111 ? -11.922 13.352 -11.773 1 87.56 111 THR B O 1
ATOM 2832 N N . PRO B 1 112 ? -11.109 12.109 -13.492 1 82.94 112 PRO B N 1
ATOM 2833 C CA . PRO B 1 112 ? -11.586 13.102 -14.461 1 82.94 112 PRO B CA 1
ATOM 2834 C C . PRO B 1 112 ? -13.102 13.305 -14.398 1 82.94 112 PRO B C 1
ATOM 2836 O O . PRO B 1 112 ? -13.602 14.359 -14.805 1 82.94 112 PRO B O 1
ATOM 2839 N N . GLN B 1 113 ? -13.805 12.422 -13.859 1 81.44 113 GLN B N 1
ATOM 2840 C CA . GLN B 1 113 ? -15.266 12.477 -13.828 1 81.44 113 GLN B CA 1
ATOM 2841 C C . GLN B 1 113 ? -15.75 13.578 -12.891 1 81.44 113 GLN B C 1
ATOM 2843 O O . GLN B 1 113 ? -16.922 13.969 -12.93 1 81.44 113 GLN B O 1
ATOM 2848 N N . THR B 1 114 ? -14.891 14.039 -12.055 1 79.56 114 THR B N 1
ATOM 2849 C CA . THR B 1 114 ? -15.258 15.055 -11.078 1 79.56 114 THR B CA 1
ATOM 2850 C C . THR B 1 114 ? -15.469 16.406 -11.75 1 79.56 114 THR B C 1
ATOM 2852 O O . THR B 1 114 ? -16.125 17.297 -11.195 1 79.56 114 THR B O 1
ATOM 2855 N N . GLY B 1 115 ? -14.945 16.578 -12.859 1 79.75 115 GLY B N 1
ATOM 2856 C CA . GLY B 1 115 ? -14.836 17.922 -13.422 1 79.75 115 GLY B CA 1
ATOM 2857 C C . GLY B 1 115 ? -13.727 18.734 -12.805 1 79.75 115 GLY B C 1
ATOM 2858 O O . GLY B 1 115 ? -13.734 19.969 -12.883 1 79.75 115 GLY B O 1
ATOM 2859 N N . ALA B 1 116 ? -12.883 17.984 -12.133 1 80.81 116 ALA B N 1
ATOM 2860 C CA . ALA B 1 116 ? -11.742 18.656 -11.508 1 80.81 116 ALA B CA 1
ATOM 2861 C C . ALA B 1 116 ? -10.867 19.344 -12.547 1 80.81 116 ALA B C 1
ATOM 2863 O O . ALA B 1 116 ? -10.844 18.953 -13.711 1 80.81 116 ALA B O 1
ATOM 2864 N N . ALA B 1 117 ? -10.352 20.406 -12.125 1 78.56 117 ALA B N 1
ATOM 2865 C CA . ALA B 1 117 ? -9.406 21.141 -12.977 1 78.56 117 ALA B CA 1
ATOM 2866 C C . ALA B 1 117 ? -7.98 20.656 -12.742 1 78.56 117 ALA B C 1
ATOM 2868 O O . ALA B 1 117 ? -7.375 20.969 -11.711 1 78.56 117 ALA B O 1
ATOM 2869 N N . LEU B 1 118 ? -7.508 19.906 -13.664 1 80.44 118 LEU B N 1
ATOM 2870 C CA . LEU B 1 118 ? -6.129 19.453 -13.57 1 80.44 118 LEU B CA 1
ATOM 2871 C C . LEU B 1 118 ? -5.156 20.625 -13.562 1 80.44 118 LEU B C 1
ATOM 2873 O O . LEU B 1 118 ? -5.207 21.484 -14.445 1 80.44 118 LEU B O 1
ATOM 2877 N N . PRO B 1 119 ? -4.422 20.656 -12.523 1 80.25 119 PRO B N 1
ATOM 2878 C CA . PRO B 1 119 ? -3.438 21.75 -12.539 1 80.25 119 PRO B CA 1
ATOM 2879 C C . PRO B 1 119 ? -2.531 21.703 -13.766 1 80.25 119 PRO B C 1
ATOM 2881 O O . PRO B 1 119 ? -2.258 20.625 -14.305 1 80.25 119 PRO B O 1
ATOM 2884 N N . ARG B 1 120 ? -2.08 22.859 -14.156 1 79.94 120 ARG B N 1
ATOM 2885 C CA . ARG B 1 120 ? -1.249 22.984 -15.352 1 79.94 120 ARG B CA 1
ATOM 2886 C C . ARG B 1 120 ? 0.053 22.203 -15.195 1 79.94 120 ARG B C 1
ATOM 2888 O O . ARG B 1 120 ? 0.695 22.266 -14.141 1 79.94 120 ARG B O 1
ATOM 2895 N N . GLY B 1 121 ? 0.36 21.391 -16.141 1 80.12 121 GLY B N 1
ATOM 2896 C CA . GLY B 1 121 ? 1.645 20.719 -16.188 1 80.12 121 GLY B CA 1
ATOM 2897 C C . GLY B 1 121 ? 1.615 19.328 -15.562 1 80.12 121 GLY B C 1
ATOM 2898 O O . GLY B 1 121 ? 2.623 18.625 -15.562 1 80.12 121 GLY B O 1
ATOM 2899 N N . LEU B 1 122 ? 0.45 19 -14.992 1 79.62 122 LEU B N 1
ATOM 2900 C CA . LEU B 1 122 ? 0.355 17.688 -14.352 1 79.62 122 LEU B CA 1
ATOM 2901 C C . LEU B 1 122 ? -0.5 16.734 -15.18 1 79.62 122 LEU B C 1
ATOM 2903 O O . LEU B 1 122 ? -1.43 17.172 -15.867 1 79.62 122 LEU B O 1
ATOM 2907 N N . ARG B 1 123 ? -0.074 15.547 -15.164 1 78.81 123 ARG B N 1
ATOM 2908 C CA . ARG B 1 123 ? -0.94 14.484 -15.672 1 78.81 123 ARG B CA 1
ATOM 2909 C C . ARG B 1 123 ? -1.821 13.922 -14.555 1 78.81 123 ARG B C 1
ATOM 2911 O O . ARG B 1 123 ? -1.485 14.031 -13.375 1 78.81 123 ARG B O 1
ATOM 2918 N N . TRP B 1 124 ? -2.891 13.352 -14.961 1 76.44 124 TRP B N 1
ATOM 2919 C CA . TRP B 1 124 ? -3.82 12.773 -14 1 76.44 124 TRP B CA 1
ATOM 2920 C C . TRP B 1 124 ? -3.123 11.742 -13.117 1 76.44 124 TRP B C 1
ATOM 2922 O O . TRP B 1 124 ? -3.404 11.641 -11.922 1 76.44 124 TRP B O 1
ATOM 2932 N N . THR B 1 125 ? -2.225 11.102 -13.719 1 73.31 125 THR B N 1
ATOM 2933 C CA . THR B 1 125 ? -1.531 10.047 -12.992 1 73.31 125 THR B CA 1
ATOM 2934 C C . THR B 1 125 ? -0.543 10.633 -11.984 1 73.31 125 THR B C 1
ATOM 2936 O O . THR B 1 125 ? -0.075 9.938 -11.086 1 73.31 125 THR B O 1
ATOM 2939 N N . GLN B 1 126 ? -0.318 11.914 -12.141 1 76.06 126 GLN B N 1
ATOM 2940 C CA . GLN B 1 126 ? 0.672 12.562 -11.289 1 76.06 126 GLN B CA 1
ATOM 2941 C C . GLN B 1 126 ? 0.001 13.43 -10.227 1 76.06 126 GLN B C 1
ATOM 2943 O O . GLN B 1 126 ? 0.643 13.844 -9.258 1 76.06 126 GLN B O 1
ATOM 2948 N N . TRP B 1 127 ? -1.218 13.656 -10.484 1 85.19 127 TRP B N 1
ATOM 2949 C CA . TRP B 1 127 ? -1.929 14.602 -9.633 1 85.19 127 TRP B CA 1
ATOM 2950 C C . TRP B 1 127 ? -2.566 13.891 -8.445 1 85.19 127 TRP B C 1
ATOM 2952 O O . TRP B 1 127 ? -3.297 12.914 -8.617 1 85.19 127 TRP B O 1
ATOM 2962 N N . HIS B 1 128 ? -2.217 14.461 -7.191 1 90.25 128 HIS B N 1
ATOM 2963 C CA . HIS B 1 128 ? -2.797 13.969 -5.949 1 90.25 128 HIS B CA 1
ATOM 2964 C C . HIS B 1 128 ? -3.223 15.117 -5.047 1 90.25 128 HIS B C 1
ATOM 2966 O O . HIS B 1 128 ? -2.395 15.938 -4.645 1 90.25 128 HIS B O 1
ATOM 2972 N N . THR B 1 129 ? -4.535 15.172 -4.738 1 93.88 129 THR B N 1
ATOM 2973 C CA . THR B 1 129 ? -5.008 16.266 -3.893 1 93.88 129 THR B CA 1
ATOM 2974 C C . THR B 1 129 ? -4.871 15.898 -2.416 1 93.88 129 THR B C 1
ATOM 2976 O O . THR B 1 129 ? -4.902 16.766 -1.55 1 93.88 129 THR B O 1
ATOM 2979 N N . LEU B 1 130 ? -4.762 14.609 -2.133 1 95.31 130 LEU B N 1
ATOM 2980 C CA . LEU B 1 130 ? -4.684 14.125 -0.757 1 95.31 130 LEU B CA 1
ATOM 2981 C C . LEU B 1 130 ? -3.439 13.266 -0.551 1 95.31 130 LEU B C 1
ATOM 2983 O O . LEU B 1 130 ? -3.234 12.281 -1.263 1 95.31 130 LEU B O 1
ATOM 2987 N N . ARG B 1 131 ? -2.617 13.688 0.403 1 94 131 ARG B N 1
ATOM 2988 C CA . ARG B 1 131 ? -1.481 12.898 0.871 1 94 131 ARG B CA 1
ATOM 2989 C C . ARG B 1 131 ? -1.669 12.477 2.326 1 94 131 ARG B C 1
ATOM 2991 O O . ARG B 1 131 ? -2.137 13.266 3.148 1 94 131 ARG B O 1
ATOM 2998 N N . ILE B 1 132 ? -1.272 11.281 2.596 1 94.88 132 ILE B N 1
ATOM 2999 C CA . ILE B 1 132 ? -1.384 10.773 3.957 1 94.88 132 ILE B CA 1
ATOM 3000 C C . ILE B 1 132 ? -0.035 10.219 4.41 1 94.88 132 ILE B C 1
ATOM 3002 O O . ILE B 1 132 ? 0.6 9.445 3.691 1 94.88 132 ILE B O 1
ATOM 3006 N N . GLU B 1 133 ? 0.376 10.672 5.555 1 92.56 133 GLU B N 1
ATOM 3007 C CA . GLU B 1 133 ? 1.59 10.195 6.207 1 92.56 133 GLU B CA 1
ATOM 3008 C C . GLU B 1 133 ? 1.27 9.516 7.539 1 92.56 133 GLU B C 1
ATOM 3010 O O . GLU B 1 133 ? 0.552 10.078 8.367 1 92.56 133 GLU B O 1
ATOM 3015 N N . ILE B 1 134 ? 1.794 8.352 7.684 1 92.94 134 ILE B N 1
ATOM 3016 C CA . ILE B 1 134 ? 1.603 7.605 8.922 1 92.94 134 ILE B CA 1
ATOM 3017 C C . ILE B 1 134 ? 2.955 7.352 9.586 1 92.94 134 ILE B C 1
ATOM 3019 O O . ILE B 1 134 ? 3.875 6.828 8.953 1 92.94 134 ILE B O 1
ATOM 3023 N N . GLY B 1 135 ? 3.055 7.754 10.797 1 91.62 135 GLY B N 1
ATOM 3024 C CA . GLY B 1 135 ? 4.281 7.555 11.555 1 91.62 135 GLY B CA 1
ATOM 3025 C C . GLY B 1 135 ? 4.113 6.602 12.727 1 91.62 135 GLY B C 1
ATOM 3026 O O . GLY B 1 135 ? 3.105 6.656 13.438 1 91.62 135 GLY B O 1
ATOM 3027 N N . TYR B 1 136 ? 4.98 5.711 12.852 1 88.75 136 TYR B N 1
ATOM 3028 C CA . TYR B 1 136 ? 5.129 4.887 14.047 1 88.75 136 TYR B CA 1
ATOM 3029 C C . TYR B 1 136 ? 6.387 5.27 14.812 1 88.75 136 TYR B C 1
ATOM 3031 O O . TYR B 1 136 ? 6.328 5.539 16.016 1 88.75 136 TYR B O 1
ATOM 3039 N N . SER B 1 137 ? 7.426 5.375 14.109 1 82.38 137 SER B N 1
ATOM 3040 C CA . SER B 1 137 ? 8.688 5.754 14.734 1 82.38 137 SER B CA 1
ATOM 3041 C C . SER B 1 137 ? 8.898 7.262 14.672 1 82.38 137 SER B C 1
ATOM 3043 O O . SER B 1 137 ? 9.602 7.828 15.516 1 82.38 137 SER B O 1
ATOM 3045 N N . ARG B 1 138 ? 8.211 7.926 13.711 1 86.06 138 ARG B N 1
ATOM 3046 C CA . ARG B 1 138 ? 8.359 9.367 13.547 1 86.06 138 ARG B CA 1
ATOM 3047 C C . ARG B 1 138 ? 7.531 10.125 14.586 1 86.06 138 ARG B C 1
ATOM 3049 O O . ARG B 1 138 ? 6.371 9.781 14.828 1 86.06 138 ARG B O 1
ATOM 3056 N N . GLY B 1 139 ? 8.25 11.141 15.148 1 85.62 139 GLY B N 1
ATOM 3057 C CA . GLY B 1 139 ? 7.523 12.016 16.062 1 85.62 139 GLY B CA 1
ATOM 3058 C C . GLY B 1 139 ? 6.93 13.227 15.367 1 85.62 139 GLY B C 1
ATOM 3059 O O . GLY B 1 139 ? 7.199 13.477 14.188 1 85.62 139 GLY B O 1
ATOM 3060 N N . TRP B 1 140 ? 6.098 13.875 16.109 1 93.44 140 TRP B N 1
ATOM 3061 C CA . TRP B 1 140 ? 5.535 15.133 15.641 1 93.44 140 TRP B CA 1
ATOM 3062 C C . TRP B 1 140 ? 6.586 16.234 15.648 1 93.44 140 TRP B C 1
ATOM 3064 O O . TRP B 1 140 ? 7.523 16.203 16.453 1 93.44 140 TRP B O 1
ATOM 3074 N N . GLY B 1 141 ? 6.449 17.203 14.727 1 91.38 141 GLY B N 1
ATOM 3075 C CA . GLY B 1 141 ? 7.316 18.375 14.727 1 91.38 141 GLY B CA 1
ATOM 3076 C C . GLY B 1 141 ? 7.723 18.828 13.336 1 91.38 141 GLY B C 1
ATOM 3077 O O . GLY B 1 141 ? 7.398 18.156 12.344 1 91.38 141 GLY B O 1
ATOM 3078 N N . HIS B 1 142 ? 8.391 19.906 13.305 1 88.56 142 HIS B N 1
ATOM 3079 C CA . HIS B 1 142 ? 8.688 20.547 12.031 1 88.56 142 HIS B CA 1
ATOM 3080 C C . HIS B 1 142 ? 10.148 20.359 11.648 1 88.56 142 HIS B C 1
ATOM 3082 O O . HIS B 1 142 ? 10.609 20.922 10.648 1 88.56 142 HIS B O 1
ATOM 3088 N N . ARG B 1 143 ? 10.797 19.625 12.414 1 83.12 143 ARG B N 1
ATOM 3089 C CA . ARG B 1 143 ? 12.164 19.312 12.023 1 83.12 143 ARG B CA 1
ATOM 3090 C C . ARG B 1 143 ? 12.203 18.156 11.023 1 83.12 143 ARG B C 1
ATOM 3092 O O . ARG B 1 143 ? 11.289 17.328 11 1 83.12 143 ARG B O 1
ATOM 3099 N N . ARG B 1 144 ? 13.273 18.203 10.234 1 81.38 144 ARG B N 1
ATOM 3100 C CA . ARG B 1 144 ? 13.453 17.109 9.289 1 81.38 144 ARG B CA 1
ATOM 3101 C C . ARG B 1 144 ? 13.32 15.758 9.984 1 81.38 144 ARG B C 1
ATOM 3103 O O . ARG B 1 144 ? 13.844 15.562 11.078 1 81.38 144 ARG B O 1
ATOM 3110 N N . GLY B 1 145 ? 12.594 14.875 9.312 1 78.19 145 GLY B N 1
ATOM 3111 C CA . GLY B 1 145 ? 12.359 13.562 9.891 1 78.19 145 GLY B CA 1
ATOM 3112 C C . GLY B 1 145 ? 11.07 13.477 10.68 1 78.19 145 GLY B C 1
ATOM 3113 O O . GLY B 1 145 ? 10.641 12.383 11.062 1 78.19 145 GLY B O 1
ATOM 3114 N N . GLN B 1 146 ? 10.492 14.562 10.891 1 86.38 146 GLN B N 1
ATOM 3115 C CA . GLN B 1 146 ? 9.266 14.594 11.688 1 86.38 146 GLN B CA 1
ATOM 3116 C C . GLN B 1 146 ? 8.039 14.742 10.789 1 86.38 146 GLN B C 1
ATOM 3118 O O . GLN B 1 146 ? 8.156 15.102 9.617 1 86.38 146 GLN B O 1
ATOM 3123 N N . LEU B 1 147 ? 6.898 14.391 11.328 1 92.5 147 LEU B N 1
ATOM 3124 C CA . LEU B 1 147 ? 5.672 14.281 10.547 1 92.5 147 LEU B CA 1
ATOM 3125 C C . LEU B 1 147 ? 5.246 15.641 10 1 92.5 147 LEU B C 1
ATOM 3127 O O . LEU B 1 147 ? 4.883 15.758 8.828 1 92.5 147 LEU B O 1
ATOM 3131 N N . ASP B 1 148 ? 5.371 16.688 10.805 1 94.38 148 ASP B N 1
ATOM 3132 C CA . ASP B 1 148 ? 4.953 18.016 10.336 1 94.38 148 ASP B CA 1
ATOM 3133 C C . ASP B 1 148 ? 5.875 18.516 9.234 1 94.38 148 ASP B C 1
ATOM 3135 O O . ASP B 1 148 ? 5.43 19.219 8.32 1 94.38 148 ASP B O 1
ATOM 3139 N N . TRP B 1 149 ? 7.078 18.203 9.375 1 89.06 149 TRP B N 1
ATOM 3140 C CA . TRP B 1 149 ? 8.031 18.578 8.336 1 89.06 149 TRP B CA 1
ATOM 3141 C C . TRP B 1 149 ? 7.648 17.938 7 1 89.06 149 TRP B C 1
ATOM 3143 O O . TRP B 1 149 ? 7.672 18.594 5.961 1 89.06 149 TRP B O 1
ATOM 3153 N N . LYS B 1 150 ? 7.355 16.688 7.047 1 88.62 150 LYS B N 1
ATOM 3154 C CA . LYS B 1 150 ? 6.961 15.984 5.828 1 88.62 150 LYS B CA 1
ATOM 3155 C C . LYS B 1 150 ? 5.695 16.594 5.23 1 88.62 150 LYS B C 1
ATOM 3157 O O . LYS B 1 150 ? 5.574 16.719 4.012 1 88.62 150 LYS B O 1
ATOM 3162 N N . ALA B 1 151 ? 4.781 16.922 6.109 1 94 151 ALA B N 1
ATOM 3163 C CA . ALA B 1 151 ? 3.576 17.609 5.633 1 94 151 ALA B CA 1
ATOM 3164 C C . ALA B 1 151 ? 3.93 18.875 4.871 1 94 151 ALA B C 1
ATOM 3166 O O . ALA B 1 151 ? 3.367 19.141 3.807 1 94 151 ALA B O 1
ATOM 3167 N N . ASN B 1 152 ? 4.887 19.578 5.375 1 92.12 152 ASN B N 1
ATOM 3168 C CA . ASN B 1 152 ? 5.336 20.797 4.703 1 92.12 152 ASN B CA 1
ATOM 3169 C C . ASN B 1 152 ? 5.945 20.484 3.34 1 92.12 152 ASN B C 1
ATOM 3171 O O . ASN B 1 152 ? 5.793 21.266 2.398 1 92.12 152 ASN B O 1
ATOM 3175 N N . ARG B 1 153 ? 6.664 19.375 3.246 1 87.69 153 ARG B N 1
ATOM 3176 C CA . ARG B 1 153 ? 7.203 18.969 1.95 1 87.69 153 ARG B CA 1
ATOM 3177 C C . ARG B 1 153 ? 6.086 18.703 0.95 1 87.69 153 ARG B C 1
ATOM 3179 O O . ARG B 1 153 ? 6.172 19.109 -0.209 1 87.69 153 ARG B O 1
ATOM 3186 N N . TRP B 1 154 ? 5.039 18.031 1.411 1 90.94 154 TRP B N 1
ATOM 3187 C CA . TRP B 1 154 ? 3.916 17.75 0.521 1 90.94 154 TRP B CA 1
ATOM 3188 C C . TRP B 1 154 ? 3.246 19.047 0.07 1 90.94 154 TRP B C 1
ATOM 3190 O O . TRP B 1 154 ? 2.76 19.141 -1.059 1 90.94 154 TRP B O 1
ATOM 3200 N N . ALA B 1 155 ? 3.258 20.047 0.94 1 92.81 155 ALA B N 1
ATOM 3201 C CA . ALA B 1 155 ? 2.625 21.328 0.631 1 92.81 155 ALA B CA 1
ATOM 3202 C C . ALA B 1 155 ? 3.35 22.047 -0.509 1 92.81 155 ALA B C 1
ATOM 3204 O O . ALA B 1 155 ? 2.82 22.984 -1.094 1 92.81 155 ALA B O 1
ATOM 3205 N N . THR B 1 156 ? 4.547 21.547 -0.843 1 88.5 156 THR B N 1
ATOM 3206 C CA . THR B 1 156 ? 5.297 22.172 -1.923 1 88.5 156 THR B CA 1
ATOM 3207 C C . THR B 1 156 ? 4.977 21.516 -3.262 1 88.5 156 THR B C 1
ATOM 3209 O O . THR B 1 156 ? 5.363 22.031 -4.316 1 88.5 156 THR B O 1
ATOM 3212 N N . ILE B 1 157 ? 4.332 20.359 -3.252 1 86.12 157 ILE B N 1
ATOM 3213 C CA . ILE B 1 157 ? 4.008 19.609 -4.461 1 86.12 157 ILE B CA 1
ATOM 3214 C C . ILE B 1 157 ? 2.754 20.188 -5.105 1 86.12 157 ILE B C 1
ATOM 3216 O O . ILE B 1 157 ? 1.74 20.391 -4.434 1 86.12 157 ILE B O 1
ATOM 3220 N N . PRO B 1 158 ? 2.84 20.453 -6.402 1 85.75 158 PRO B N 1
ATOM 3221 C CA . PRO B 1 158 ? 1.67 21.031 -7.074 1 85.75 158 PRO B CA 1
ATOM 3222 C C . PRO B 1 158 ? 0.434 20.141 -6.965 1 85.75 158 PRO B C 1
ATOM 3224 O O . PRO B 1 158 ? 0.521 18.922 -7.176 1 85.75 158 PRO B O 1
ATOM 3227 N N . GLY B 1 159 ? -0.663 20.75 -6.566 1 88.88 159 GLY B N 1
ATOM 3228 C CA . GLY B 1 159 ? -1.945 20.062 -6.625 1 88.88 159 GLY B CA 1
ATOM 3229 C C . GLY B 1 159 ? -2.357 19.453 -5.305 1 88.88 159 GLY B C 1
ATOM 3230 O O . GLY B 1 159 ? -3.494 19 -5.148 1 88.88 159 GLY B O 1
ATOM 3231 N N . VAL B 1 160 ? -1.418 19.422 -4.375 1 92.31 160 VAL B N 1
ATOM 3232 C CA . VAL B 1 160 ? -1.772 18.875 -3.07 1 92.31 160 VAL B CA 1
ATOM 3233 C C . VAL B 1 160 ? -2.682 19.844 -2.326 1 92.31 160 VAL B C 1
ATOM 3235 O O . VAL B 1 160 ? -2.344 21.016 -2.168 1 92.31 160 VAL B O 1
ATOM 3238 N N . ASN B 1 161 ? -3.857 19.391 -1.849 1 94.81 161 ASN B N 1
ATOM 3239 C CA . ASN B 1 161 ? -4.816 20.234 -1.149 1 94.81 161 ASN B CA 1
ATOM 3240 C C . ASN B 1 161 ? -4.906 19.875 0.331 1 94.81 161 ASN B C 1
ATOM 3242 O O . ASN B 1 161 ? -5.191 20.734 1.166 1 94.81 161 ASN B O 1
ATOM 3246 N N . TYR B 1 162 ? -4.738 18.609 0.602 1 96.81 162 TYR B N 1
ATOM 3247 C CA . TYR B 1 162 ? -4.812 18.141 1.98 1 96.81 162 TYR B CA 1
ATOM 3248 C C . TYR B 1 162 ? -3.654 17.203 2.299 1 96.81 162 TYR B C 1
ATOM 3250 O O . TYR B 1 162 ? -3.256 16.391 1.461 1 96.81 162 TYR B O 1
ATOM 3258 N N . VAL B 1 163 ? -3.145 17.344 3.5 1 96.69 163 VAL B N 1
ATOM 3259 C CA . VAL B 1 163 ? -2.234 16.375 4.086 1 96.69 163 VAL B CA 1
ATOM 3260 C C . VAL B 1 163 ? -2.773 15.898 5.438 1 96.69 163 VAL B C 1
ATOM 3262 O O . VAL B 1 163 ? -3.078 16.719 6.309 1 96.69 163 VAL B O 1
ATOM 3265 N N . ILE B 1 164 ? -2.977 14.633 5.562 1 98 164 ILE B N 1
ATOM 3266 C CA . ILE B 1 164 ? -3.312 14.047 6.855 1 98 164 ILE B CA 1
ATOM 3267 C C . ILE B 1 164 ? -2.105 13.289 7.406 1 98 164 ILE B C 1
ATOM 3269 O O . ILE B 1 164 ? -1.538 12.43 6.727 1 98 164 ILE B O 1
ATOM 3273 N N . CYS B 1 165 ? -1.697 13.664 8.57 1 97.69 165 CYS B N 1
ATOM 3274 C CA . CYS B 1 165 ? -0.661 12.914 9.273 1 97.69 165 CYS B CA 1
ATOM 3275 C C . CYS B 1 165 ? -1.243 12.172 10.469 1 97.69 165 CYS B C 1
ATOM 3277 O O . CYS B 1 165 ? -2.051 12.727 11.219 1 97.69 165 CYS B O 1
ATOM 3279 N N . VAL B 1 166 ? -0.85 10.945 10.617 1 98.06 166 VAL B N 1
ATOM 3280 C CA . VAL B 1 166 ? -1.276 10.141 11.758 1 98.06 166 VAL B CA 1
ATOM 3281 C C . VAL B 1 166 ? -0.058 9.523 12.43 1 98.06 166 VAL B C 1
ATOM 3283 O O . VAL B 1 166 ? 0.814 8.961 11.758 1 98.06 166 VAL B O 1
ATOM 3286 N N . ALA B 1 167 ? 0.04 9.664 13.695 1 97.06 167 ALA B N 1
ATOM 3287 C CA . ALA B 1 167 ? 1.03 8.945 14.492 1 97.06 167 ALA B CA 1
ATOM 3288 C C . ALA B 1 167 ? 0.381 7.816 15.281 1 97.06 167 ALA B C 1
ATOM 3290 O O . ALA B 1 167 ? -0.551 8.047 16.062 1 97.06 167 ALA B O 1
ATOM 3291 N N . VAL B 1 168 ? 0.862 6.59 15.055 1 95.88 168 VAL B N 1
ATOM 3292 C CA . VAL B 1 168 ? 0.281 5.438 15.734 1 95.88 168 VAL B CA 1
ATOM 3293 C C . VAL B 1 168 ? 1.25 4.926 16.797 1 95.88 168 VAL B C 1
ATOM 3295 O O . VAL B 1 168 ? 2.463 5.121 16.688 1 95.88 168 VAL B O 1
ATOM 3298 N N . GLU B 1 169 ? 0.655 4.285 17.812 1 93.81 169 GLU B N 1
ATOM 3299 C CA . GLU B 1 169 ? 1.442 3.758 18.938 1 93.81 169 GLU B CA 1
ATOM 3300 C C . GLU B 1 169 ? 1.548 2.238 18.859 1 93.81 169 GLU B C 1
ATOM 3302 O O . GLU B 1 169 ? 0.917 1.604 18.016 1 93.81 169 GLU B O 1
ATOM 3307 N N . ASP B 1 170 ? 2.393 1.692 19.719 1 89.44 170 ASP B N 1
ATOM 3308 C CA . ASP B 1 170 ? 2.613 0.252 19.812 1 89.44 170 ASP B CA 1
ATOM 3309 C C . ASP B 1 170 ? 1.295 -0.497 19.984 1 89.44 170 ASP B C 1
ATOM 3311 O O . ASP B 1 170 ? 0.452 -0.1 20.781 1 89.44 170 ASP B O 1
ATOM 3315 N N . GLY B 1 171 ? 1.159 -1.484 19.156 1 88.62 171 GLY B N 1
ATOM 3316 C CA . GLY B 1 171 ? -0.044 -2.295 19.266 1 88.62 171 GLY B CA 1
ATOM 3317 C C . GLY B 1 171 ? -1.296 -1.562 18.812 1 88.62 171 GLY B C 1
ATOM 3318 O O . GLY B 1 171 ? -2.412 -2.031 19.047 1 88.62 171 GLY B O 1
ATOM 3319 N N . LEU B 1 172 ? -1.092 -0.371 18.297 1 94 172 LEU B N 1
ATOM 3320 C CA . LEU B 1 172 ? -2.205 0.469 17.875 1 94 172 LEU B CA 1
ATOM 3321 C C . LEU B 1 172 ? -3.145 0.765 19.031 1 94 172 LEU B C 1
ATOM 3323 O O . LEU B 1 172 ? -4.359 0.852 18.859 1 94 172 LEU B O 1
ATOM 3327 N N . THR B 1 173 ? -2.564 0.911 20.203 1 95.31 173 THR B N 1
ATOM 3328 C CA . THR B 1 173 ? -3.338 1.193 21.406 1 95.31 173 THR B CA 1
ATOM 3329 C C . THR B 1 173 ? -3.898 2.613 21.375 1 95.31 173 THR B C 1
ATOM 3331 O O . THR B 1 173 ? -4.945 2.889 21.953 1 95.31 173 THR B O 1
ATOM 3334 N N . SER B 1 174 ? -3.201 3.465 20.75 1 96.25 174 SER B N 1
ATOM 3335 C CA . SER B 1 174 ? -3.631 4.848 20.578 1 96.25 174 SER B CA 1
ATOM 3336 C C . SER B 1 174 ? -3.025 5.461 19.328 1 96.25 174 SER B C 1
ATOM 3338 O O . SER B 1 174 ? -2.135 4.871 18.703 1 96.25 174 SER B O 1
ATOM 3340 N N . ALA B 1 175 ? -3.596 6.598 18.922 1 97.88 175 ALA B N 1
ATOM 3341 C CA . ALA B 1 175 ? -3.107 7.352 17.781 1 97.88 175 ALA B CA 1
ATOM 3342 C C . ALA B 1 175 ? -3.508 8.82 17.875 1 97.88 175 ALA B C 1
ATOM 3344 O O . ALA B 1 175 ? -4.441 9.172 18.594 1 97.88 175 ALA B O 1
ATOM 3345 N N . THR B 1 176 ? -2.738 9.648 17.266 1 98.44 176 THR B N 1
ATOM 3346 C CA . THR B 1 176 ? -3.045 11.07 17.109 1 98.44 176 THR B CA 1
ATOM 3347 C C . THR B 1 176 ? -2.941 11.492 15.641 1 98.44 176 THR B C 1
ATOM 3349 O O . THR B 1 176 ? -2.303 10.805 14.844 1 98.44 176 THR B O 1
ATOM 3352 N N . TYR B 1 177 ? -3.66 12.578 15.297 1 98.56 177 TYR B N 1
ATOM 3353 C CA . TYR B 1 177 ? -3.615 12.992 13.898 1 98.56 177 TYR B CA 1
ATOM 3354 C C . TYR B 1 177 ? -3.588 14.516 13.789 1 98.56 177 TYR B C 1
ATOM 3356 O O . TYR B 1 177 ? -3.912 15.219 14.742 1 98.56 177 TYR B O 1
ATOM 3364 N N . LYS B 1 178 ? -3.092 15 12.703 1 98.31 178 LYS B N 1
ATOM 3365 C CA . LYS B 1 178 ? -3.227 16.375 12.227 1 98.31 178 LYS B CA 1
ATOM 3366 C C . LYS B 1 178 ? -3.773 16.422 10.805 1 98.31 178 LYS B C 1
ATOM 3368 O O . LYS B 1 178 ? -3.443 15.555 9.984 1 98.31 178 LYS B O 1
ATOM 3373 N N . LEU B 1 179 ? -4.656 17.359 10.617 1 98.19 179 LEU B N 1
ATOM 3374 C CA . LEU B 1 179 ? -5.156 17.672 9.281 1 98.19 179 LEU B CA 1
ATOM 3375 C C . LEU B 1 179 ? -4.641 19.016 8.805 1 98.19 179 LEU B C 1
ATOM 3377 O O . LEU B 1 179 ? -4.879 20.047 9.453 1 98.19 179 LEU B O 1
ATOM 3381 N N . TYR B 1 180 ? -3.936 18.984 7.645 1 97.31 180 TYR B N 1
ATOM 3382 C CA . TYR B 1 180 ? -3.453 20.219 7.039 1 97.31 180 TYR B CA 1
ATOM 3383 C C . TYR B 1 180 ? -4.184 20.5 5.734 1 97.31 180 TYR B C 1
ATOM 3385 O O . TYR B 1 180 ? -4.312 19.625 4.879 1 97.31 180 TYR B O 1
ATOM 3393 N N . ARG B 1 181 ? -4.668 21.656 5.648 1 95.44 181 ARG B N 1
ATOM 3394 C CA . A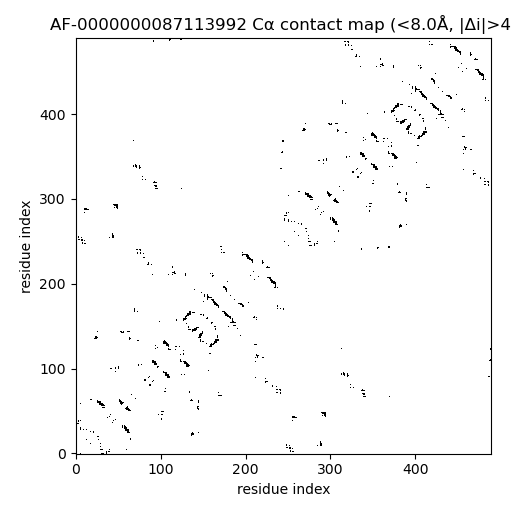RG B 1 181 ? -5.082 22.188 4.352 1 95.44 181 ARG B CA 1
ATOM 3395 C C . ARG B 1 181 ? -3.957 22.984 3.699 1 95.44 181 ARG B C 1
ATOM 3397 O O . ARG B 1 181 ? -3.234 23.719 4.375 1 95.44 181 ARG B O 1
ATOM 3404 N N . VAL B 1 182 ? -3.812 22.734 2.408 1 94.44 182 VAL B N 1
ATOM 3405 C CA . VAL B 1 182 ? -2.807 23.469 1.646 1 94.44 182 VAL B CA 1
ATOM 3406 C C . VAL B 1 182 ? -3.484 24.5 0.763 1 94.44 182 VAL B C 1
ATOM 3408 O O . VAL B 1 182 ? -3.807 24.234 -0.396 1 94.44 182 VAL B O 1
ATOM 3411 N N . PRO B 1 183 ? -3.703 25.656 1.236 1 85 183 PRO B N 1
ATOM 3412 C CA . PRO B 1 183 ? -4.406 26.656 0.438 1 85 183 PRO B CA 1
ATOM 3413 C C . PRO B 1 183 ? -3.643 27.047 -0.826 1 85 183 PRO B C 1
ATOM 3415 O O . PRO B 1 183 ? -4.246 27.203 -1.892 1 85 183 PRO B O 1
ATOM 3418 N N . ARG B 1 184 ? -2.326 27.375 -0.637 1 88.06 184 ARG B N 1
ATOM 3419 C CA . ARG B 1 184 ? -1.438 27.703 -1.747 1 88.06 184 ARG B CA 1
ATOM 3420 C C . ARG B 1 184 ? -0.166 26.859 -1.697 1 88.06 184 ARG B C 1
ATOM 3422 O O . ARG B 1 184 ? 0.389 26.625 -0.622 1 88.06 184 ARG B O 1
ATOM 3429 N N . GLN B 1 185 ? 0.093 26.438 -2.889 1 86.75 185 GLN B N 1
ATOM 3430 C CA . GLN B 1 185 ? 1.346 25.688 -2.977 1 86.75 185 GLN B CA 1
ATOM 3431 C C . GLN B 1 185 ? 2.488 26.469 -2.322 1 86.75 185 GLN B C 1
ATOM 3433 O O . GLN B 1 185 ? 2.605 27.672 -2.496 1 86.75 185 GLN B O 1
ATOM 3438 N N . ASN B 1 186 ? 3.307 25.844 -1.573 1 84 186 ASN B N 1
ATOM 3439 C CA . ASN B 1 186 ? 4.516 26.359 -0.937 1 84 186 ASN B CA 1
ATOM 3440 C C . ASN B 1 186 ? 4.191 27.125 0.336 1 84 186 ASN B C 1
ATOM 3442 O O . ASN B 1 186 ? 5.078 27.734 0.94 1 84 186 ASN B O 1
ATOM 3446 N N . ASP B 1 187 ? 2.904 27.141 0.75 1 84 187 ASP B N 1
ATOM 3447 C CA . ASP B 1 187 ? 2.562 27.719 2.047 1 84 187 ASP B CA 1
ATOM 3448 C C . ASP B 1 187 ? 3.129 26.875 3.189 1 84 187 ASP B C 1
ATOM 3450 O O . ASP B 1 187 ? 3.104 25.641 3.135 1 84 187 ASP B O 1
ATOM 3454 N N . ARG B 1 188 ? 3.793 27.578 4.066 1 86.5 188 ARG B N 1
ATOM 3455 C CA . ARG B 1 188 ? 4.168 26.859 5.281 1 86.5 188 ARG B CA 1
ATOM 3456 C C . ARG B 1 188 ? 2.934 26.484 6.098 1 86.5 188 ARG B C 1
ATOM 3458 O O . ARG B 1 188 ? 2.074 27.328 6.355 1 86.5 188 ARG B O 1
ATOM 3465 N N . LEU B 1 189 ? 2.896 25.203 6.508 1 92.25 189 LEU B N 1
ATOM 3466 C CA . LEU B 1 189 ? 1.744 24.734 7.27 1 92.25 189 LEU B CA 1
ATOM 3467 C C . LEU B 1 189 ? 1.836 25.172 8.727 1 92.25 189 LEU B C 1
ATOM 3469 O O . LEU B 1 189 ? 2.918 25.156 9.32 1 92.25 189 LEU B O 1
ATOM 3473 N N . HIS B 1 190 ? 0.751 25.672 9.219 1 87.62 190 HIS B N 1
ATOM 3474 C CA . HIS B 1 190 ? 0.7 26.141 10.594 1 87.62 190 HIS B CA 1
ATOM 3475 C C . HIS B 1 190 ? 0.871 25 11.586 1 87.62 190 HIS B C 1
ATOM 3477 O O . HIS B 1 190 ? 0.372 23.891 11.352 1 87.62 190 HIS B O 1
ATOM 3483 N N . ASP B 1 191 ? 1.593 25.359 12.602 1 90.12 191 ASP B N 1
ATOM 3484 C CA . ASP B 1 191 ? 1.752 24.375 13.672 1 90.12 191 ASP B CA 1
ATOM 3485 C C . ASP B 1 191 ? 0.423 24.109 14.367 1 90.12 191 ASP B C 1
ATOM 3487 O O . ASP B 1 191 ? -0.364 25.031 14.594 1 90.12 191 ASP B O 1
ATOM 3491 N N . GLN B 1 192 ? 0.134 22.938 14.594 1 94.69 192 GLN B N 1
ATOM 3492 C CA . GLN B 1 192 ? -1.053 22.5 15.32 1 94.69 192 GLN B CA 1
ATOM 3493 C C . GLN B 1 192 ? -0.716 21.375 16.297 1 94.69 192 GLN B C 1
ATOM 3495 O O . GLN B 1 192 ? 0.257 20.641 16.094 1 94.69 192 GLN B O 1
ATOM 3500 N N . ASP B 1 193 ? -1.485 21.391 17.406 1 96.81 193 ASP B N 1
ATOM 3501 C CA . ASP B 1 193 ? -1.366 20.25 18.312 1 96.81 193 ASP B CA 1
ATOM 3502 C C . ASP B 1 193 ? -2.029 19.016 17.719 1 96.81 193 ASP B C 1
ATOM 3504 O O . ASP B 1 193 ? -3.098 19.094 17.109 1 96.81 193 ASP B O 1
ATOM 3508 N N . PRO B 1 194 ? -1.304 17.922 17.875 1 97.81 194 PRO B N 1
ATOM 3509 C CA . PRO B 1 194 ? -1.977 16.703 17.422 1 97.81 194 PRO B CA 1
ATOM 3510 C C . PRO B 1 194 ? -3.266 16.422 18.188 1 97.81 194 PRO B C 1
ATOM 3512 O O . PRO B 1 194 ? -3.352 16.703 19.391 1 97.81 194 PRO B O 1
ATOM 3515 N N . ILE B 1 195 ? -4.258 15.922 17.531 1 98.31 195 ILE B N 1
ATOM 3516 C CA . ILE B 1 195 ? -5.551 15.57 18.125 1 98.31 195 ILE B CA 1
ATOM 3517 C C . ILE B 1 195 ? -5.605 14.07 18.391 1 98.31 195 ILE B C 1
ATOM 3519 O O . ILE B 1 195 ? -5.273 13.266 17.5 1 98.31 195 ILE B O 1
ATOM 3523 N N . SER B 1 196 ? -6.035 13.664 19.547 1 98.38 196 SER B N 1
ATOM 3524 C CA . SER B 1 196 ? -6.137 12.25 19.906 1 98.38 196 SER B CA 1
ATOM 3525 C C . SER B 1 196 ? -7.281 11.57 19.156 1 98.38 196 SER B C 1
ATOM 3527 O O . SER B 1 196 ? -8.367 12.141 19.031 1 98.38 196 SER B O 1
ATOM 3529 N N . ILE B 1 197 ? -6.984 10.422 18.594 1 98.44 197 ILE B N 1
ATOM 3530 C CA . ILE B 1 197 ? -8.023 9.555 18.047 1 98.44 197 ILE B CA 1
ATOM 3531 C C . ILE B 1 197 ? -8.625 8.703 19.156 1 98.44 197 ILE B C 1
ATOM 3533 O O . ILE B 1 197 ? -7.98 7.77 19.656 1 98.44 197 ILE B O 1
ATOM 3537 N N . GLU B 1 198 ? -9.875 8.992 19.484 1 97.19 198 GLU B N 1
ATOM 3538 C CA . GLU B 1 198 ? -10.438 8.375 20.688 1 97.19 198 GLU B CA 1
ATOM 3539 C C . GLU B 1 198 ? -11.875 7.914 20.453 1 97.19 198 GLU B C 1
ATOM 3541 O O . GLU B 1 198 ? -12.539 8.391 19.531 1 97.19 198 GLU B O 1
ATOM 3546 N N . ALA B 1 199 ? -12.211 6.934 21.297 1 94.69 199 ALA B N 1
ATOM 3547 C CA . ALA B 1 199 ? -13.586 6.445 21.297 1 94.69 199 ALA B CA 1
ATOM 3548 C C . ALA B 1 199 ? -14.562 7.555 21.672 1 94.69 199 ALA B C 1
ATOM 3550 O O . ALA B 1 199 ? -14.211 8.484 22.406 1 94.69 199 ALA B O 1
ATOM 3551 N N . PRO B 1 200 ? -15.836 7.453 21.203 1 94.38 200 PRO B N 1
ATOM 3552 C CA . PRO B 1 200 ? -16.406 6.457 20.297 1 94.38 200 PRO B CA 1
ATOM 3553 C C . PRO B 1 200 ? -16.203 6.82 18.828 1 94.38 200 PRO B C 1
ATOM 3555 O O . PRO B 1 200 ? -16.391 5.973 17.953 1 94.38 200 PRO B O 1
ATOM 3558 N N . ARG B 1 201 ? -15.844 8.211 18.719 1 95.31 201 ARG B N 1
ATOM 3559 C CA . ARG B 1 201 ? -15.711 8.664 17.328 1 95.31 201 ARG B CA 1
ATOM 3560 C C . ARG B 1 201 ? -14.758 9.852 17.234 1 95.31 201 ARG B C 1
ATOM 3562 O O . ARG B 1 201 ? -14.867 10.805 18.016 1 95.31 201 ARG B O 1
ATOM 3569 N N . THR B 1 202 ? -13.727 9.781 16.391 1 97.5 202 THR B N 1
ATOM 3570 C CA . THR B 1 202 ? -12.891 10.898 15.961 1 97.5 202 THR B CA 1
ATOM 3571 C C . THR B 1 202 ? -12.953 11.055 14.445 1 97.5 202 THR B C 1
ATOM 3573 O O . THR B 1 202 ? -12.469 10.195 13.711 1 97.5 202 THR B O 1
ATOM 3576 N N . THR B 1 203 ? -13.562 12.172 14.039 1 97 203 THR B N 1
ATOM 3577 C CA . THR B 1 203 ? -13.797 12.352 12.609 1 97 203 THR B CA 1
ATOM 3578 C C . THR B 1 203 ? -12.914 13.461 12.055 1 97 203 THR B C 1
ATOM 3580 O O . THR B 1 203 ? -12.758 14.516 12.68 1 97 203 THR B O 1
ATOM 3583 N N . VAL B 1 204 ? -12.258 13.203 10.969 1 97 204 VAL B N 1
ATOM 3584 C CA . VAL B 1 204 ? -11.602 14.25 10.195 1 97 204 VAL B CA 1
ATOM 3585 C C . VAL B 1 204 ? -12.555 14.766 9.117 1 97 204 VAL B C 1
ATOM 3587 O O . VAL B 1 204 ? -13.18 13.977 8.406 1 97 204 VAL B O 1
ATOM 3590 N N . ILE B 1 205 ? -12.711 16.047 9.062 1 97.56 205 ILE B N 1
ATOM 3591 C CA . ILE B 1 205 ? -13.664 16.672 8.133 1 97.56 205 ILE B CA 1
ATOM 3592 C C . ILE B 1 205 ? -12.906 17.359 7.004 1 97.56 205 ILE B C 1
ATOM 3594 O O . ILE B 1 205 ? -12.031 18.188 7.25 1 97.56 205 ILE B O 1
ATOM 3598 N N . LEU B 1 206 ? -13.227 17.016 5.762 1 97.31 206 LEU B N 1
ATOM 3599 C CA . LEU B 1 206 ? -12.617 17.594 4.57 1 97.31 206 LEU B CA 1
ATOM 3600 C C . LEU B 1 206 ? -13.648 18.359 3.748 1 97.31 206 LEU B C 1
ATOM 3602 O O . LEU B 1 206 ? -14.797 17.906 3.619 1 97.31 206 LEU B O 1
ATOM 3606 N N . ASP B 1 207 ? -13.266 19.5 3.307 1 96.12 207 ASP B N 1
ATOM 3607 C CA . ASP B 1 207 ? -14.07 20.188 2.301 1 96.12 207 ASP B CA 1
ATOM 3608 C C . ASP B 1 207 ? -14.039 19.438 0.97 1 96.12 207 ASP B C 1
ATOM 3610 O O . ASP B 1 207 ? -12.977 19.281 0.364 1 96.12 207 ASP B O 1
ATOM 3614 N N . SER B 1 208 ? -15.227 19.031 0.475 1 95.19 208 SER B N 1
ATOM 3615 C CA . SER B 1 208 ? -15.281 18.156 -0.688 1 95.19 208 SER B CA 1
ATOM 3616 C C . SER B 1 208 ? -14.781 18.875 -1.943 1 95.19 208 SER B C 1
ATOM 3618 O O . SER B 1 208 ? -14.125 18.266 -2.789 1 95.19 208 SER B O 1
ATOM 3620 N N . GLN B 1 209 ? -15.133 20.078 -2.096 1 93.19 209 GLN B N 1
ATOM 3621 C CA . GLN B 1 209 ? -14.68 20.844 -3.26 1 93.19 209 GLN B CA 1
ATOM 3622 C C . GLN B 1 209 ? -13.156 20.906 -3.314 1 93.19 209 GLN B C 1
ATOM 3624 O O . GLN B 1 209 ? -12.562 20.719 -4.379 1 93.19 209 GLN B O 1
ATOM 3629 N N . VAL B 1 210 ? -12.578 21.125 -2.188 1 93.75 210 VAL B N 1
ATOM 3630 C CA . VAL B 1 210 ? -11.125 21.234 -2.072 1 93.75 210 VAL B CA 1
ATOM 3631 C C . VAL B 1 210 ? -10.492 19.859 -2.297 1 93.75 210 VAL B C 1
ATOM 3633 O O . VAL B 1 210 ? -9.539 19.734 -3.064 1 93.75 210 VAL B O 1
ATOM 3636 N N . LEU B 1 211 ? -11.039 18.844 -1.66 1 95.44 211 LEU B N 1
ATOM 3637 C CA . LEU B 1 211 ? -10.523 17.484 -1.776 1 95.44 211 LEU B CA 1
ATOM 3638 C C . LEU B 1 211 ? -10.547 17.016 -3.229 1 95.44 211 LEU B C 1
ATOM 3640 O O . LEU B 1 211 ? -9.586 16.406 -3.701 1 95.44 211 LEU B O 1
ATOM 3644 N N . LEU B 1 212 ? -11.594 17.406 -3.936 1 94.38 212 LEU B N 1
ATOM 3645 C CA . LEU B 1 212 ? -11.789 16.906 -5.297 1 94.38 212 LEU B CA 1
ATOM 3646 C C . LEU B 1 212 ? -11.109 17.828 -6.305 1 94.38 212 LEU B C 1
ATOM 3648 O O . LEU B 1 212 ? -11.234 17.625 -7.516 1 94.38 212 LEU B O 1
ATOM 3652 N N . GLY B 1 213 ? -10.43 18.844 -5.836 1 91.88 213 GLY B N 1
ATOM 3653 C CA . GLY B 1 213 ? -9.711 19.75 -6.719 1 91.88 213 GLY B CA 1
ATOM 3654 C C . GLY B 1 213 ? -10.625 20.547 -7.625 1 91.88 213 GLY B C 1
ATOM 3655 O O . GLY B 1 213 ? -10.273 20.828 -8.773 1 91.88 213 GLY B O 1
ATOM 3656 N N . MET B 1 214 ? -11.742 20.797 -7.176 1 91.5 214 MET B N 1
ATOM 3657 C CA . MET B 1 214 ? -12.727 21.531 -7.977 1 91.5 214 MET B CA 1
ATOM 3658 C C . MET B 1 214 ? -12.633 23.031 -7.727 1 91.5 214 MET B C 1
ATOM 3660 O O . MET B 1 214 ? -12.203 23.453 -6.652 1 91.5 214 MET B O 1
ATOM 3664 N N . SER B 1 215 ? -13.016 23.734 -8.844 1 87.19 215 SER B N 1
ATOM 3665 C CA . SER B 1 215 ? -13.117 25.172 -8.664 1 87.19 215 SER B CA 1
ATOM 3666 C C . SER B 1 215 ? -14.148 25.531 -7.594 1 87.19 215 SER B C 1
ATOM 3668 O O . SER B 1 215 ? -15.164 24.844 -7.457 1 87.19 215 SER B O 1
ATOM 3670 N N . PRO B 1 216 ? -13.766 26.594 -6.832 1 84 216 PRO B N 1
ATOM 3671 C CA . PRO B 1 216 ? -14.688 26.984 -5.762 1 84 216 PRO B CA 1
ATOM 3672 C C . PRO B 1 216 ? -16.094 27.266 -6.273 1 84 216 PRO B C 1
ATOM 3674 O O . PRO B 1 216 ? -17.062 27.141 -5.52 1 84 216 PRO B O 1
ATOM 3677 N N . ARG B 1 217 ? -16.266 27.547 -7.465 1 86.06 217 ARG B N 1
ATOM 3678 C CA . ARG B 1 217 ? -17.578 27.922 -8 1 86.06 217 ARG B CA 1
ATOM 3679 C C . ARG B 1 217 ? -18.234 26.734 -8.703 1 86.06 217 ARG B C 1
ATOM 3681 O O . ARG B 1 217 ? -19.391 26.828 -9.117 1 86.06 217 ARG B O 1
ATOM 3688 N N . ALA B 1 218 ? -17.516 25.688 -8.805 1 88.94 218 ALA B N 1
ATOM 3689 C CA . ALA B 1 218 ? -18.062 24.516 -9.508 1 88.94 218 ALA B CA 1
ATOM 3690 C C . ALA B 1 218 ? -19.094 23.797 -8.648 1 88.94 218 ALA B C 1
ATOM 3692 O O . ALA B 1 218 ? -18.953 23.719 -7.43 1 88.94 218 ALA B O 1
ATOM 3693 N N . ARG B 1 219 ? -20.125 23.328 -9.305 1 90.88 219 ARG B N 1
ATOM 3694 C CA . ARG B 1 219 ? -21.141 22.531 -8.602 1 90.88 219 ARG B CA 1
ATOM 3695 C C . ARG B 1 219 ? -20.625 21.125 -8.32 1 90.88 219 ARG B C 1
ATOM 3697 O O . ARG B 1 219 ? -20.016 20.484 -9.195 1 90.88 219 ARG B O 1
ATOM 3704 N N . LEU B 1 220 ? -20.859 20.641 -7.125 1 93.94 220 LEU B N 1
ATOM 3705 C CA . LEU B 1 220 ? -20.469 19.281 -6.75 1 93.94 220 LEU B CA 1
ATOM 3706 C C . LEU B 1 220 ? -21.281 18.25 -7.52 1 93.94 220 LEU B C 1
ATOM 3708 O O . LEU B 1 220 ? -22.453 18.469 -7.82 1 93.94 220 LEU B O 1
ATOM 3712 N N . PRO B 1 221 ? -20.594 17.188 -7.84 1 91.69 221 PRO B N 1
ATOM 3713 C CA . PRO B 1 221 ? -21.297 16.125 -8.539 1 91.69 221 PRO B CA 1
ATOM 3714 C C . PRO B 1 221 ? -22.516 15.602 -7.77 1 91.69 221 PRO B C 1
ATOM 3716 O O . PRO B 1 221 ? -22.516 15.633 -6.535 1 91.69 221 PRO B O 1
ATOM 3719 N N . THR B 1 222 ? -23.469 15.078 -8.547 1 91.75 222 THR B N 1
ATOM 3720 C CA . THR B 1 222 ? -24.719 14.68 -7.902 1 91.75 222 THR B CA 1
ATOM 3721 C C . THR B 1 222 ? -24.938 13.172 -8.031 1 91.75 222 THR B C 1
ATOM 3723 O O . THR B 1 222 ? -25.859 12.625 -7.426 1 91.75 222 THR B O 1
ATOM 3726 N N . GLN B 1 223 ? -24.125 12.414 -8.742 1 87.69 223 GLN B N 1
ATOM 3727 C CA . GLN B 1 223 ? -24.281 10.977 -8.938 1 87.69 223 GLN B CA 1
ATOM 3728 C C . GLN B 1 223 ? -22.969 10.242 -8.719 1 87.69 223 GLN B C 1
ATOM 3730 O O . GLN B 1 223 ? -22.203 10.031 -9.664 1 87.69 223 GLN B O 1
ATOM 3735 N N . PRO B 1 224 ? -22.812 9.766 -7.555 1 89.25 224 PRO B N 1
ATOM 3736 C CA . PRO B 1 224 ? -23.594 9.992 -6.336 1 89.25 224 PRO B CA 1
ATOM 3737 C C . PRO B 1 224 ? -23.422 11.406 -5.785 1 89.25 224 PRO B C 1
ATOM 3739 O O . PRO B 1 224 ? -22.5 12.125 -6.184 1 89.25 224 PRO B O 1
ATOM 3742 N N . PRO B 1 225 ? -24.359 11.797 -4.93 1 92.69 225 PRO B N 1
ATOM 3743 C CA . PRO B 1 225 ? -24.266 13.148 -4.375 1 92.69 225 PRO B CA 1
ATOM 3744 C C . PRO B 1 225 ? -23.047 13.328 -3.473 1 92.69 225 PRO B C 1
ATOM 3746 O O . PRO B 1 225 ? -22.734 12.445 -2.67 1 92.69 225 PRO B O 1
ATOM 3749 N N . VAL B 1 226 ? -22.375 14.375 -3.641 1 94.75 226 VAL B N 1
ATOM 3750 C CA . VAL B 1 226 ? -21.219 14.727 -2.838 1 94.75 226 VAL B CA 1
ATOM 3751 C C . VAL B 1 226 ? -21.594 15.758 -1.785 1 94.75 226 VAL B C 1
ATOM 3753 O O . VAL B 1 226 ? -22.062 16.859 -2.121 1 94.75 226 VAL B O 1
ATOM 3756 N N . PRO B 1 227 ? -21.531 15.438 -0.534 1 95.88 227 PRO B N 1
ATOM 3757 C CA . PRO B 1 227 ? -21.75 16.469 0.484 1 95.88 227 PRO B CA 1
ATOM 3758 C C . PRO B 1 227 ? -20.688 17.562 0.464 1 95.88 227 PRO B C 1
ATOM 3760 O O . PRO B 1 227 ? -19.594 17.344 -0.052 1 95.88 227 PRO B O 1
ATOM 3763 N N . ALA B 1 228 ? -21.047 18.703 0.976 1 95.12 228 ALA B N 1
ATOM 3764 C CA . ALA B 1 228 ? -20.094 19.797 1.034 1 95.12 228 ALA B CA 1
ATOM 3765 C C . ALA B 1 228 ? -18.891 19.422 1.896 1 95.12 228 ALA B C 1
ATOM 3767 O O . ALA B 1 228 ? -17.766 19.844 1.608 1 95.12 228 ALA B O 1
ATOM 3768 N N . ARG B 1 229 ? -19.219 18.594 2.971 1 96.75 229 ARG B N 1
ATOM 3769 C CA . ARG B 1 229 ? -18.188 18.156 3.895 1 96.75 229 ARG B CA 1
ATOM 3770 C C . ARG B 1 229 ? -18.156 16.625 3.982 1 96.75 229 ARG B C 1
ATOM 3772 O O . ARG B 1 229 ? -19.188 15.992 4.172 1 96.75 229 ARG B O 1
ATOM 3779 N N . LEU B 1 230 ? -16.938 16.125 3.793 1 96.62 230 LEU B N 1
ATOM 3780 C CA . LEU B 1 230 ? -16.734 14.695 3.906 1 96.62 230 LEU B CA 1
ATOM 3781 C C . LEU B 1 230 ? -16.109 14.336 5.258 1 96.62 230 LEU B C 1
ATOM 3783 O O . LEU B 1 230 ? -15.117 14.93 5.664 1 96.62 230 LEU B O 1
ATOM 3787 N N . ALA B 1 231 ? -16.766 13.43 5.906 1 96.75 231 ALA B N 1
ATOM 3788 C CA . ALA B 1 231 ? -16.297 13.008 7.227 1 96.75 231 ALA B CA 1
ATOM 3789 C C . ALA B 1 231 ? -15.727 11.602 7.188 1 96.75 231 ALA B C 1
ATOM 3791 O O . ALA B 1 231 ? -16.359 10.672 6.68 1 96.75 231 ALA B O 1
ATOM 3792 N N . ILE B 1 232 ? -14.492 11.438 7.664 1 96.31 232 ILE B N 1
ATOM 3793 C CA . ILE B 1 232 ? -13.852 10.133 7.789 1 96.31 232 ILE B CA 1
ATOM 3794 C C . ILE B 1 232 ? -13.617 9.812 9.258 1 96.31 232 ILE B C 1
ATOM 3796 O O . ILE B 1 232 ? -13.008 10.602 9.984 1 96.31 232 ILE B O 1
ATOM 3800 N N . ASP B 1 233 ? -14.117 8.719 9.703 1 97.56 233 ASP B N 1
ATOM 3801 C CA . ASP B 1 233 ? -13.984 8.312 11.102 1 97.56 233 ASP B CA 1
ATOM 3802 C C . ASP B 1 233 ? -12.633 7.656 11.359 1 97.56 233 ASP B C 1
ATOM 3804 O O . ASP B 1 233 ? -12.445 6.473 11.07 1 97.56 233 ASP B O 1
ATOM 3808 N N . LEU B 1 234 ? -11.695 8.367 12.008 1 98.19 234 LEU B N 1
ATOM 3809 C CA . LEU B 1 234 ? -10.344 7.863 12.25 1 98.19 234 LEU B CA 1
ATOM 3810 C C . LEU B 1 234 ? -10.336 6.863 13.398 1 98.19 234 LEU B C 1
ATOM 3812 O O . LEU B 1 234 ? -9.461 5.996 13.469 1 98.19 234 LEU B O 1
ATOM 3816 N N . TYR B 1 235 ? -11.328 7.016 14.289 1 98.19 235 TYR B N 1
ATOM 3817 C CA . TYR B 1 235 ? -11.375 6.031 15.367 1 98.19 235 TYR B CA 1
ATOM 3818 C C . TYR B 1 235 ? -11.812 4.668 14.836 1 98.19 235 TYR B C 1
ATOM 3820 O O . TYR B 1 235 ? -11.242 3.643 15.219 1 98.19 235 TYR B O 1
ATOM 3828 N N . ALA B 1 236 ? -12.836 4.637 14.023 1 97.19 236 ALA B N 1
ATOM 3829 C CA . ALA B 1 236 ? -13.234 3.381 13.398 1 97.19 236 ALA B CA 1
ATOM 3830 C C . ALA B 1 236 ? -12.07 2.76 12.625 1 97.19 236 ALA B C 1
ATOM 3832 O O . ALA B 1 236 ? -11.914 1.536 12.609 1 97.19 236 ALA B O 1
ATOM 3833 N N . THR B 1 237 ? -11.258 3.629 11.961 1 96.62 237 THR B N 1
ATOM 3834 C CA . THR B 1 237 ? -10.07 3.162 11.25 1 96.62 237 THR B CA 1
ATOM 3835 C C . THR B 1 237 ? -9.109 2.473 12.211 1 96.62 237 THR B C 1
ATOM 3837 O O . THR B 1 237 ? -8.625 1.375 11.93 1 96.62 237 THR B O 1
ATOM 3840 N N . LEU B 1 238 ? -8.859 3.139 13.305 1 97.31 238 LEU B N 1
ATOM 3841 C CA . LEU B 1 238 ? -7.945 2.605 14.312 1 97.31 238 LEU B CA 1
ATOM 3842 C C . LEU B 1 238 ? -8.453 1.275 14.859 1 97.31 238 LEU B C 1
ATOM 3844 O O . LEU B 1 238 ? -7.688 0.322 15 1 97.31 238 LEU B O 1
ATOM 3848 N N . GLU B 1 239 ? -9.711 1.15 15.117 1 95.31 239 GLU B N 1
ATOM 3849 C CA . GLU B 1 239 ? -10.312 -0.071 15.641 1 95.31 239 GLU B CA 1
ATOM 3850 C C . GLU B 1 239 ? -10.195 -1.219 14.641 1 95.31 239 GLU B C 1
ATOM 3852 O O . GLU B 1 239 ? -9.867 -2.346 15.023 1 95.31 239 GLU B O 1
ATOM 3857 N N . TYR B 1 240 ? -10.5 -0.853 13.445 1 93.38 240 TYR B N 1
ATOM 3858 C CA . TYR B 1 240 ? -10.383 -1.854 12.391 1 93.38 240 TYR B CA 1
ATOM 3859 C C . TYR B 1 240 ? -8.953 -2.377 12.289 1 93.38 240 TYR B C 1
ATOM 3861 O O . TYR B 1 240 ? -8.742 -3.584 12.156 1 93.38 240 TYR B O 1
ATOM 3869 N N . ALA B 1 241 ? -7.969 -1.459 12.344 1 91.69 241 ALA B N 1
ATOM 3870 C CA . ALA B 1 241 ? -6.555 -1.796 12.188 1 91.69 241 ALA B CA 1
ATOM 3871 C C . ALA B 1 241 ? -6.066 -2.672 13.336 1 91.69 241 ALA B C 1
ATOM 3873 O O . ALA B 1 241 ? -5.156 -3.484 13.164 1 91.69 241 ALA B O 1
ATOM 3874 N N . ARG B 1 242 ? -6.711 -2.566 14.43 1 90 242 ARG B N 1
ATOM 3875 C CA . ARG B 1 242 ? -6.254 -3.213 15.656 1 90 242 ARG B CA 1
ATOM 3876 C C . ARG B 1 242 ? -6.602 -4.695 15.656 1 90 242 ARG B C 1
ATOM 3878 O O . ARG B 1 242 ? -6.059 -5.469 16.453 1 90 242 ARG B O 1
ATOM 3885 N N . VAL B 1 243 ? -7.469 -5.016 14.867 1 83.44 243 VAL B N 1
ATOM 3886 C CA . VAL B 1 243 ? -7.918 -6.406 14.883 1 83.44 243 VAL B CA 1
ATOM 3887 C C . VAL B 1 243 ? -6.762 -7.324 14.5 1 83.44 243 VAL B C 1
ATOM 3889 O O . VAL B 1 243 ? -6.184 -7.191 13.422 1 83.44 243 VAL B O 1
ATOM 3892 N N . GLY B 1 244 ? -6.391 -8.242 15.352 1 72.25 244 GLY B N 1
ATOM 3893 C CA . GLY B 1 244 ? -5.32 -9.203 15.133 1 72.25 244 GLY B CA 1
ATOM 3894 C C . GLY B 1 244 ? -4.023 -8.82 15.812 1 72.25 244 GLY B C 1
ATOM 3895 O O . GLY B 1 244 ? -3.021 -9.531 15.695 1 72.25 244 GLY B O 1
ATOM 3896 N N . PHE B 1 245 ? -3.951 -7.547 16.203 1 74.88 245 PHE B N 1
ATOM 3897 C CA . PHE B 1 245 ? -2.807 -7.176 17.016 1 74.88 245 PHE B CA 1
ATOM 3898 C C . PHE B 1 245 ? -2.93 -7.762 18.422 1 74.88 245 PHE B C 1
ATOM 3900 O O . PHE B 1 245 ? -4.039 -7.934 18.938 1 74.88 245 PHE B O 1
#

pLDDT: mean 84.13, std 12.9, range [41.12, 98.56]

Sequence (490 aa):
MAIDGIISAIASLDWDRVEQTPRGEVYEVCNADEEDWKLFLDSEAPETECGKMELIEGKIVIVEFPSVERGAFMGAFSRFLTHDAVIDTYMRPRPAVRTQNYEADLSFAPTPQTGAALPRGLRWTQWHTLRIEIGYSRGWGHRRGQLDWKANRWATIPGVNYVICVAVEDGLTSATYKLYRVPRQNDRLHDQDPISIEAPRTTVILDSQVLLGMSPRARLPTQPPVPARLAIDLYATLEYARVGFMAIDGIISAIASLDWDRVEQTPRGEVYEVCNADEEDWKLFLDSEAPETECGKMELIEGKIVIVEFPSVERGAFMGAFSRFLTHDAVIDTYMRPRPAVRTQNYEADLSFAPTPQTGAALPRGLRWTQWHTLRIEIGYSRGWGHRRGQLDWKANRWATIPGVNYVICVAVEDGLTSATYKLYRVPRQNDRLHDQDPISIEAPRTTVILDSQVLLGMSPRARLPTQPPVPARLAIDLYATLEYARVGF

Secondary structure (DSSP, 8-state):
--HHHHHHHHHT--HHHHHTSPTTPPEEEEE--HHHHHHHHTTT--HHHHTTEEEETTEEEE-----HHHHHHHHHHHHHHHHSHHHHHHEEE-----BTTB--SEEEEE-GGGT--PPTT--TTT--SEEEEEESSPPSSSSTTSHHHHHHHHTTSTT--EEEEEEE-GGG--EEEEEEE-SSTTPPPPP-PPEE--SS--EEEEEHHHHTT--TTSPPPBTTB--SEEEEEHHHHHHHHHTT-/--HHHHHHHHHT--HHHHHTSPTTPPEEEEE--HHHHHHHHTTT--HHHHTTEEEETTEEEE-----HHHHHHHHHHHHHHHHSHHHHHHEEE-----BTTB--SEEEEE-GGGT--PPTT--TTT--SEEEEEESSPPSSSSTTSHHHHHHHHTTSTT--EEEEEEE-GGG--EEEEEEE-SSTTPPPPP-PPEE--SS--EEEEEHHHHTT--TTSPPPBTTB--SEEEEEHHHHHHHHHTT-

Nearest PDB structures (foldseek):
  4gfc-assembly1_A  TM=5.956E-01  e=3.728E+00  Caenorhabditis elegans
  5trc-assembly2_B  TM=3.332E-01  e=2.758E+00  Saccharomyces cerevisiae S288C
  8v84-assembly1_Z  TM=2.023E-01  e=7.327E-01  Saccharomyces cerevisiae BY4741
  1qya-assembly1_A  TM=3.914E-01  e=8.160E+00  Escherichia coli
  1qy9-assembly2_C  TM=3.986E-01  e=8.667E+00  Escherichia coli

Foldseek 3Di:
DALVVQVVQVVPDPVVVQVVPAFADKAWRAFADPVRVLCNLVVVPPLVQLQQWDQAPRTIIRLARDDLLQVLLLVLQVVLQCPPPLCVPFKDWAFQPCDPSHGASTFIFGDVVFVADDPPPDDRNRATQEGEHEGARADDDCHPSHQLVVVLVVLQDPRHAKYKYKYAYVLLPWIWIDIFGNPHRNDRTDDDDTHTQDPDWDKDKDQSCSNNNHDPPDDGDVVPGDDRIDIGTSNVSSVSSNPPD/DALVVQVVQVVPDPVVVQVPPAFADKAWRAFADPVRVLCNLVVVPPLVQLQQWDQAPRTIIRLADDDLLQVLLLVLQVVLQCPPPLCVPFKDWAFQPCDPSHGASTFIFGDVVFVADDDPPDDRNRATQEGEHEGARADDDCHPSHQLVVVLVQLQDPRHAKYKYKYAYVLLPWIWIDIFGNPHRNDRTDDDDTHTQDPDWDKDKDQSCSNNNHDPPDDGDVVPYDDRIDIGTSNVSSVSSNPPD